Protein AF-0000000078833255 (afdb_homodimer)

Secondary structure (DSSP, 8-state):
----HHHHHHHHHHHHH--HHHHHHHHT--HHHHHHHHHHHHHHHT---EEESSSEEEPHHHHHHHHHHHHHHHHHHHHHHHHHHTTS--TTEEEEEE-TTTHHHHHHHHHHH--SSEEEEEE-S------TTT-SEEEEE-SS--SSEEEEEEEEBPEEEEEETT--SPEEEE-HHHHTSGGGGGGGGS-TTPPEEEEES-HHHHHHHHHTTS-BEEEEGGGGTT-TTEEEEEEES-PPEEEEEEETT----HHHHHHHHHHHHHHHTSTTTB--/----HHHHHHHHHHHHH--HHHHHHHHT--HHHHHHHHHHHHHHHT---EEESSSEEEPHHHHHHHHHHHHHHHHHHHHHHHHHHTTS-GGGEEEEEE-TTTHHHHHHHHHHH--SSEEEEEE-S-GGG--TTT-SEEEEE-SS--SSEEEEEEEEBPEEEEEETT--SPEEEE-HHHHTSGGGGGGGGS-TTPPEEEEES-HHHHHHHHHTTS-BEEEEGGGTTT-TTEEEEEEES-PPEEEEEEETT----HHHHHHHHHHHHHHHTSTTTB--

InterPro domains:
  IPR000847 LysR, HTH, N-terminal domain [PF00126] (5-61)
  IPR000847 LysR, HTH, N-terminal domain [PS50931] (3-59)
  IPR036388 Winged helix-like DNA-binding domain superfamily [G3DSA:1.10.10.10] (1-81)
  IPR036390 Winged helix DNA-binding domain superfamily [SSF46785] (2-79)
  IPR050176 LysR-type transcriptional regulator [PTHR30579] (3-268)

Solvent-accessible surface area (backbone atoms only — not comparable to full-atom values): 28822 Å² total; per-residue (Å²): 138,83,82,48,58,66,54,39,48,47,44,22,35,31,59,73,58,41,26,60,60,56,25,10,64,72,70,73,42,53,46,68,56,50,52,48,52,50,52,51,49,24,61,74,67,74,44,71,38,60,48,86,63,100,50,57,38,56,27,44,51,32,23,50,33,18,32,31,34,48,44,23,48,54,28,52,53,49,30,58,51,48,58,63,55,60,75,64,85,65,86,64,56,49,25,35,34,28,24,72,80,49,38,51,57,53,29,43,18,46,43,74,62,57,67,91,51,36,34,33,40,44,61,40,79,54,79,75,43,72,23,53,77,58,32,55,31,34,49,41,72,45,92,64,81,66,76,68,40,45,63,47,77,67,42,30,34,24,27,27,30,32,27,16,84,88,30,46,86,30,23,43,37,67,27,70,73,47,51,67,35,80,68,31,59,33,55,75,77,49,71,88,82,55,54,71,38,33,36,24,55,33,74,60,51,40,53,36,29,15,67,40,27,49,5,27,28,74,46,57,34,51,81,52,61,90,41,84,58,54,39,80,74,45,77,48,68,63,35,40,36,33,29,48,30,26,40,56,79,70,79,70,64,74,69,52,57,55,51,49,54,49,43,50,53,36,48,61,64,40,79,62,36,51,52,132,139,83,83,47,57,67,53,38,48,48,44,22,36,30,58,72,59,42,27,59,60,58,24,9,62,73,69,72,41,53,46,67,56,50,51,47,54,49,52,50,48,25,62,75,66,73,43,72,38,60,48,85,62,100,51,56,39,56,28,43,52,30,22,49,34,18,30,31,34,47,44,22,48,55,29,51,53,48,32,57,51,47,57,63,56,59,75,62,84,65,85,64,54,50,25,36,35,28,24,74,78,49,38,50,57,52,30,42,19,44,44,73,61,58,66,89,52,37,35,33,41,44,62,40,79,54,78,76,40,74,24,54,75,59,34,56,32,33,48,41,72,44,91,64,82,65,76,67,40,48,61,47,78,67,42,29,34,24,27,26,30,32,28,16,83,88,30,46,86,31,24,43,37,65,29,71,72,48,50,67,36,80,68,32,62,35,55,75,77,50,72,85,82,54,54,70,37,33,35,24,55,31,74,62,51,39,52,36,29,15,65,40,28,50,5,25,28,72,47,55,34,51,80,52,61,92,42,84,56,54,39,83,74,44,76,46,69,64,35,40,36,32,28,48,28,25,42,57,78,70,79,69,62,74,70,53,55,55,50,49,52,50,43,52,51,37,49,61,63,40,79,62,35,52,54,132

Organism: Myxococcus xanthus (strain DK1622) (NCBI:txid246197)

pLDDT: mean 78.68, std 15.91, range [34.97, 96.44]

Radius of gyration: 23.15 Å; Cα contacts (8 Å, |Δi|>4): 1134; chains: 2; bounding box: 65×59×50 Å

Sequence (552 aa):
MHISWDEIQTIEALVRTGSVEAAGRELLLRHSSVSRRIAGLEARYGAVLFVRGSRLVPTPLAAEIALRAGSMRTQATEVAGLMTAEQRGRQQRVVITTSDVLAPLLFLALSTISPTQSVEVLVSDQEMALVPGRVDLALRPKHEPGGALRGRRLGRLRIGVYRRSSGTANWILPSSALRAKTSMQWWRFVPKDAPEAVLCDSLLGIRDACCAGLGLAAFPSFLAHGDPRLRLERELEGGPPLWLLAPAVREGARGLKGTHDALFRALRATEGAFAKMHISWDEIQTIEALVRTGSVEAAGRELLLRHSSVSRRIAGLEARYGAVLFVRGSRLVPTPLAAEIALRAGSMRTQATEVAGLMTAEQRGRQQRVVITTSDVLAPLLFLALSTISPTQSVEVLVSDQEMALVPGRVDLALRPKHEPGGALRGRRLGRLRIGVYRRSSGTANWILPSSALRAKTSMQWWRFVPKDAPEAVLCDSLLGIRDACCAGLGLAAFPSFLAHGDPRLRLERELEGGPPLWLLAPAVREGARGLKGTHDALFRALRATEGAFAK

Foldseek 3Di:
DDQDLVLLLLLLLCQVVQDLVRSCVVSVHDSVVSVVSQVVVCVVVVHDQWDDDPTTDGDPVSVVSNVVSVVVVVVVVVVVVVVVPVVDCPPFEAEEEEEPQCVVLLVQLCVVLVAPTHYHYHYDPPPPPLPPPPHFKYKYFDDDPDDQKDKDWLAFFWKFKKAFPQADAAAEEEDPVQCPDPQNVLCVVPDPPGHHQHYDNDLVVRVVCRLVRSHIYMDGVVVCPPPPRMDTPDITDDGTIIIMIGGNPPPDDPSSVVVSVSSSVSSSPPPNTHDD/DDQDLVLLLLLLLCQVVQDLVRSCVVSVHDSVVSVVSQVVVCVVVVHDQWDDDPTTDGDPVSVVSNVVSVVVVVVVVVVVVVVVPVVDCPPFEAEEEEEPQCVVLLVQLCVVLVAPTHYHYHYDPPPPPLPPPPHFKYKYFDPDPDDQKDKDWLAFFWKFKKAFPQADAAAEEEDPVQCPDPQNVLCVQPDPPGHHQHYDNDLVVRVVCRLVRSHIYMDGVVSCPPPPRMDTPDITDDGTIIIMIGGNPPPDDPSSVVVSVSSSVSSSPPPNGHDD

Structure (mmCIF, N/CA/C/O backbone):
data_AF-0000000078833255-model_v1
#
loop_
_entity.id
_entity.type
_entity.pdbx_description
1 polymer 'Transcriptional regulator, LysR family'
#
loop_
_atom_site.group_PDB
_atom_site.id
_atom_site.type_symbol
_atom_site.label_atom_id
_atom_site.label_alt_id
_atom_site.label_comp_id
_atom_site.label_asym_id
_atom_site.label_entity_id
_atom_site.label_seq_id
_atom_site.pdbx_PDB_ins_code
_atom_site.Cartn_x
_atom_site.Cartn_y
_atom_site.Cartn_z
_atom_site.occupancy
_atom_site.B_iso_or_equiv
_atom_site.auth_seq_id
_atom_site.auth_comp_id
_atom_site.auth_asym_id
_atom_site.auth_atom_id
_atom_site.pdbx_PDB_model_num
ATOM 1 N N . MET A 1 1 ? -5.457 27.125 -4.742 1 43.69 1 MET A N 1
ATOM 2 C CA . MET A 1 1 ? -5.902 27.375 -3.371 1 43.69 1 MET A CA 1
ATOM 3 C C . MET A 1 1 ? -5.621 26.172 -2.484 1 43.69 1 MET A C 1
ATOM 5 O O . MET A 1 1 ? -5.781 25.016 -2.916 1 43.69 1 MET A O 1
ATOM 9 N N . HIS A 1 2 ? -4.785 26.266 -1.39 1 59.19 2 HIS A N 1
ATOM 10 C CA . HIS A 1 2 ? -4.152 25.203 -0.62 1 59.19 2 HIS A CA 1
ATOM 11 C C . HIS A 1 2 ? -4.957 24.875 0.633 1 59.19 2 HIS A C 1
ATOM 13 O O . HIS A 1 2 ? -5.391 25.766 1.354 1 59.19 2 HIS A O 1
ATOM 19 N N . ILE A 1 3 ? -5.594 23.781 0.701 1 64.81 3 ILE A N 1
ATOM 20 C CA . ILE A 1 3 ? -6.246 23.328 1.925 1 64.81 3 ILE A CA 1
ATOM 21 C C . ILE A 1 3 ? -5.191 23.031 2.99 1 64.81 3 ILE A C 1
ATOM 23 O O . ILE A 1 3 ? -4.191 22.375 2.713 1 64.81 3 ILE A O 1
ATO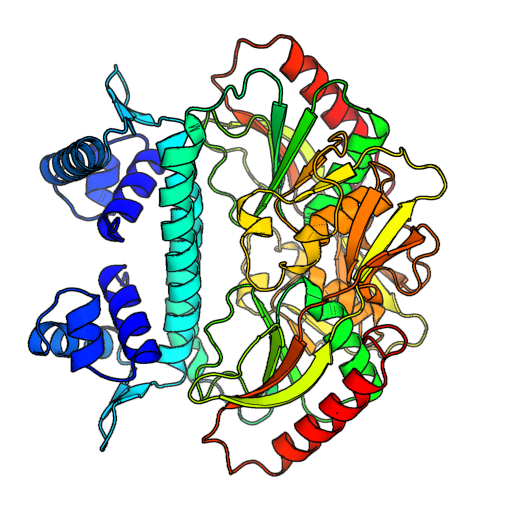M 27 N N . SER A 1 4 ? -5.379 23.828 4.105 1 70.31 4 SER A N 1
ATOM 28 C CA . SER A 1 4 ? -4.398 23.656 5.172 1 70.31 4 SER A CA 1
ATOM 29 C C . SER A 1 4 ? -4.59 22.328 5.887 1 70.31 4 SER A C 1
ATOM 31 O O . SER A 1 4 ? -5.668 21.734 5.832 1 70.31 4 SER A O 1
ATOM 33 N N . TRP A 1 5 ? -3.619 21.938 6.57 1 67.38 5 TRP A N 1
ATOM 34 C CA . TRP A 1 5 ? -3.684 20.703 7.348 1 67.38 5 TRP A CA 1
ATOM 35 C C . TRP A 1 5 ? -4.727 20.812 8.453 1 67.38 5 TRP A C 1
ATOM 37 O O . TRP A 1 5 ? -5.438 19.859 8.742 1 67.38 5 TRP A O 1
ATOM 47 N N . ASP A 1 6 ? -4.652 21.969 8.977 1 74.56 6 ASP A N 1
ATOM 48 C CA . ASP A 1 6 ? -5.625 22.203 10.039 1 74.56 6 ASP A CA 1
ATOM 49 C C . ASP A 1 6 ? -7.051 22.031 9.523 1 74.56 6 ASP A C 1
ATOM 51 O O . ASP A 1 6 ? -7.91 21.484 10.227 1 74.56 6 ASP A O 1
ATOM 55 N N . GLU A 1 7 ? -7.16 22.484 8.367 1 81 7 GLU A N 1
ATOM 56 C CA . GLU A 1 7 ? -8.477 22.344 7.746 1 81 7 GLU A CA 1
ATOM 57 C C . GLU A 1 7 ? -8.805 20.891 7.449 1 81 7 GLU A C 1
ATOM 59 O O . GLU A 1 7 ? -9.922 20.438 7.695 1 81 7 GLU A O 1
ATOM 64 N N . ILE A 1 8 ? -7.781 20.25 7.02 1 77.56 8 ILE A N 1
ATOM 65 C CA . ILE A 1 8 ? -7.961 18.844 6.699 1 77.56 8 ILE A CA 1
ATOM 66 C C . ILE A 1 8 ? -8.25 18.062 7.973 1 77.56 8 ILE A C 1
ATOM 68 O O . ILE A 1 8 ? -9.148 17.219 7.996 1 77.56 8 ILE A O 1
ATOM 72 N N . GLN A 1 9 ? -7.57 18.406 8.992 1 78 9 GLN A N 1
ATOM 73 C CA . GLN A 1 9 ? -7.793 17.75 10.273 1 78 9 GLN A CA 1
ATOM 74 C C . GLN A 1 9 ? -9.188 18.047 10.812 1 78 9 GLN A C 1
ATOM 76 O O . GLN A 1 9 ? -9.82 17.188 11.43 1 78 9 GLN A O 1
ATOM 81 N N . THR A 1 10 ? -9.5 19.219 10.594 1 85.38 10 THR A N 1
ATOM 82 C CA . THR A 1 10 ? -10.828 19.625 11.047 1 85.38 10 THR A CA 1
ATOM 83 C C . THR A 1 10 ? -11.906 18.812 10.336 1 85.38 10 THR A C 1
ATOM 85 O O . THR A 1 10 ? -12.844 18.312 10.977 1 85.38 10 THR A O 1
ATOM 88 N N . ILE A 1 11 ? -11.766 18.719 9.039 1 84.56 11 ILE A N 1
ATOM 89 C CA . ILE A 1 11 ? -12.711 17.938 8.266 1 84.56 11 ILE A CA 1
ATOM 90 C C . ILE A 1 11 ? -12.727 16.5 8.781 1 84.56 11 ILE A C 1
ATOM 92 O O . ILE A 1 11 ? -13.789 15.922 9.008 1 84.56 11 ILE A O 1
ATOM 96 N N . GLU A 1 12 ? -11.57 16.047 8.961 1 79.06 12 GLU A N 1
ATOM 97 C CA . GLU A 1 12 ? -11.438 14.664 9.406 1 79.06 12 GLU A CA 1
ATOM 98 C C . GLU A 1 12 ? -12.086 14.461 10.773 1 79.06 12 GLU A C 1
ATOM 100 O O . GLU A 1 12 ? -12.789 13.469 10.984 1 79.06 12 GLU A O 1
ATOM 105 N N . ALA A 1 13 ? -11.828 15.266 11.758 1 79 13 ALA A N 1
ATOM 106 C CA . ALA A 1 13 ? -12.391 15.18 13.102 1 79 13 ALA A CA 1
ATOM 107 C C . ALA A 1 13 ? -13.914 15.25 13.062 1 79 13 ALA A C 1
ATOM 109 O O . ALA A 1 13 ? -14.602 14.516 13.773 1 79 13 ALA A O 1
ATOM 110 N N . LEU A 1 14 ? -14.375 16.109 12.242 1 82.5 14 LEU A N 1
ATOM 111 C CA . LEU A 1 14 ? -15.82 16.266 12.125 1 82.5 14 LEU A CA 1
ATOM 112 C C . LEU A 1 14 ? -16.469 15.016 11.562 1 82.5 14 LEU A C 1
ATOM 114 O O . LEU A 1 14 ? -17.531 14.586 12.047 1 82.5 14 LEU A O 1
ATOM 118 N N . VAL A 1 15 ? -15.844 14.555 10.57 1 78 15 VAL A N 1
ATOM 119 C CA . VAL A 1 15 ? -16.375 13.336 9.969 1 78 15 VAL A CA 1
ATOM 120 C C . VAL A 1 15 ? -16.344 12.195 10.984 1 78 15 VAL A C 1
ATOM 122 O O . VAL A 1 15 ? -17.297 11.43 11.102 1 78 15 VAL A O 1
ATOM 125 N N . ARG A 1 16 ? -15.258 12.094 11.695 1 70.06 16 ARG A N 1
ATOM 126 C CA . ARG A 1 16 ? -15.031 10.992 12.633 1 70.06 16 ARG A CA 1
ATOM 127 C C . ARG A 1 16 ? -15.945 11.102 13.844 1 70.06 16 ARG A C 1
ATOM 129 O O . ARG A 1 16 ? -16.531 10.109 14.281 1 70.06 16 ARG A O 1
ATOM 136 N N . THR A 1 17 ? -16.094 12.25 14.367 1 71.5 17 THR A N 1
ATOM 137 C CA . THR A 1 17 ? -16.828 12.438 15.609 1 71.5 17 THR A CA 1
ATOM 138 C C . THR A 1 17 ? -18.312 12.68 15.32 1 71.5 17 THR A C 1
ATOM 140 O O . THR A 1 17 ? -19.156 12.453 16.188 1 71.5 17 THR A O 1
ATOM 143 N N . GLY A 1 18 ? -18.547 13.195 14.141 1 74 18 GLY A N 1
ATOM 144 C CA . GLY A 1 18 ? -19.922 13.484 13.75 1 74 18 GLY A CA 1
ATOM 145 C C . GLY A 1 18 ? -20.516 14.672 14.484 1 74 18 GLY A C 1
ATOM 146 O O . GLY A 1 18 ? -21.734 14.867 14.477 1 74 18 GLY A O 1
ATOM 147 N N . SER A 1 19 ? -19.641 15.32 15.25 1 79.44 19 SER A N 1
ATOM 148 C CA . SER A 1 19 ? -20.125 16.438 16.062 1 79.44 19 SER A CA 1
ATOM 149 C C . SER A 1 19 ? -19.125 17.562 16.125 1 79.44 19 SER A C 1
ATOM 151 O O . SER A 1 19 ? -17.922 17.328 16.25 1 79.44 19 SER A O 1
ATOM 153 N N . VAL A 1 20 ? -19.688 18.797 15.977 1 86.5 20 VAL A N 1
ATOM 154 C CA . VAL A 1 20 ? -18.844 19.984 16.047 1 86.5 20 VAL A CA 1
ATOM 155 C C . VAL A 1 20 ? -18.234 20.094 17.438 1 86.5 20 VAL A C 1
ATOM 157 O O . VAL A 1 20 ? -17.047 20.422 17.562 1 86.5 20 VAL A O 1
ATOM 160 N N . GLU A 1 21 ? -19.047 19.719 18.422 1 85 21 GLU A N 1
ATOM 161 C CA . GLU A 1 21 ? -18.562 19.812 19.797 1 85 21 GLU A CA 1
ATOM 162 C C . GLU A 1 21 ? -17.453 18.812 20.062 1 85 21 GLU A C 1
ATOM 164 O O . GLU A 1 21 ? -16.422 19.156 20.641 1 85 21 GLU A O 1
ATOM 169 N N . ALA A 1 22 ? -17.703 17.688 19.688 1 81.12 22 ALA A N 1
ATOM 170 C CA . ALA A 1 22 ? -16.719 16.625 19.922 1 81.12 22 ALA A CA 1
ATOM 171 C C . ALA A 1 22 ? -15.43 16.891 19.141 1 81.12 22 ALA A C 1
ATOM 173 O O . ALA A 1 22 ? -14.336 16.672 19.656 1 81.12 22 ALA A O 1
ATOM 174 N N . ALA A 1 23 ? -15.633 17.344 17.906 1 83.5 23 ALA A N 1
ATOM 175 C CA . ALA A 1 23 ? -14.461 17.688 17.094 1 83.5 23 ALA A CA 1
ATOM 176 C C . ALA A 1 23 ? -13.664 18.828 17.734 1 83.5 23 ALA A C 1
ATOM 178 O O . ALA A 1 23 ? -12.43 18.781 17.766 1 83.5 23 ALA A O 1
ATOM 179 N N . GLY A 1 24 ? -14.344 19.766 18.234 1 86.12 24 GLY A N 1
ATOM 180 C CA . GLY A 1 24 ? -13.695 20.875 18.922 1 86.12 24 GLY A CA 1
ATOM 181 C C . GLY A 1 24 ? -12.891 20.422 20.125 1 86.12 24 GLY A C 1
ATOM 182 O O . GLY A 1 24 ? -11.75 20.859 20.312 1 86.12 24 GLY A O 1
ATOM 183 N N . ARG A 1 25 ? -13.406 19.562 20.906 1 79.5 25 ARG A N 1
ATOM 184 C CA . ARG A 1 25 ? -12.727 19.016 22.078 1 79.5 25 ARG A CA 1
ATOM 185 C C . ARG A 1 25 ? -11.438 18.312 21.672 1 79.5 25 ARG A C 1
ATOM 187 O O . ARG A 1 25 ? -10.398 18.484 22.312 1 79.5 25 ARG A O 1
ATOM 194 N N . GLU A 1 26 ? -11.562 17.609 20.609 1 76.69 26 GLU A N 1
ATOM 195 C CA . GLU A 1 26 ? -10.422 16.828 20.156 1 76.69 26 GLU A CA 1
ATOM 196 C C . GLU A 1 26 ? -9.312 17.719 19.625 1 76.69 26 GLU A C 1
ATOM 198 O O . GLU A 1 26 ? -8.125 17.453 19.844 1 76.69 26 GLU A O 1
ATOM 203 N N . LEU A 1 27 ? -9.656 18.703 18.953 1 78.12 27 LEU A N 1
ATOM 204 C CA . LEU A 1 27 ? -8.703 19.578 18.281 1 78.12 27 LEU A CA 1
ATOM 205 C C . LEU A 1 27 ? -8.297 20.75 19.172 1 78.12 27 LEU A C 1
ATOM 207 O O . LEU A 1 27 ? -7.484 21.578 18.781 1 78.12 27 LEU A O 1
ATOM 211 N N . LEU A 1 28 ? -8.906 20.75 20.328 1 82.5 28 LEU A N 1
ATOM 212 C CA . LEU A 1 28 ? -8.688 21.828 21.281 1 82.5 28 LEU A CA 1
ATOM 213 C C . LEU A 1 28 ? -9.055 23.172 20.688 1 82.5 28 LEU A C 1
ATOM 215 O O . LEU A 1 28 ? -8.281 24.125 20.781 1 82.5 28 LEU A O 1
ATOM 219 N N . LEU A 1 29 ? -10.148 23.141 20.047 1 84.5 29 LEU A N 1
ATOM 220 C CA . LEU A 1 29 ? -10.719 24.344 19.453 1 84.5 29 LEU A CA 1
ATOM 221 C C . LEU A 1 29 ? -12.117 24.609 19.984 1 84.5 29 LEU A C 1
ATOM 223 O O . LEU A 1 29 ? -12.789 23.703 20.469 1 84.5 29 LEU A O 1
ATOM 227 N N . ARG A 1 30 ? -12.469 25.859 19.953 1 87.5 30 ARG A N 1
ATOM 228 C CA . ARG A 1 30 ? -13.852 26.203 20.266 1 87.5 30 ARG A CA 1
ATOM 229 C C . ARG A 1 30 ? -14.789 25.781 19.141 1 87.5 30 ARG A C 1
ATOM 231 O O . ARG A 1 30 ? -14.391 25.734 17.984 1 87.5 30 ARG A O 1
ATOM 238 N N . HIS A 1 31 ? -16.016 25.406 19.5 1 86.19 31 HIS A N 1
ATOM 239 C CA . HIS A 1 31 ? -17.031 25 18.531 1 86.19 31 HIS A CA 1
ATOM 240 C C . HIS A 1 31 ? -17.172 26.047 17.422 1 86.19 31 HIS A C 1
ATOM 242 O O . HIS A 1 31 ? -17.297 25.688 16.25 1 86.19 31 HIS A O 1
ATOM 248 N N . SER A 1 32 ? -17.125 27.266 17.828 1 88.75 32 SER A N 1
ATOM 249 C CA . SER A 1 32 ? -17.266 28.344 16.859 1 88.75 32 SER A CA 1
ATOM 250 C C . SER A 1 32 ? -16.109 28.359 15.875 1 88.75 32 SER A C 1
ATOM 252 O O . SER A 1 32 ? -16.297 28.656 14.688 1 88.75 32 SER A O 1
ATOM 254 N N . SER A 1 33 ? -14.938 28.047 16.297 1 89.44 33 SER A N 1
ATOM 255 C CA . SER A 1 33 ? -13.766 28 15.445 1 89.44 33 SER A CA 1
ATOM 256 C C . SER A 1 33 ? -13.852 26.859 14.445 1 89.44 33 SER A C 1
ATOM 258 O O . SER A 1 33 ? -13.477 27.016 13.281 1 89.44 33 SER A O 1
ATOM 260 N N . VAL A 1 34 ? -14.359 25.75 14.906 1 89.12 34 VAL A N 1
ATOM 261 C CA . VAL A 1 34 ? -14.516 24.578 14.047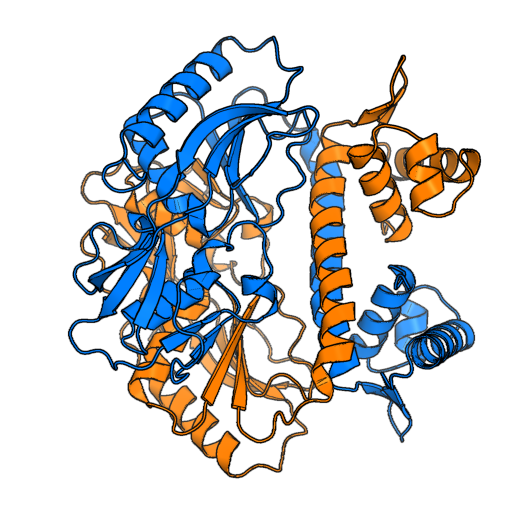 1 89.12 34 VAL A CA 1
ATOM 262 C C . VAL A 1 34 ? -15.508 24.906 12.922 1 89.12 34 VAL A C 1
ATOM 264 O O . VAL A 1 34 ? -15.219 24.672 11.75 1 89.12 34 VAL A O 1
ATOM 267 N N . SER A 1 35 ? -16.641 25.484 13.312 1 87.69 35 SER A N 1
ATOM 268 C CA . SER A 1 35 ? -17.688 25.812 12.344 1 87.69 35 SER A CA 1
ATOM 269 C C . SER A 1 35 ? -17.219 26.859 11.344 1 87.69 35 SER A C 1
ATOM 271 O O . SER A 1 35 ? -17.484 26.75 10.148 1 87.69 35 SER A O 1
ATOM 273 N N . ARG A 1 36 ? -16.562 27.781 11.844 1 89.69 36 ARG A N 1
ATOM 274 C CA . ARG A 1 36 ? -16.047 28.859 10.992 1 89.69 36 ARG A CA 1
ATOM 275 C C . ARG A 1 36 ? -15.023 28.328 10 1 89.69 36 ARG A C 1
ATOM 277 O O . ARG A 1 36 ? -14.992 28.75 8.844 1 89.69 36 ARG A O 1
ATOM 284 N N . ARG A 1 37 ? -14.18 27.469 10.453 1 87.75 37 ARG A N 1
ATOM 285 C CA . ARG A 1 37 ? -13.148 26.891 9.602 1 87.75 37 ARG A CA 1
ATOM 286 C C . ARG A 1 37 ? -13.766 26.125 8.438 1 87.75 37 ARG A C 1
ATOM 288 O O . ARG A 1 37 ? -13.312 26.234 7.301 1 87.75 37 ARG A O 1
ATOM 295 N N . ILE A 1 38 ? -14.797 25.391 8.758 1 87.44 38 ILE A N 1
ATOM 296 C CA . ILE A 1 38 ? -15.453 24.578 7.738 1 87.44 38 ILE A CA 1
ATOM 297 C C . ILE A 1 38 ? -16.219 25.5 6.773 1 87.44 38 ILE A C 1
ATOM 299 O O . ILE A 1 38 ? -16.125 25.328 5.555 1 87.44 38 ILE A O 1
ATOM 303 N N . ALA A 1 39 ? -16.938 26.422 7.348 1 87 39 ALA A N 1
ATOM 304 C CA . ALA A 1 39 ? -17.672 27.359 6.516 1 87 39 ALA A CA 1
ATOM 305 C C . ALA A 1 39 ? -16.75 28.125 5.582 1 87 39 ALA A C 1
ATOM 307 O O . ALA A 1 39 ? -17.062 28.328 4.406 1 87 39 ALA A O 1
ATOM 308 N N . GLY A 1 40 ? -15.711 28.531 6.129 1 87 40 GLY A N 1
ATOM 309 C CA . GLY A 1 40 ? -14.711 29.219 5.32 1 87 40 GLY A CA 1
ATOM 310 C C . GLY A 1 40 ? -14.156 28.375 4.199 1 87 40 GLY A C 1
ATOM 311 O O . GLY A 1 40 ? -13.984 28.844 3.076 1 87 40 GLY A O 1
ATOM 312 N N . LEU A 1 41 ? -13.898 27.172 4.508 1 81.06 41 LEU A N 1
ATOM 313 C CA . LEU A 1 41 ? -13.383 26.234 3.518 1 81.06 41 LEU A CA 1
ATOM 314 C C . LEU A 1 41 ? -14.406 25.984 2.418 1 81.06 41 LEU A C 1
ATOM 316 O O . LEU A 1 41 ? -14.07 25.984 1.232 1 81.06 41 LEU A O 1
ATOM 320 N N . GLU A 1 42 ? -15.625 25.703 2.834 1 83.38 42 GLU A N 1
ATOM 321 C CA . GLU A 1 42 ? -16.719 25.469 1.885 1 83.38 42 GLU A CA 1
ATOM 322 C C . GLU A 1 42 ? -16.906 26.656 0.958 1 83.38 42 GLU A C 1
ATOM 324 O O . GLU A 1 42 ? -17.078 26.5 -0.25 1 83.38 42 GLU A O 1
ATOM 329 N N . ALA A 1 43 ? -16.812 27.781 1.548 1 81.75 43 ALA A N 1
ATOM 330 C CA . ALA A 1 43 ? -16.969 29 0.77 1 81.75 43 ALA A CA 1
ATOM 331 C C . ALA A 1 43 ? -15.812 29.188 -0.213 1 81.75 43 ALA A C 1
ATOM 333 O O . ALA A 1 43 ? -16.031 29.531 -1.374 1 81.75 43 ALA A O 1
ATOM 334 N N . ARG A 1 44 ? -14.641 28.938 0.265 1 80.31 44 ARG A N 1
ATOM 335 C CA . ARG A 1 44 ? -13.445 29.125 -0.55 1 80.31 44 ARG A CA 1
ATOM 336 C C . ARG A 1 44 ? -13.445 28.172 -1.746 1 80.31 44 ARG A C 1
ATOM 338 O O . ARG A 1 44 ? -13.008 28.547 -2.84 1 80.31 44 ARG A O 1
ATOM 345 N N . TYR A 1 45 ? -13.969 27 -1.519 1 73.75 45 TYR A N 1
ATOM 346 C CA . TYR A 1 45 ? -13.875 25.984 -2.566 1 73.75 45 TYR A CA 1
ATOM 347 C C . TYR A 1 45 ? -15.219 25.781 -3.248 1 73.75 45 TYR A C 1
ATOM 349 O O . TYR A 1 45 ? -15.32 25.016 -4.215 1 73.75 45 TYR A O 1
ATOM 357 N N . GLY A 1 46 ? -16.203 26.484 -2.793 1 75.12 46 GLY A N 1
ATOM 358 C CA . GLY A 1 46 ? -17.531 26.344 -3.371 1 75.12 46 GLY A CA 1
ATOM 359 C C . GLY A 1 46 ? -18.094 24.938 -3.23 1 75.12 46 GLY A C 1
ATOM 360 O O . GLY A 1 46 ? -18.703 24.406 -4.16 1 75.12 46 GLY A O 1
ATOM 361 N N . ALA A 1 47 ? -17.703 24.266 -2.17 1 76.44 47 ALA A N 1
ATOM 362 C CA . ALA A 1 47 ? -18.156 22.891 -1.937 1 76.44 47 ALA A CA 1
ATOM 363 C C . ALA A 1 47 ? -18.875 22.766 -0.595 1 76.44 47 ALA A C 1
ATOM 365 O O . ALA A 1 47 ? -18.641 23.562 0.317 1 76.44 47 ALA A O 1
ATOM 366 N N . VAL A 1 48 ? -19.781 21.953 -0.604 1 79.19 48 VAL A N 1
ATOM 367 C CA . VAL A 1 48 ? -20.469 21.625 0.644 1 79.19 48 VAL A CA 1
ATOM 368 C C . VAL A 1 48 ? -19.859 20.359 1.248 1 79.19 48 VAL A C 1
ATOM 370 O O . VAL A 1 48 ? -19.797 19.312 0.592 1 79.19 48 VAL A O 1
ATOM 373 N N . LEU A 1 49 ? -19.281 20.547 2.393 1 82.81 49 LEU A N 1
ATOM 374 C CA . LEU A 1 49 ? -18.641 19.406 3.039 1 82.81 49 LEU A CA 1
ATOM 375 C C . LEU A 1 49 ? -19.562 18.766 4.066 1 82.81 49 LEU A C 1
ATOM 377 O O . LEU A 1 49 ? -19.531 17.547 4.258 1 82.81 49 LEU A O 1
ATOM 381 N N . PHE A 1 50 ? -20.344 19.625 4.684 1 84.94 50 PHE A N 1
ATOM 382 C CA . PHE A 1 50 ? -21.25 19.125 5.707 1 84.94 50 PHE A CA 1
ATOM 383 C C . PHE A 1 50 ? -22.641 19.75 5.551 1 84.94 50 PHE A C 1
ATOM 385 O O . PHE A 1 50 ? -22.766 20.953 5.309 1 84.94 50 PHE A O 1
ATOM 392 N N . VAL A 1 51 ? -23.609 18.844 5.531 1 77 51 VAL A N 1
ATOM 393 C CA . VAL A 1 51 ? -24.984 19.328 5.465 1 77 51 VAL A CA 1
ATOM 394 C C . VAL A 1 51 ? -25.578 19.406 6.871 1 77 51 VAL A C 1
ATOM 396 O O . VAL A 1 51 ? -25.375 18.484 7.676 1 77 51 VAL A O 1
ATOM 399 N N . ARG A 1 52 ? -25.969 20.562 7.227 1 65.38 52 ARG A N 1
ATOM 400 C CA . ARG A 1 52 ? -26.516 20.812 8.555 1 65.38 52 ARG A CA 1
ATOM 401 C C . ARG A 1 52 ? -27.938 20.297 8.664 1 65.38 52 ARG A C 1
ATOM 403 O O . ARG A 1 52 ? -28.766 20.531 7.777 1 65.38 52 ARG A O 1
ATOM 410 N N . GLY A 1 53 ? -28.172 19.203 9.312 1 60.72 53 GLY A N 1
ATOM 411 C CA . GLY A 1 53 ? -29.484 18.797 9.805 1 60.72 53 GLY A CA 1
ATOM 412 C C . GLY A 1 53 ? -29.531 18.609 11.305 1 60.72 53 GLY A C 1
ATOM 413 O O . GLY A 1 53 ? -28.953 19.406 12.055 1 60.72 53 GLY A O 1
ATOM 414 N N . SER A 1 54 ? -30.281 17.734 11.828 1 60.59 54 SER A N 1
ATOM 415 C CA . SER A 1 54 ? -30.266 17.406 13.242 1 60.59 54 SER A CA 1
ATOM 416 C C . SER A 1 54 ? -28.891 16.953 13.688 1 60.59 54 SER A C 1
ATOM 418 O O . SER A 1 54 ? -28.516 17.125 14.852 1 60.59 54 SER A O 1
ATOM 420 N N . ARG A 1 55 ? -28.141 16.406 12.742 1 63.44 55 ARG A N 1
ATOM 421 C CA . ARG A 1 55 ? -26.75 16.016 12.961 1 63.44 55 ARG A CA 1
ATOM 422 C C . ARG A 1 55 ? -25.859 16.438 11.789 1 63.44 55 ARG A C 1
ATOM 424 O O . ARG A 1 55 ? -26.359 16.672 10.688 1 63.44 55 ARG A O 1
ATOM 431 N N . LEU A 1 56 ? -24.672 16.703 12.023 1 71.81 56 LEU A N 1
ATOM 432 C CA . LEU A 1 56 ? -23.703 17.062 10.984 1 71.81 56 LEU A CA 1
ATOM 433 C C . LEU A 1 56 ? -23.422 15.859 10.094 1 71.81 56 LEU A C 1
ATOM 435 O O . LEU A 1 56 ? -22.938 14.828 10.57 1 71.81 56 LEU A O 1
ATOM 439 N N . VAL A 1 57 ? -23.922 15.938 8.922 1 73.69 57 VAL A N 1
ATOM 440 C CA . VAL A 1 57 ? -23.75 14.828 7.992 1 73.69 57 VAL A CA 1
ATOM 441 C C . VAL A 1 57 ? -22.672 15.172 6.969 1 73.69 57 VAL A C 1
ATOM 443 O O . VAL A 1 57 ? -22.781 16.172 6.254 1 73.69 57 VAL A O 1
ATOM 446 N N . PRO A 1 58 ? -21.625 14.484 6.934 1 80.19 58 PRO A N 1
ATOM 447 C CA . PRO A 1 58 ? -20.578 14.742 5.938 1 80.19 58 PRO A CA 1
ATOM 448 C C . PRO A 1 58 ? -21.031 14.398 4.516 1 80.19 58 PRO A C 1
ATOM 450 O O . PRO A 1 58 ? -21.75 13.422 4.312 1 80.19 58 PRO A O 1
ATOM 453 N N . THR A 1 59 ? -20.688 15.297 3.553 1 75.25 59 THR A N 1
ATOM 454 C CA . THR A 1 59 ? -20.859 14.984 2.139 1 75.25 59 THR A CA 1
ATOM 455 C C . THR A 1 59 ? -19.859 13.922 1.696 1 75.25 59 THR A C 1
ATOM 457 O O . THR A 1 59 ? -18.906 13.625 2.414 1 75.25 59 THR A O 1
ATOM 460 N N . PRO A 1 60 ? -20.125 13.398 0.573 1 63.12 60 PRO A N 1
ATOM 461 C CA . PRO A 1 60 ? -19.156 12.453 0.028 1 63.12 60 PRO A CA 1
ATOM 462 C C . PRO A 1 60 ? -17.75 13.062 -0.102 1 63.12 60 PRO A C 1
ATOM 464 O O . PRO A 1 60 ? -16.75 12.375 0.136 1 63.12 60 PRO A O 1
ATOM 467 N N . LEU A 1 61 ? -17.766 14.266 -0.365 1 70.06 61 LEU A N 1
ATOM 468 C CA . LEU A 1 61 ? -16.484 14.969 -0.483 1 70.06 61 LEU A CA 1
ATOM 469 C C . LEU A 1 61 ? -15.789 15.047 0.868 1 70.06 61 LEU A C 1
ATOM 471 O O . LEU A 1 61 ? -14.594 14.758 0.968 1 70.06 61 LEU A O 1
ATOM 475 N N . ALA A 1 62 ? -16.5 15.438 1.874 1 75.69 62 ALA A N 1
ATOM 476 C CA . ALA A 1 62 ? -15.945 15.523 3.219 1 75.69 62 ALA A CA 1
ATOM 477 C C . ALA A 1 62 ? -15.43 14.164 3.689 1 75.69 62 ALA A C 1
ATOM 479 O O . ALA A 1 62 ? -14.367 14.078 4.301 1 75.69 62 ALA A O 1
ATOM 480 N N . ALA A 1 63 ? -16.078 13.242 3.33 1 68.44 63 ALA A N 1
ATOM 481 C CA . ALA A 1 63 ? -15.711 11.883 3.713 1 68.44 63 ALA A CA 1
ATOM 482 C C . ALA A 1 63 ? -14.414 11.453 3.031 1 68.44 63 ALA A C 1
ATOM 484 O O . ALA A 1 63 ? -13.547 10.836 3.658 1 68.44 63 ALA A O 1
ATOM 485 N N . GLU A 1 64 ? -14.328 11.805 1.778 1 65.75 64 GLU A N 1
ATOM 486 C CA . GLU A 1 64 ? -13.117 11.484 1.03 1 65.75 64 GLU A CA 1
ATOM 487 C C . GLU A 1 64 ? -11.906 12.211 1.612 1 65.75 64 GLU A C 1
ATOM 489 O O . GLU A 1 64 ? -10.82 11.625 1.728 1 65.75 64 GLU A O 1
ATOM 494 N N . ILE A 1 65 ? -12.141 13.391 1.945 1 72.19 65 ILE A N 1
ATOM 495 C CA . ILE A 1 65 ? -11.07 14.188 2.531 1 72.19 65 ILE A CA 1
ATOM 496 C C . ILE A 1 65 ? -10.648 13.586 3.871 1 72.19 65 ILE A C 1
ATOM 498 O O . ILE A 1 65 ? -9.461 13.453 4.156 1 72.19 65 ILE A O 1
ATOM 502 N N . ALA A 1 66 ? -11.617 13.242 4.625 1 71.88 66 ALA A N 1
ATOM 503 C CA . ALA A 1 66 ? -11.344 12.688 5.945 1 71.88 66 ALA A CA 1
ATOM 504 C C . ALA A 1 66 ? -10.562 11.383 5.84 1 71.88 66 ALA A C 1
ATOM 506 O O . ALA A 1 66 ? -9.664 11.117 6.641 1 71.88 66 ALA A O 1
ATOM 507 N N . LEU A 1 67 ? -10.898 10.672 4.879 1 61.44 67 LEU A N 1
ATOM 508 C CA . LEU A 1 67 ? -10.195 9.414 4.641 1 61.44 67 LEU A CA 1
ATOM 509 C C . LEU A 1 67 ? -8.711 9.656 4.383 1 61.44 67 LEU A C 1
ATOM 511 O O . LEU A 1 67 ? -7.855 8.984 4.961 1 61.44 67 LEU A O 1
ATOM 515 N N . ARG A 1 68 ? -8.5 10.516 3.602 1 62.78 68 ARG A N 1
ATOM 516 C CA . ARG A 1 68 ? -7.117 10.859 3.271 1 62.78 68 ARG A CA 1
ATOM 517 C C . ARG A 1 68 ? -6.402 11.469 4.469 1 62.78 68 ARG A C 1
ATOM 519 O O . ARG A 1 68 ? -5.223 11.195 4.699 1 62.78 68 ARG A O 1
ATOM 526 N N . ALA A 1 69 ? -7.188 12.25 5.168 1 66.06 69 ALA A N 1
ATOM 527 C CA . ALA A 1 69 ? -6.641 12.891 6.363 1 66.06 69 ALA A CA 1
ATOM 528 C C . ALA A 1 69 ? -6.285 11.859 7.43 1 66.06 69 ALA A C 1
ATOM 530 O O . ALA A 1 69 ? -5.273 12 8.125 1 66.06 69 ALA A O 1
ATOM 531 N N . GLY A 1 70 ? -7.109 10.945 7.586 1 59.81 70 GLY A N 1
ATOM 532 C CA . GLY A 1 70 ? -6.828 9.875 8.531 1 59.81 70 GLY A CA 1
ATOM 533 C C . GLY A 1 70 ? -5.512 9.18 8.273 1 59.81 70 GLY A C 1
ATOM 534 O O . GLY A 1 70 ? -4.75 8.898 9.203 1 59.81 70 GLY A O 1
ATOM 535 N N . SER A 1 71 ? -5.258 8.93 7.098 1 58.22 71 SER A N 1
ATOM 536 C CA . SER A 1 71 ? -3.977 8.352 6.719 1 58.22 71 SER A CA 1
ATOM 537 C C . SER A 1 71 ? -2.818 9.25 7.133 1 58.22 71 SER A C 1
ATOM 539 O O . SER A 1 71 ? -1.786 8.766 7.605 1 58.22 71 SER A O 1
ATOM 541 N N . MET A 1 72 ? -3.104 10.422 6.973 1 57.53 72 MET A N 1
ATOM 542 C CA . MET A 1 72 ? -2.105 11.414 7.371 1 57.53 72 MET A CA 1
ATOM 543 C C . MET A 1 72 ? -1.885 11.383 8.875 1 57.53 72 MET A C 1
ATOM 545 O O . MET A 1 72 ? -0.748 11.469 9.344 1 57.53 72 MET A O 1
ATOM 549 N N . ARG A 1 73 ? -2.902 11.258 9.625 1 54.38 73 ARG A N 1
ATOM 550 C CA . ARG A 1 73 ? -2.812 11.219 11.086 1 54.38 73 ARG A CA 1
ATOM 551 C C . ARG A 1 73 ? -2.031 9.992 11.547 1 54.38 73 ARG A C 1
ATOM 553 O O . ARG A 1 73 ? -1.2 10.086 12.453 1 54.38 73 ARG A O 1
ATOM 560 N N . THR A 1 74 ? -2.346 8.93 11.039 1 52.38 74 THR A N 1
ATOM 561 C CA . THR A 1 74 ? -1.622 7.711 11.375 1 52.38 74 THR A CA 1
ATOM 562 C C . THR A 1 74 ? -0.13 7.871 11.102 1 52.38 74 THR A C 1
ATOM 564 O O . THR A 1 74 ? 0.705 7.457 11.906 1 52.38 74 THR A O 1
ATOM 567 N N . GLN A 1 75 ? 0.127 8.5 10.031 1 54.19 75 GLN A N 1
ATOM 568 C CA . GLN A 1 75 ? 1.526 8.758 9.711 1 54.19 75 GLN A CA 1
ATOM 569 C C . GLN A 1 75 ? 2.166 9.688 10.734 1 54.19 75 GLN A C 1
ATOM 571 O O . GLN A 1 75 ? 3.316 9.492 11.133 1 54.19 75 GLN A O 1
ATOM 576 N N . ALA A 1 76 ? 1.382 10.594 11.156 1 52.84 76 ALA A N 1
ATOM 577 C CA . ALA A 1 76 ? 1.869 11.531 12.172 1 52.84 76 ALA A CA 1
ATOM 578 C C . ALA A 1 76 ? 2.143 10.812 13.492 1 52.84 76 ALA A C 1
ATOM 580 O O . ALA A 1 76 ? 3.148 11.078 14.156 1 52.84 76 ALA A O 1
ATOM 581 N N . THR A 1 77 ? 1.303 9.938 13.867 1 48.19 77 THR A N 1
ATOM 582 C CA . THR A 1 77 ? 1.497 9.148 15.078 1 48.19 77 THR A CA 1
ATOM 583 C C . THR A 1 77 ? 2.736 8.266 14.961 1 48.19 77 THR A C 1
ATOM 585 O O . THR A 1 77 ? 3.498 8.117 15.914 1 48.19 77 THR A O 1
ATOM 588 N N . GLU A 1 78 ? 2.891 7.699 13.82 1 49.12 78 GLU A N 1
ATOM 589 C CA . GLU A 1 78 ? 4.078 6.875 13.586 1 49.12 78 GLU A CA 1
ATOM 590 C C . GLU A 1 78 ? 5.352 7.703 13.703 1 49.12 78 GLU A C 1
ATOM 592 O O . GLU A 1 78 ? 6.363 7.227 14.219 1 49.12 78 GLU A O 1
ATOM 597 N N . VAL A 1 79 ? 5.285 8.82 13.273 1 49.56 79 VAL A N 1
ATOM 598 C CA . VAL A 1 79 ? 6.418 9.734 13.375 1 49.56 79 VAL A CA 1
ATOM 599 C C . VAL A 1 79 ? 6.766 9.961 14.844 1 49.56 79 VAL A C 1
ATOM 601 O O . VAL A 1 79 ? 7.941 9.961 15.219 1 49.56 79 VAL A O 1
ATOM 604 N N . ALA A 1 80 ? 5.707 10.102 15.625 1 46.16 80 ALA A N 1
ATOM 605 C CA . ALA A 1 80 ? 5.949 10.281 17.047 1 46.16 80 ALA A CA 1
ATOM 606 C C . ALA A 1 80 ? 6.66 9.07 17.641 1 46.16 80 ALA A C 1
ATOM 608 O O . ALA A 1 80 ? 7.562 9.211 18.469 1 46.16 80 ALA A O 1
ATOM 609 N N . GLY A 1 81 ? 6.258 7.898 17.25 1 45.97 81 GLY A N 1
ATOM 610 C CA . GLY A 1 81 ? 6.891 6.672 17.703 1 45.97 81 GLY A CA 1
ATOM 611 C C . GLY A 1 81 ? 8.336 6.539 17.266 1 45.97 81 GLY A C 1
ATOM 612 O O . GLY A 1 81 ? 9.18 6.027 18 1 45.97 81 GLY A O 1
ATOM 613 N N . LEU A 1 82 ? 8.586 6.91 16.031 1 46.03 82 LEU A N 1
ATOM 614 C CA . LEU A 1 82 ? 9.953 6.867 15.516 1 46.03 82 LEU A CA 1
ATOM 615 C C . LEU A 1 82 ? 10.883 7.707 16.375 1 46.03 82 LEU A C 1
ATOM 617 O O . LEU A 1 82 ? 12.047 7.344 16.578 1 46.03 82 LEU A O 1
ATOM 621 N N . MET A 1 83 ? 10.375 8.758 16.734 1 43.12 83 MET A N 1
ATOM 622 C CA . MET A 1 83 ? 11.219 9.633 17.547 1 43.12 83 MET A CA 1
ATOM 623 C C . MET A 1 83 ? 11.672 8.922 18.812 1 43.12 83 MET A C 1
ATOM 625 O O . MET A 1 83 ? 12.773 9.172 19.312 1 43.12 83 MET A O 1
ATOM 629 N N . THR A 1 84 ? 10.883 8.055 19.312 1 40.16 84 THR A N 1
ATOM 630 C CA . THR A 1 84 ? 11.258 7.332 20.516 1 40.16 84 THR A CA 1
ATOM 631 C C . THR A 1 84 ? 12.195 6.176 20.188 1 40.16 84 THR A C 1
ATOM 633 O O . THR A 1 84 ? 13.117 5.879 20.953 1 40.16 84 THR A O 1
ATOM 636 N N . ALA A 1 85 ? 12.016 5.406 19.141 1 41.12 85 ALA A N 1
ATOM 637 C CA . ALA A 1 85 ? 12.797 4.215 18.828 1 41.12 85 ALA A CA 1
ATOM 638 C C . ALA A 1 85 ? 14.227 4.586 18.438 1 41.12 85 ALA A C 1
ATOM 640 O O . ALA A 1 85 ? 15.148 3.781 18.594 1 41.12 85 ALA A O 1
ATOM 641 N N . GLU A 1 86 ? 14.508 5.656 17.922 1 40.62 86 GLU A N 1
ATOM 642 C CA . GLU A 1 86 ? 15.844 5.984 17.453 1 40.62 86 GLU A CA 1
ATOM 643 C C . GLU A 1 86 ? 16.906 5.688 18.5 1 40.62 86 GLU A C 1
ATOM 645 O O . GLU A 1 86 ? 18.078 5.477 18.188 1 40.62 86 GLU A O 1
ATOM 650 N N . GLN A 1 87 ? 16.641 5.777 19.672 1 36.03 87 GLN A N 1
ATOM 651 C CA . GLN A 1 87 ? 17.875 5.59 20.438 1 36.03 87 GLN A CA 1
ATOM 652 C C . GLN A 1 87 ? 18.469 4.207 20.188 1 36.03 87 GLN A C 1
ATOM 654 O O . GLN A 1 87 ? 19.562 3.908 20.656 1 36.03 87 GLN A O 1
ATOM 659 N N . ARG A 1 88 ? 17.734 3.217 19.984 1 35.03 88 ARG A N 1
ATOM 660 C CA . ARG A 1 88 ? 18.438 1.937 20.031 1 35.03 88 ARG A CA 1
ATOM 661 C C . ARG A 1 88 ? 19.344 1.766 18.828 1 35.03 88 ARG A C 1
ATOM 663 O O . ARG A 1 88 ? 19.078 2.314 17.75 1 35.03 88 ARG A O 1
ATOM 670 N N . GLY A 1 89 ? 20.625 1.153 18.734 1 39.75 89 GLY A N 1
ATOM 671 C CA . GLY A 1 89 ? 21.859 0.859 18.031 1 39.75 89 GLY A CA 1
ATOM 672 C C . GLY A 1 89 ? 21.641 0.391 16.594 1 39.75 89 GLY A C 1
ATOM 673 O O . GLY A 1 89 ? 21.25 -0.752 16.375 1 39.75 89 GLY A O 1
ATOM 674 N N . ARG A 1 90 ? 21.203 1.151 15.562 1 45.69 90 ARG A N 1
ATOM 675 C CA . ARG A 1 90 ? 21.281 1.002 14.109 1 45.69 90 ARG A CA 1
ATOM 676 C C . ARG A 1 90 ? 22.516 0.215 13.703 1 45.69 90 ARG A C 1
ATOM 678 O O . ARG A 1 90 ? 22.766 0.009 12.516 1 45.69 90 ARG A O 1
ATOM 685 N N . GLN A 1 91 ? 23.5 0.031 14.422 1 52.19 91 GLN A N 1
ATOM 686 C CA . GLN A 1 91 ? 24.859 -0.251 13.977 1 52.19 91 GLN A CA 1
ATOM 687 C C . GLN A 1 91 ? 24.891 -1.45 13.031 1 52.19 91 GLN A C 1
ATOM 689 O O . GLN A 1 91 ? 25.812 -1.585 12.219 1 52.19 91 GLN A O 1
ATOM 694 N N . GLN A 1 92 ? 23.734 -2.293 12.852 1 62.91 92 GLN A N 1
ATOM 695 C CA . GLN A 1 92 ? 24.109 -3.484 12.102 1 62.91 92 GLN A CA 1
ATOM 696 C C . GLN A 1 92 ? 23.094 -3.791 11.008 1 62.91 92 GLN A C 1
ATOM 698 O O . GLN A 1 92 ? 23.094 -4.883 10.438 1 62.91 92 GLN A O 1
ATOM 703 N N . ARG A 1 93 ? 22.188 -2.629 10.539 1 78.75 93 ARG A N 1
ATOM 704 C CA . ARG A 1 93 ? 21.203 -2.99 9.531 1 78.75 93 ARG A CA 1
ATOM 705 C C . ARG A 1 93 ? 21.234 -2.016 8.359 1 78.75 93 ARG A C 1
ATOM 707 O O . ARG A 1 93 ? 21.375 -0.806 8.555 1 78.75 93 ARG A O 1
ATOM 714 N N . VAL A 1 94 ? 21.203 -2.631 7.156 1 83.06 94 VAL A N 1
ATOM 715 C CA . VAL A 1 94 ? 21.016 -1.824 5.957 1 83.06 94 VAL A CA 1
ATOM 716 C C . VAL A 1 94 ? 19.516 -1.54 5.773 1 83.06 94 VAL A C 1
ATOM 718 O O . VAL A 1 94 ? 18.703 -2.465 5.746 1 83.06 94 VAL A O 1
ATOM 721 N N . VAL A 1 95 ? 19.203 -0.236 5.633 1 85.19 95 VAL A N 1
ATOM 722 C CA . VAL A 1 95 ? 17.812 0.15 5.469 1 85.19 95 VAL A CA 1
ATOM 723 C C . VAL A 1 95 ? 17.547 0.546 4.02 1 85.19 95 VAL A C 1
ATOM 725 O O . VAL A 1 95 ? 18.188 1.465 3.494 1 85.19 95 VAL A O 1
ATOM 728 N N . ILE A 1 96 ? 16.578 -0.203 3.385 1 89 96 ILE A N 1
ATOM 729 C CA . ILE A 1 96 ? 16.234 0.043 1.99 1 89 96 ILE A CA 1
ATOM 730 C C . ILE A 1 96 ? 14.75 0.41 1.888 1 89 96 ILE A C 1
ATOM 732 O O . ILE A 1 96 ? 13.898 -0.257 2.477 1 89 96 ILE A O 1
ATOM 736 N N . THR A 1 97 ? 14.445 1.529 1.17 1 87.19 97 THR A N 1
ATOM 737 C CA . THR A 1 97 ? 13.047 1.891 0.942 1 87.19 97 THR A CA 1
ATOM 738 C C . THR A 1 97 ? 12.664 1.683 -0.521 1 87.19 97 THR A C 1
ATOM 740 O O . THR A 1 97 ? 13.5 1.846 -1.414 1 87.19 97 THR A O 1
ATOM 743 N N . THR A 1 98 ? 11.422 1.288 -0.718 1 91.44 98 THR A N 1
ATOM 744 C CA . THR A 1 98 ? 10.867 1.098 -2.053 1 91.44 98 THR A CA 1
ATOM 745 C C . THR A 1 98 ? 9.344 1.197 -2.021 1 91.44 98 THR A C 1
ATOM 747 O O . THR A 1 98 ? 8.766 1.587 -1.006 1 91.44 98 THR A O 1
ATOM 750 N N . SER A 1 99 ? 8.719 1.014 -3.156 1 89.62 99 SER A N 1
ATOM 751 C CA . SER A 1 99 ? 7.262 1.013 -3.227 1 89.62 99 SER A CA 1
ATOM 752 C C . SER A 1 99 ? 6.711 -0.409 -3.23 1 89.62 99 SER A C 1
ATOM 754 O O . SER A 1 99 ? 7.461 -1.371 -3.414 1 89.62 99 SER A O 1
ATOM 756 N N . ASP A 1 100 ? 5.375 -0.481 -3.027 1 90.19 100 ASP A N 1
ATOM 757 C CA . ASP A 1 100 ? 4.738 -1.794 -3.012 1 90.19 100 ASP A CA 1
ATOM 758 C C . ASP A 1 100 ? 4.926 -2.512 -4.344 1 90.19 100 ASP A C 1
ATOM 760 O O . ASP A 1 100 ? 5.164 -3.723 -4.375 1 90.19 100 ASP A O 1
ATOM 764 N N . VAL A 1 101 ? 4.902 -1.842 -5.383 1 93.31 101 VAL A N 1
ATOM 765 C CA . VAL A 1 101 ? 5.02 -2.404 -6.723 1 93.31 101 VAL A CA 1
ATOM 766 C C . VAL A 1 101 ? 6.434 -2.938 -6.938 1 93.31 101 VAL A C 1
ATOM 768 O O . VAL A 1 101 ? 6.621 -3.98 -7.57 1 93.31 101 VAL A O 1
ATOM 771 N N . LEU A 1 102 ? 7.43 -2.305 -6.375 1 95.19 102 LEU A N 1
ATOM 772 C CA . LEU A 1 102 ? 8.82 -2.639 -6.672 1 95.19 102 LEU A CA 1
ATOM 773 C C . LEU A 1 102 ? 9.375 -3.619 -5.645 1 95.19 102 LEU A C 1
ATOM 775 O O . LEU A 1 102 ? 10.453 -4.184 -5.84 1 95.19 102 LEU A O 1
ATOM 779 N N . ALA A 1 103 ? 8.672 -3.826 -4.559 1 95.06 103 ALA A N 1
ATOM 780 C CA . ALA A 1 103 ? 9.164 -4.652 -3.459 1 95.06 103 ALA A CA 1
ATOM 781 C C . ALA A 1 103 ? 9.508 -6.059 -3.941 1 95.06 103 ALA A C 1
ATOM 783 O O . ALA A 1 103 ? 10.578 -6.586 -3.627 1 95.06 103 ALA A O 1
ATOM 784 N N . PRO A 1 104 ? 8.656 -6.707 -4.777 1 94.62 104 PRO A N 1
ATOM 785 C CA . PRO A 1 104 ? 9.023 -8.039 -5.254 1 94.62 104 PRO A CA 1
ATOM 786 C C . PRO A 1 104 ? 10.359 -8.062 -6 1 94.62 104 PRO A C 1
ATOM 788 O O . PRO A 1 104 ? 11.148 -8.992 -5.836 1 94.62 104 PRO A O 1
ATOM 791 N N . LEU A 1 105 ? 10.609 -7.09 -6.785 1 95.75 105 LEU A N 1
ATOM 792 C CA . LEU A 1 105 ? 11.867 -6.988 -7.523 1 95.75 105 LEU A CA 1
ATOM 793 C C . LEU A 1 105 ? 13.047 -6.832 -6.574 1 95.75 105 LEU A C 1
ATOM 795 O O . LEU A 1 105 ? 14.078 -7.477 -6.754 1 95.75 105 LEU A O 1
ATOM 799 N N . LEU A 1 106 ? 12.875 -5.984 -5.57 1 96.25 106 LEU A N 1
ATOM 800 C CA . LEU A 1 106 ? 13.914 -5.773 -4.57 1 96.25 106 LEU A CA 1
ATOM 801 C C . LEU A 1 106 ? 14.219 -7.066 -3.818 1 96.25 106 LEU A C 1
ATOM 803 O O . LEU A 1 106 ? 15.383 -7.418 -3.631 1 96.25 106 LEU A O 1
ATOM 807 N N . PHE A 1 107 ? 13.211 -7.773 -3.414 1 95.12 107 PHE A N 1
ATOM 808 C CA . PHE A 1 107 ? 13.406 -8.984 -2.631 1 95.12 107 PHE A CA 1
ATOM 809 C C . PHE A 1 107 ? 14.062 -10.07 -3.475 1 95.12 107 PHE A C 1
ATOM 811 O O . PHE A 1 107 ? 14.883 -10.844 -2.977 1 95.12 107 PHE A O 1
ATOM 818 N N . LEU A 1 108 ? 13.695 -10.164 -4.742 1 93.56 108 LEU A N 1
ATOM 819 C CA . LEU A 1 108 ? 14.375 -11.102 -5.633 1 93.56 108 LEU A CA 1
ATOM 820 C C . LEU A 1 108 ? 15.867 -10.797 -5.707 1 93.56 108 LEU A C 1
ATOM 822 O O . LEU A 1 108 ? 16.688 -11.703 -5.594 1 93.56 108 LEU A O 1
ATOM 826 N N . ALA A 1 109 ? 16.172 -9.547 -5.855 1 95.31 109 ALA A N 1
ATOM 827 C CA . ALA A 1 109 ? 17.578 -9.141 -5.926 1 95.31 109 ALA A CA 1
ATOM 828 C C . ALA A 1 109 ? 18.297 -9.453 -4.617 1 95.31 109 ALA A C 1
ATOM 830 O O . ALA A 1 109 ? 19.438 -9.938 -4.629 1 95.31 109 ALA A O 1
ATOM 831 N N . LEU A 1 110 ? 17.656 -9.172 -3.52 1 94 110 LEU A N 1
ATOM 832 C CA . LEU A 1 110 ? 18.25 -9.43 -2.213 1 94 110 LEU A CA 1
ATOM 833 C C . LEU A 1 110 ? 18.5 -10.922 -2.01 1 94 110 LEU A C 1
ATOM 835 O O . LEU A 1 110 ? 19.5 -11.312 -1.392 1 94 110 LEU A O 1
ATOM 839 N N . SER A 1 111 ? 17.594 -11.711 -2.473 1 92 111 SER A N 1
ATOM 840 C CA . SER A 1 111 ? 17.75 -13.156 -2.328 1 92 111 SER A CA 1
ATOM 841 C C . SER A 1 111 ? 18.953 -13.664 -3.111 1 92 111 SER A C 1
ATOM 843 O O . SER A 1 111 ? 19.578 -14.656 -2.729 1 92 111 SER A O 1
ATOM 845 N N . THR A 1 112 ? 19.266 -12.992 -4.164 1 91.38 112 THR A N 1
ATOM 846 C CA . THR A 1 112 ? 20.391 -13.383 -5.008 1 91.38 112 THR A CA 1
ATOM 847 C C . THR A 1 112 ? 21.719 -13.016 -4.348 1 91.38 112 THR A C 1
ATOM 849 O O . THR A 1 112 ? 22.703 -13.758 -4.457 1 91.38 112 THR A O 1
ATOM 852 N N . ILE A 1 113 ? 21.734 -11.906 -3.611 1 89 113 ILE A N 1
ATOM 853 C CA . ILE A 1 113 ? 23.016 -11.43 -3.092 1 89 113 ILE A CA 1
ATOM 854 C C . ILE A 1 113 ? 23.203 -11.93 -1.663 1 89 113 ILE A C 1
ATOM 856 O O . ILE A 1 113 ? 24.328 -11.891 -1.13 1 89 113 ILE A O 1
ATOM 860 N N . SER A 1 114 ? 22.203 -12.422 -1.012 1 79.19 114 SER A N 1
ATOM 861 C CA . SER A 1 114 ? 22.266 -12.93 0.353 1 79.19 114 SER A CA 1
ATOM 862 C C . SER A 1 114 ? 23.125 -12.039 1.239 1 79.19 114 SER A C 1
ATOM 864 O O . SER A 1 114 ? 24.172 -12.469 1.735 1 79.19 114 SER A O 1
ATOM 866 N N . PRO A 1 115 ? 22.594 -10.898 1.524 1 71.19 115 PRO A N 1
ATOM 867 C CA . PRO A 1 115 ? 23.438 -9.969 2.299 1 71.19 115 PRO A CA 1
ATOM 868 C C . PRO A 1 115 ? 23.781 -10.516 3.68 1 71.19 115 PRO A C 1
ATOM 870 O O . PRO A 1 115 ? 23 -11.242 4.285 1 71.19 115 PRO A O 1
ATOM 873 N N . THR A 1 116 ? 25.016 -10.164 4.113 1 69.38 116 THR A N 1
ATOM 874 C CA . THR A 1 116 ? 25.516 -10.602 5.414 1 69.38 116 THR A CA 1
ATOM 875 C C . THR A 1 116 ? 24.875 -9.789 6.535 1 69.38 116 THR A C 1
ATOM 877 O O . THR A 1 116 ? 24.766 -10.266 7.672 1 69.38 116 THR A O 1
ATOM 880 N N . GLN A 1 117 ? 24.516 -8.641 6.164 1 74.19 117 GLN A N 1
ATOM 881 C CA . GLN A 1 117 ? 23.906 -7.75 7.141 1 74.19 117 GLN A CA 1
ATOM 882 C C . GLN A 1 117 ? 22.375 -7.91 7.141 1 74.19 117 GLN A C 1
ATOM 884 O O . GLN A 1 117 ? 21.797 -8.336 6.145 1 74.19 117 GLN A O 1
ATOM 889 N N . SER A 1 118 ? 21.875 -7.637 8.289 1 81.81 118 SER A N 1
ATOM 890 C CA . SER A 1 118 ? 20.422 -7.57 8.367 1 81.81 118 SER A CA 1
ATOM 891 C C . SER A 1 118 ? 19.875 -6.418 7.535 1 81.81 118 SER A C 1
ATOM 893 O O . SER A 1 118 ? 20.484 -5.355 7.457 1 81.81 118 SER A O 1
ATOM 895 N N . VAL A 1 119 ? 18.797 -6.727 6.859 1 89 119 VAL A N 1
ATOM 896 C CA . VAL A 1 119 ? 18.203 -5.723 5.988 1 89 119 VAL A CA 1
ATOM 897 C C . VAL A 1 119 ? 16.812 -5.352 6.5 1 89 119 VAL A C 1
ATOM 899 O O . VAL A 1 119 ? 16.047 -6.227 6.891 1 89 119 VAL A O 1
ATOM 902 N N . GLU A 1 120 ? 16.578 -4.094 6.562 1 89 120 GLU A N 1
ATOM 903 C CA . GLU A 1 120 ? 15.234 -3.57 6.797 1 89 120 GLU A CA 1
ATOM 904 C C . GLU A 1 120 ? 14.664 -2.926 5.535 1 89 120 GLU A C 1
ATOM 906 O O . GLU A 1 120 ? 15.297 -2.051 4.941 1 89 120 GLU A O 1
ATOM 911 N N . VAL A 1 121 ? 13.539 -3.455 5.133 1 91.38 121 VAL A N 1
ATOM 912 C CA . VAL A 1 121 ? 12.883 -2.908 3.949 1 91.38 121 VAL A CA 1
ATOM 913 C C . VAL A 1 121 ? 11.641 -2.121 4.359 1 91.38 121 VAL A C 1
ATOM 915 O O . VAL A 1 121 ? 10.734 -2.668 4.992 1 91.38 121 VAL A O 1
ATOM 918 N N . LEU A 1 122 ? 11.633 -0.88 3.982 1 86.25 122 LEU A N 1
ATOM 919 C CA . LEU A 1 122 ? 10.492 0.005 4.203 1 86.25 122 LEU A CA 1
ATOM 920 C C . LEU A 1 122 ? 9.703 0.208 2.914 1 86.25 122 LEU A C 1
ATOM 922 O O . LEU A 1 122 ? 10.219 0.789 1.953 1 86.25 122 LEU A O 1
ATOM 926 N N . VAL A 1 123 ? 8.453 -0.249 2.936 1 87.94 123 VAL A N 1
ATOM 927 C CA . VAL A 1 123 ? 7.617 -0.176 1.743 1 87.94 123 VAL A CA 1
ATOM 928 C C . VAL A 1 123 ? 6.656 1.007 1.856 1 87.94 123 VAL A C 1
ATOM 930 O O . VAL A 1 123 ? 5.793 1.033 2.736 1 87.94 123 VAL A O 1
ATOM 933 N N . SER A 1 124 ? 6.84 1.947 0.913 1 75.19 124 SER A N 1
ATOM 934 C CA . SER A 1 124 ? 5.996 3.137 0.918 1 75.19 124 SER A CA 1
ATOM 935 C C . SER A 1 124 ? 5.887 3.744 -0.477 1 75.19 124 SER A C 1
ATOM 937 O O . SER A 1 124 ? 6.879 3.826 -1.202 1 75.19 124 SER A O 1
ATOM 939 N N . ASP A 1 125 ? 4.734 4.078 -0.906 1 66.25 125 ASP A N 1
ATOM 940 C CA . ASP A 1 125 ? 4.555 4.746 -2.189 1 66.25 125 ASP A CA 1
ATOM 941 C C . ASP A 1 125 ? 4.926 6.227 -2.094 1 66.25 125 ASP A C 1
ATOM 943 O O . ASP A 1 125 ? 5 6.922 -3.109 1 66.25 125 ASP A O 1
ATOM 947 N N . GLN A 1 126 ? 5.188 6.547 -0.99 1 54.5 126 GLN A N 1
ATOM 948 C CA . GLN A 1 126 ? 5.555 7.945 -0.814 1 54.5 126 GLN A CA 1
ATOM 949 C C . GLN A 1 126 ? 7.035 8.172 -1.108 1 54.5 126 GLN A C 1
ATOM 951 O O . GLN A 1 126 ? 7.895 7.492 -0.542 1 54.5 126 GLN A O 1
ATOM 956 N N . GLU A 1 127 ? 7.387 8.703 -2.379 1 50.56 127 GLU A N 1
ATOM 957 C CA . GLU A 1 127 ? 8.734 8.922 -2.902 1 50.56 127 GLU A CA 1
ATOM 958 C C . GLU A 1 127 ? 9.625 9.602 -1.872 1 50.56 127 GLU A C 1
ATOM 960 O O . GLU A 1 127 ? 10.852 9.492 -1.936 1 50.56 127 GLU A O 1
ATOM 965 N N . MET A 1 128 ? 9.25 10.547 -1.185 1 43.38 128 MET A N 1
ATOM 966 C CA . MET A 1 128 ? 9.992 11.641 -0.578 1 43.38 128 MET A CA 1
ATOM 967 C C . MET A 1 128 ? 11.156 11.117 0.26 1 43.38 128 MET A C 1
ATOM 969 O O . MET A 1 128 ? 12.125 11.836 0.503 1 43.38 128 MET A O 1
ATOM 973 N N . ALA A 1 129 ? 11.156 10.07 1.211 1 43.69 129 ALA A N 1
ATOM 974 C CA . ALA A 1 129 ? 11.945 10.258 2.428 1 43.69 129 ALA A CA 1
ATOM 975 C C . ALA A 1 129 ? 13.383 9.797 2.225 1 43.69 129 ALA A C 1
ATOM 977 O O . ALA A 1 129 ? 13.867 8.922 2.945 1 43.69 129 ALA A O 1
ATOM 978 N N . LEU A 1 130 ? 13.961 9.773 0.996 1 47.53 130 LEU A N 1
ATOM 979 C CA . LEU A 1 130 ? 15.328 9.305 1.157 1 47.53 130 LEU A CA 1
ATOM 980 C C . LEU A 1 130 ? 16.109 10.211 2.102 1 47.53 130 LEU A C 1
ATOM 982 O O . LEU A 1 130 ? 16.781 11.141 1.659 1 47.53 130 LEU A O 1
ATOM 986 N N . VAL A 1 131 ? 15.461 10.5 3.281 1 43.12 131 VAL A N 1
ATOM 987 C CA . VAL A 1 131 ? 16.156 11.312 4.277 1 43.12 131 VAL A CA 1
ATOM 988 C C . VAL A 1 131 ? 17.5 10.688 4.605 1 43.12 131 VAL A C 1
ATOM 990 O O . VAL A 1 131 ? 17.594 9.5 4.93 1 43.12 131 VAL A O 1
ATOM 993 N N . PRO A 1 132 ? 18.469 11.422 4.398 1 46.25 132 PRO A N 1
ATOM 994 C CA . PRO A 1 132 ? 19.766 10.977 4.887 1 46.25 132 PRO A CA 1
ATOM 995 C C . PRO A 1 132 ? 19.719 10.453 6.32 1 46.25 132 PRO A C 1
ATOM 997 O O . PRO A 1 132 ? 19.016 11.023 7.164 1 46.25 132 PRO A O 1
ATOM 1000 N N . GLY A 1 133 ? 20.203 9.234 6.621 1 51.78 133 GLY A N 1
ATOM 1001 C CA . GLY A 1 133 ? 20.422 8.625 7.922 1 51.78 133 GLY A CA 1
ATOM 1002 C C . GLY A 1 133 ? 19.453 7.512 8.234 1 51.78 133 GLY A C 1
ATOM 1003 O O . GLY A 1 133 ? 19.719 6.652 9.078 1 51.78 133 GLY A O 1
ATOM 1004 N N . ARG A 1 134 ? 18.375 7.547 7.59 1 60.09 134 ARG A N 1
ATOM 1005 C CA . ARG A 1 134 ? 17.547 6.398 7.941 1 60.09 134 ARG A CA 1
ATOM 1006 C C . ARG A 1 134 ? 17.547 5.355 6.832 1 60.09 134 ARG A C 1
ATOM 1008 O O . ARG A 1 134 ? 17.484 4.152 7.102 1 60.09 134 ARG A O 1
ATOM 1015 N N . VAL A 1 135 ? 17.594 5.93 5.66 1 73.5 135 VAL A N 1
ATOM 1016 C CA . VAL A 1 135 ? 17.562 5.023 4.52 1 73.5 135 VAL A CA 1
ATOM 1017 C C . VAL A 1 135 ? 18.938 5 3.85 1 73.5 135 VAL A C 1
ATOM 1019 O O . VAL A 1 135 ? 19.547 6.047 3.627 1 73.5 135 VAL A O 1
ATOM 1022 N N . ASP A 1 136 ? 19.328 3.836 3.742 1 80.5 136 ASP A N 1
ATOM 1023 C CA . ASP A 1 136 ? 20.641 3.662 3.109 1 80.5 136 ASP A CA 1
ATOM 1024 C C . ASP A 1 136 ? 20.5 3.596 1.589 1 80.5 136 ASP A C 1
ATOM 1026 O O . ASP A 1 136 ? 21.391 4.043 0.863 1 80.5 136 ASP A O 1
ATOM 1030 N N . LEU A 1 137 ? 19.438 3.006 1.169 1 86.25 137 LEU A N 1
ATOM 1031 C CA . LEU A 1 137 ? 19.188 2.84 -0.259 1 86.25 137 LEU A CA 1
ATOM 1032 C C . LEU A 1 137 ? 17.703 3.008 -0.578 1 86.25 137 LEU A C 1
ATOM 1034 O O . LEU A 1 137 ? 16.859 2.719 0.26 1 86.25 137 LEU A O 1
ATOM 1038 N N . ALA A 1 138 ? 17.469 3.51 -1.812 1 86.31 138 ALA A N 1
ATOM 1039 C CA . ALA A 1 138 ? 16.094 3.629 -2.285 1 86.31 138 ALA A CA 1
ATOM 1040 C C . ALA A 1 138 ? 15.961 3.096 -3.709 1 86.31 138 ALA A C 1
ATOM 1042 O O . ALA A 1 138 ? 16.75 3.438 -4.586 1 86.31 138 ALA A O 1
ATOM 1043 N N . LEU A 1 139 ? 15.062 2.219 -3.893 1 91.75 139 LEU A N 1
ATOM 1044 C CA . LEU A 1 139 ? 14.672 1.769 -5.223 1 91.75 139 LEU A CA 1
ATOM 1045 C C . LEU A 1 139 ? 13.383 2.461 -5.672 1 91.75 139 LEU A C 1
ATOM 1047 O O . LEU A 1 139 ? 12.312 2.209 -5.121 1 91.75 139 LEU A O 1
ATOM 1051 N N . ARG A 1 140 ? 13.547 3.359 -6.695 1 88.38 140 ARG A N 1
ATOM 1052 C CA . ARG A 1 140 ? 12.414 4.207 -7.055 1 88.38 140 ARG A CA 1
ATOM 1053 C C . ARG A 1 140 ? 12.383 4.457 -8.562 1 88.38 140 ARG A C 1
ATOM 1055 O O . ARG A 1 140 ? 13.422 4.535 -9.211 1 88.38 140 ARG A O 1
ATOM 1062 N N . PRO A 1 141 ? 11.078 4.594 -9.016 1 86.44 141 PRO A N 1
ATOM 1063 C CA . PRO A 1 141 ? 10.992 5.188 -10.352 1 86.44 141 PRO A CA 1
ATOM 1064 C C . PRO A 1 141 ? 11.188 6.699 -10.344 1 86.44 141 PRO A C 1
ATOM 1066 O O . PRO A 1 141 ? 10.672 7.387 -9.453 1 86.44 141 PRO A O 1
ATOM 1069 N N . LYS A 1 142 ? 12.109 7.188 -10.992 1 74.38 142 LYS A N 1
ATOM 1070 C CA . LYS A 1 142 ? 12.328 8.625 -11.086 1 74.38 142 LYS A CA 1
ATOM 1071 C C . LYS A 1 142 ? 12.773 9.023 -12.484 1 74.38 142 LYS A C 1
ATOM 1073 O O . LYS A 1 142 ? 13.43 8.25 -13.18 1 74.38 142 LYS A O 1
ATOM 1078 N N . HIS A 1 143 ? 12.281 10.117 -12.906 1 61.03 143 HIS A N 1
ATOM 1079 C CA . HIS A 1 143 ? 12.812 10.609 -14.172 1 61.03 143 HIS A CA 1
ATOM 1080 C C . HIS A 1 143 ? 14.203 11.211 -13.984 1 61.03 143 HIS A C 1
ATOM 1082 O O . HIS A 1 143 ? 15.109 10.938 -14.766 1 61.03 143 HIS A O 1
ATOM 1088 N N . GLU A 1 144 ? 14.352 12.219 -13.039 1 58.62 144 GLU A N 1
ATOM 1089 C CA . GLU A 1 144 ? 15.672 12.766 -12.766 1 58.62 144 GLU A CA 1
ATOM 1090 C C . GLU A 1 144 ? 16 12.688 -11.281 1 58.62 144 GLU A C 1
ATOM 1092 O O . GLU A 1 144 ? 15.133 12.891 -10.43 1 58.62 144 GLU A O 1
ATOM 1097 N N . PRO A 1 145 ? 17.156 11.898 -11.023 1 55.31 145 PRO A N 1
ATOM 1098 C CA . PRO A 1 145 ? 17.547 11.898 -9.609 1 55.31 145 PRO A CA 1
ATOM 1099 C C . PRO A 1 145 ? 17.719 13.305 -9.047 1 55.31 145 PRO A C 1
ATOM 1101 O O . PRO A 1 145 ? 18.391 14.148 -9.648 1 55.31 145 PRO A O 1
ATOM 1104 N N . GLY A 1 146 ? 16.703 14 -8.844 1 52.88 146 GLY A N 1
ATOM 1105 C CA . GLY A 1 146 ? 16.969 15.32 -8.281 1 52.88 146 GLY A CA 1
ATOM 1106 C C . GLY A 1 146 ? 17.25 15.281 -6.793 1 52.88 146 GLY A C 1
ATOM 1107 O O . GLY A 1 146 ? 17.047 14.258 -6.141 1 52.88 146 GLY A O 1
ATOM 1108 N N . GLY A 1 147 ? 18.234 16.188 -6.281 1 49.72 147 GLY A N 1
ATOM 1109 C CA . GLY A 1 147 ? 18.516 16.562 -4.906 1 49.72 147 GLY A CA 1
ATOM 1110 C C . GLY A 1 147 ? 19.719 15.836 -4.332 1 49.72 147 GLY A C 1
ATOM 1111 O O . GLY A 1 147 ? 20.672 15.539 -5.051 1 49.72 147 GLY A O 1
ATOM 1112 N N . ALA A 1 148 ? 19.594 15.594 -3.004 1 48.69 148 ALA A N 1
ATOM 1113 C CA . ALA A 1 148 ? 20.672 15.07 -2.17 1 48.69 148 ALA A CA 1
ATOM 1114 C C . ALA A 1 148 ? 20.859 13.578 -2.41 1 48.69 148 ALA A C 1
ATOM 1116 O O . ALA A 1 148 ? 21.734 12.953 -1.787 1 48.69 148 ALA A O 1
ATOM 1117 N N . LEU A 1 149 ? 20.156 13.008 -3.324 1 56.47 149 LEU A N 1
ATOM 1118 C CA . LEU A 1 149 ? 20.328 11.578 -3.58 1 56.47 149 LEU A CA 1
ATOM 1119 C C . LEU A 1 149 ? 21.219 11.359 -4.805 1 56.47 149 LEU A C 1
ATOM 1121 O O . LEU A 1 149 ? 21.062 12.047 -5.816 1 56.47 149 LEU A O 1
ATOM 1125 N N . ARG A 1 150 ? 22.328 10.734 -4.5 1 66.62 150 ARG A N 1
ATOM 1126 C CA . ARG A 1 150 ? 23.156 10.227 -5.598 1 66.62 150 ARG A CA 1
ATOM 1127 C C . ARG A 1 150 ? 22.688 8.836 -6.023 1 66.62 150 ARG A C 1
ATOM 1129 O O . ARG A 1 150 ? 22.312 8.016 -5.188 1 66.62 150 ARG A O 1
ATOM 1136 N N . GLY A 1 151 ? 22.234 8.656 -7.426 1 76.5 151 GLY A N 1
ATOM 1137 C CA . GLY A 1 151 ? 21.734 7.332 -7.754 1 76.5 151 GLY A CA 1
ATOM 1138 C C . GLY A 1 151 ? 22.141 6.855 -9.133 1 76.5 151 GLY A C 1
ATOM 1139 O O . GLY A 1 151 ? 22.781 7.598 -9.883 1 76.5 151 GLY A O 1
ATOM 1140 N N . ARG A 1 152 ? 22.156 5.516 -9.25 1 85.5 152 ARG A N 1
ATOM 1141 C CA . ARG A 1 152 ? 22.438 4.824 -10.508 1 85.5 152 ARG A CA 1
ATOM 1142 C C . ARG A 1 152 ? 21.156 4.359 -11.18 1 85.5 152 ARG A C 1
ATOM 1144 O O . ARG A 1 152 ? 20.281 3.789 -10.531 1 85.5 152 ARG A O 1
ATOM 1151 N N . ARG A 1 153 ? 21.156 4.711 -12.453 1 90.31 153 ARG A N 1
ATOM 1152 C CA . ARG A 1 153 ? 20.016 4.277 -13.25 1 90.31 153 ARG A CA 1
ATOM 1153 C C . ARG A 1 153 ? 20.109 2.793 -13.594 1 90.31 153 ARG A C 1
ATOM 1155 O O . ARG A 1 153 ? 21.156 2.326 -14.039 1 90.31 153 ARG A O 1
ATOM 1162 N N . LEU A 1 154 ? 19.062 2.113 -13.352 1 94.06 154 LEU A N 1
ATOM 1163 C CA . LEU A 1 154 ? 19.031 0.681 -13.633 1 94.06 154 LEU A CA 1
ATOM 1164 C C . LEU A 1 154 ? 18.516 0.413 -15.047 1 94.06 154 LEU A C 1
ATOM 1166 O O . LEU A 1 154 ? 18.938 -0.55 -15.688 1 94.06 154 LEU A O 1
ATOM 1170 N N . GLY A 1 155 ? 17.609 1.267 -15.578 1 93.06 155 GLY A N 1
ATOM 1171 C CA . GLY A 1 155 ? 16.938 1.106 -16.859 1 93.06 155 GLY A CA 1
ATOM 1172 C C . GLY A 1 155 ? 15.453 1.406 -16.797 1 93.06 155 GLY A C 1
ATOM 1173 O O . GLY A 1 155 ? 14.945 1.861 -15.773 1 93.06 155 GLY A O 1
ATOM 1174 N N . ARG A 1 156 ? 14.844 1.231 -17.953 1 94.19 156 ARG A N 1
ATOM 1175 C CA . ARG A 1 156 ? 13.398 1.406 -18.016 1 94.19 156 ARG A CA 1
ATOM 1176 C C . ARG A 1 156 ? 12.68 0.082 -17.797 1 94.19 156 ARG A C 1
ATOM 1178 O O . ARG A 1 156 ? 13.031 -0.931 -18.406 1 94.19 156 ARG A O 1
ATOM 1185 N N . LEU A 1 157 ? 11.727 0.147 -16.922 1 95.75 157 LEU A N 1
ATOM 1186 C CA . LEU A 1 157 ? 10.953 -1.061 -16.656 1 95.75 157 LEU A CA 1
ATOM 1187 C C . LEU A 1 157 ? 10.203 -1.515 -17.891 1 95.75 157 LEU A C 1
ATOM 1189 O O . LEU A 1 157 ? 9.656 -0.689 -18.641 1 95.75 157 LEU A O 1
ATOM 1193 N N . ARG A 1 158 ? 10.18 -2.836 -18.125 1 96.06 158 ARG A N 1
ATOM 1194 C CA . ARG A 1 158 ? 9.312 -3.42 -19.141 1 96.06 158 ARG A CA 1
ATOM 1195 C C . ARG A 1 158 ? 7.859 -3.447 -18.672 1 96.06 158 ARG A C 1
ATOM 1197 O O . ARG A 1 158 ? 7.57 -3.877 -17.547 1 96.06 158 ARG A O 1
ATOM 1204 N N . ILE A 1 159 ? 7.004 -2.926 -19.531 1 96.38 159 ILE A N 1
ATOM 1205 C CA . ILE A 1 159 ? 5.57 -2.928 -19.25 1 96.38 159 ILE A CA 1
ATOM 1206 C C . ILE A 1 159 ? 4.855 -3.873 -20.203 1 96.38 159 ILE A C 1
ATOM 1208 O O . ILE A 1 159 ? 5.125 -3.863 -21.406 1 96.38 159 ILE A O 1
ATOM 1212 N N . GLY A 1 160 ? 3.943 -4.68 -19.672 1 96.38 160 GLY A N 1
ATOM 1213 C CA . GLY A 1 160 ? 3.162 -5.586 -20.5 1 96.38 160 GLY A CA 1
ATOM 1214 C C . GLY A 1 160 ? 1.672 -5.512 -20.219 1 96.38 160 GLY A C 1
ATOM 1215 O O . GLY A 1 160 ? 1.257 -5.105 -19.125 1 96.38 160 GLY A O 1
ATOM 1216 N N . VAL A 1 161 ? 0.932 -5.809 -21.281 1 95.94 161 VAL A N 1
ATOM 1217 C CA . VAL A 1 161 ? -0.496 -6.07 -21.125 1 95.94 161 VAL A CA 1
ATOM 1218 C C . VAL A 1 161 ? -0.726 -7.562 -20.906 1 95.94 161 VAL A C 1
ATOM 1220 O O . VAL A 1 161 ? -0.286 -8.391 -21.703 1 95.94 161 VAL A O 1
ATOM 1223 N N . TYR A 1 162 ? -1.411 -7.828 -19.797 1 96.38 162 TYR A N 1
ATOM 1224 C CA . TYR A 1 162 ? -1.59 -9.219 -19.406 1 96.38 162 TYR A CA 1
ATOM 1225 C C . TYR A 1 162 ? -3.068 -9.555 -19.25 1 96.38 162 TYR A C 1
ATOM 1227 O O . TYR A 1 162 ? -3.893 -8.664 -19.016 1 96.38 162 TYR A O 1
ATOM 1235 N N . ARG A 1 163 ? -3.326 -10.836 -19.406 1 95.19 163 ARG A N 1
ATOM 1236 C CA . ARG A 1 163 ? -4.656 -11.391 -19.172 1 95.19 163 ARG A CA 1
ATOM 1237 C C . ARG A 1 163 ? -4.574 -12.812 -18.641 1 95.19 163 ARG A C 1
ATOM 1239 O O . ARG A 1 163 ? -3.652 -13.555 -18.969 1 95.19 163 ARG A O 1
ATOM 1246 N N . ARG A 1 164 ? -5.508 -13.039 -17.688 1 94.19 164 ARG A N 1
ATOM 1247 C CA . ARG A 1 164 ? -5.66 -14.453 -17.359 1 94.19 164 ARG A CA 1
ATOM 1248 C C . ARG A 1 164 ? -6.215 -15.227 -18.547 1 94.19 164 ARG A C 1
ATOM 1250 O O . ARG A 1 164 ? -7.086 -14.734 -19.266 1 94.19 164 ARG A O 1
ATOM 1257 N N . SER A 1 165 ? -5.734 -16.453 -18.812 1 87.69 165 SER A N 1
ATOM 1258 C CA . SER A 1 165 ? -6.09 -17.25 -19.984 1 87.69 165 SER A CA 1
ATOM 1259 C C . SER A 1 165 ? -7.602 -17.375 -20.125 1 87.69 165 SER A C 1
ATOM 1261 O O . SER A 1 165 ? -8.133 -17.281 -21.234 1 87.69 165 SER A O 1
ATOM 1263 N N . SER A 1 166 ? -8.352 -17.5 -19.109 1 86.19 166 SER A N 1
ATOM 1264 C CA . SER A 1 166 ? -9.797 -17.656 -19.156 1 86.19 166 SER A CA 1
ATOM 1265 C C . SER A 1 166 ? -10.508 -16.344 -18.812 1 86.19 166 SER A C 1
ATOM 1267 O O . SER A 1 166 ? -11.719 -16.328 -18.594 1 86.19 166 SER A O 1
ATOM 1269 N N . GLY A 1 167 ? -9.766 -15.281 -18.859 1 84.56 167 GLY A N 1
ATOM 1270 C CA . GLY A 1 167 ? -10.336 -14.039 -18.391 1 84.56 167 GLY A CA 1
ATOM 1271 C C . GLY A 1 167 ? -11.055 -13.25 -19.469 1 84.56 167 GLY A C 1
ATOM 1272 O O . GLY A 1 167 ? -10.984 -13.602 -20.641 1 84.56 167 GLY A O 1
ATOM 1273 N N . THR A 1 168 ? -11.805 -12.25 -19.031 1 83.81 168 THR A N 1
ATOM 1274 C CA . THR A 1 168 ? -12.547 -11.391 -19.938 1 83.81 168 THR A CA 1
ATOM 1275 C C . THR A 1 168 ? -11.609 -10.391 -20.625 1 83.81 168 THR A C 1
ATOM 1277 O O . THR A 1 168 ? -10.469 -10.219 -20.203 1 83.81 168 THR A O 1
ATOM 1280 N N . ALA A 1 169 ? -12.156 -9.773 -21.688 1 83.44 169 ALA A N 1
ATOM 1281 C CA . ALA A 1 169 ? -11.344 -8.836 -22.453 1 83.44 169 ALA A CA 1
ATOM 1282 C C . ALA A 1 169 ? -11.57 -7.402 -22 1 83.44 169 ALA A C 1
ATOM 1284 O O . ALA A 1 169 ? -10.953 -6.473 -22.516 1 83.44 169 ALA A O 1
ATOM 1285 N N . ASN A 1 170 ? -12.391 -7.305 -21.062 1 87.88 170 ASN A N 1
ATOM 1286 C CA . ASN A 1 170 ? -12.555 -5.965 -20.5 1 87.88 170 ASN A CA 1
ATOM 1287 C C . ASN A 1 170 ? -11.297 -5.516 -19.75 1 87.88 170 ASN A C 1
ATOM 1289 O O . ASN A 1 170 ? -10.461 -6.344 -19.391 1 87.88 170 ASN A O 1
ATOM 1293 N N . TRP A 1 171 ? -11.219 -4.199 -19.547 1 91.19 171 TRP A N 1
ATOM 1294 C CA . TRP A 1 171 ? -9.977 -3.678 -18.984 1 91.19 171 TRP A CA 1
ATOM 1295 C C . TRP A 1 171 ? -10.156 -3.338 -17.516 1 91.19 171 TRP A C 1
ATOM 1297 O O . TRP A 1 171 ? -11.203 -2.828 -17.109 1 91.19 171 TRP A O 1
ATOM 1307 N N . ILE A 1 172 ? -9.18 -3.672 -16.812 1 92.94 172 ILE A N 1
ATOM 1308 C CA . ILE A 1 172 ? -9.016 -3.102 -15.477 1 92.94 172 ILE A CA 1
ATOM 1309 C C . ILE A 1 172 ? -8.281 -1.764 -15.578 1 92.94 172 ILE A C 1
ATOM 1311 O O . ILE A 1 172 ? -7.121 -1.714 -15.977 1 92.94 172 ILE A O 1
ATOM 1315 N N . LEU A 1 173 ? -8.945 -0.768 -15.148 1 91.5 173 LEU A N 1
ATOM 1316 C CA . LEU A 1 173 ? -8.406 0.57 -15.375 1 91.5 173 LEU A CA 1
ATOM 1317 C C . LEU A 1 173 ? -7.906 1.183 -14.07 1 91.5 173 LEU A C 1
ATOM 1319 O O . LEU A 1 173 ? -8.523 1.004 -13.016 1 91.5 173 LEU A O 1
ATOM 1323 N N . PRO A 1 174 ? -6.754 1.893 -14.195 1 92 174 PRO A N 1
ATOM 1324 C CA . PRO A 1 174 ? -6.332 2.674 -13.031 1 92 174 PRO A CA 1
ATOM 1325 C C . PRO A 1 174 ? -7.207 3.902 -12.797 1 92 174 PRO A C 1
ATOM 1327 O O . PRO A 1 174 ? -7.742 4.477 -13.75 1 92 174 PRO A O 1
ATOM 1330 N N . SER A 1 175 ? -7.352 4.207 -11.555 1 85.06 175 SER A N 1
ATOM 1331 C CA . SER A 1 175 ? -8.039 5.449 -11.227 1 85.06 175 SER A CA 1
ATOM 1332 C C . SER A 1 175 ? -7.348 6.656 -11.852 1 85.06 175 SER A C 1
ATOM 1334 O O . SER A 1 175 ? -6.184 6.57 -12.242 1 85.06 175 SER A O 1
ATOM 1336 N N . SER A 1 176 ? -8.055 7.711 -11.906 1 80.38 176 SER A N 1
ATOM 1337 C CA . SER A 1 176 ? -7.48 8.938 -12.453 1 80.38 176 SER A CA 1
ATOM 1338 C C . SER A 1 176 ? -6.27 9.391 -11.648 1 80.38 176 SER A C 1
ATOM 1340 O O . SER A 1 176 ? -5.266 9.828 -12.219 1 80.38 176 SER A O 1
ATOM 1342 N N . ALA A 1 177 ? -6.359 9.242 -10.398 1 75.81 177 ALA A N 1
ATOM 1343 C CA . ALA A 1 177 ? -5.25 9.641 -9.539 1 75.81 177 ALA A CA 1
ATOM 1344 C C . ALA A 1 177 ? -4.012 8.789 -9.805 1 75.81 177 ALA A C 1
ATOM 1346 O O . ALA A 1 177 ? -2.893 9.305 -9.836 1 75.81 177 ALA A O 1
ATOM 1347 N N . LEU A 1 178 ? -4.211 7.539 -9.977 1 83.75 178 LEU A N 1
ATOM 1348 C CA . LEU A 1 178 ? -3.098 6.645 -10.266 1 83.75 178 LEU A CA 1
ATOM 1349 C C . LEU A 1 178 ? -2.479 6.969 -11.617 1 83.75 178 LEU A C 1
ATOM 1351 O O . LEU A 1 178 ? -1.253 7.016 -11.75 1 83.75 178 LEU A O 1
ATOM 1355 N N . ARG A 1 179 ? -3.275 7.293 -12.57 1 83.25 179 ARG A N 1
ATOM 1356 C CA . ARG A 1 179 ? -2.801 7.566 -13.922 1 83.25 179 ARG A CA 1
ATOM 1357 C C . ARG A 1 179 ? -2.002 8.867 -13.969 1 83.25 179 ARG A C 1
ATOM 1359 O O . ARG A 1 179 ? -1.166 9.055 -14.852 1 83.25 179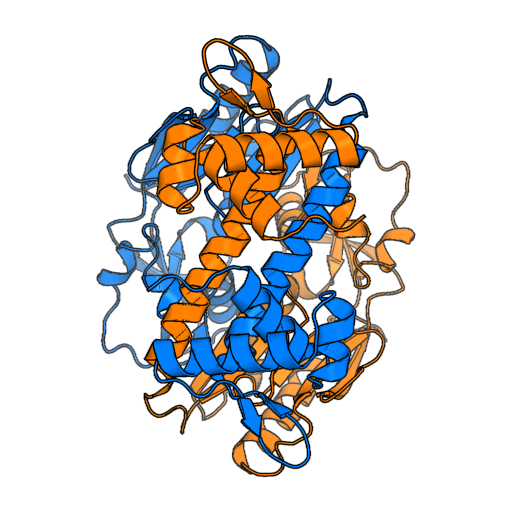 ARG A O 1
ATOM 1366 N N . ALA A 1 180 ? -2.266 9.672 -13.086 1 78.19 180 ALA A N 1
ATOM 1367 C CA . ALA A 1 180 ? -1.644 10.992 -13.094 1 78.19 180 ALA A CA 1
ATOM 1368 C C . ALA A 1 180 ? -0.224 10.938 -12.539 1 78.19 180 ALA A C 1
ATOM 1370 O O . ALA A 1 180 ? 0.537 11.898 -12.656 1 78.19 180 ALA A O 1
ATOM 1371 N N . LYS A 1 181 ? 0.125 9.828 -11.945 1 79.56 181 LYS A N 1
ATOM 1372 C CA . LYS A 1 181 ? 1.478 9.703 -11.406 1 79.56 181 LYS A CA 1
ATOM 1373 C C . LYS A 1 181 ? 2.516 9.727 -12.523 1 79.56 181 LYS A C 1
ATOM 1375 O O . LYS A 1 181 ? 2.293 9.164 -13.602 1 79.56 181 LYS A O 1
ATOM 1380 N N . THR A 1 182 ? 3.709 10.258 -12.227 1 78.81 182 THR A N 1
ATOM 1381 C CA . THR A 1 182 ? 4.777 10.383 -13.203 1 78.81 182 THR A CA 1
ATOM 1382 C C . THR A 1 182 ? 5.277 9.016 -13.648 1 78.81 182 THR A C 1
ATOM 1384 O O . THR A 1 182 ? 5.695 8.836 -14.797 1 78.81 182 THR A O 1
ATOM 1387 N N . SER A 1 183 ? 5.207 8.047 -12.758 1 86.88 183 SER A N 1
ATOM 1388 C CA . SER A 1 183 ? 5.688 6.703 -13.07 1 86.88 183 SER A CA 1
ATOM 1389 C C . SER A 1 183 ? 4.703 5.957 -13.961 1 86.88 183 SER A C 1
ATOM 1391 O O . SER A 1 183 ? 4.992 4.848 -14.422 1 86.88 183 SER A O 1
ATOM 1393 N N . MET A 1 184 ? 3.52 6.609 -14.25 1 87.75 184 MET A N 1
ATOM 1394 C CA . MET A 1 184 ? 2.467 5.922 -14.992 1 87.75 184 MET A CA 1
ATOM 1395 C C . MET A 1 184 ? 2.34 6.488 -16.406 1 87.75 184 MET A C 1
ATOM 1397 O O . MET A 1 184 ? 1.331 6.27 -17.078 1 87.75 184 MET A O 1
ATOM 1401 N N . GLN A 1 185 ? 3.316 7.168 -16.859 1 86.38 185 GLN A N 1
ATOM 1402 C CA . GLN A 1 185 ? 3.221 7.84 -18.156 1 86.38 185 GLN A CA 1
ATOM 1403 C C . GLN A 1 185 ? 3 6.84 -19.281 1 86.38 185 GLN A C 1
ATOM 1405 O O . GLN A 1 185 ? 2.412 7.176 -20.312 1 86.38 185 GLN A O 1
ATOM 1410 N N . TRP A 1 186 ? 3.373 5.652 -19.047 1 87.94 186 TRP A N 1
ATOM 1411 C CA . TRP A 1 186 ? 3.209 4.609 -20.062 1 87.94 186 TRP A CA 1
ATOM 1412 C C . TRP A 1 186 ? 1.735 4.285 -20.266 1 87.94 186 TRP A C 1
ATOM 1414 O O . TRP A 1 186 ? 1.37 3.646 -21.266 1 87.94 186 TRP A O 1
ATOM 1424 N N . TRP A 1 187 ? 0.865 4.691 -19.359 1 88.62 187 TRP A N 1
ATOM 1425 C CA . TRP A 1 187 ? -0.563 4.418 -19.484 1 88.62 187 TRP A CA 1
ATOM 1426 C C . TRP A 1 187 ? -1.147 5.09 -20.719 1 88.62 187 TRP A C 1
ATOM 1428 O O . TRP A 1 187 ? -2.182 4.66 -21.234 1 88.62 187 TRP A O 1
ATOM 1438 N N . ARG A 1 188 ? -0.515 6.086 -21.203 1 84.12 188 ARG A N 1
ATOM 1439 C CA . ARG A 1 188 ? -0.981 6.777 -22.406 1 84.12 188 ARG A CA 1
ATOM 1440 C C . ARG A 1 188 ? -1.047 5.828 -23.594 1 84.12 188 ARG A C 1
ATOM 1442 O O . ARG A 1 188 ? -1.744 6.098 -24.578 1 84.12 188 ARG A O 1
ATOM 1449 N N . PHE A 1 189 ? -0.37 4.727 -23.547 1 82.12 189 PHE A N 1
ATOM 1450 C CA . PHE A 1 189 ? -0.325 3.771 -24.641 1 82.12 189 PHE A CA 1
ATOM 1451 C C . PHE A 1 189 ? -1.439 2.74 -24.5 1 82.12 189 PHE A C 1
ATOM 1453 O O . PHE A 1 189 ? -1.598 1.875 -25.375 1 82.12 189 PHE A O 1
ATOM 1460 N N . VAL A 1 190 ? -2.246 2.75 -23.438 1 81.69 190 VAL A N 1
ATOM 1461 C CA . VAL A 1 190 ? -3.443 1.931 -23.281 1 81.69 190 VAL A CA 1
ATOM 1462 C C . VAL A 1 190 ? -4.625 2.602 -23.984 1 81.69 190 VAL A C 1
ATOM 1464 O O . VAL A 1 190 ? -4.805 3.816 -23.875 1 81.69 190 VAL A O 1
ATOM 1467 N N . PRO A 1 191 ? -5.406 1.737 -24.641 1 75.25 191 PRO A N 1
ATOM 1468 C CA . PRO A 1 191 ? -6.512 2.332 -25.406 1 75.25 191 PRO A CA 1
ATOM 1469 C C . PRO A 1 191 ? -7.477 3.117 -24.516 1 75.25 191 PRO A C 1
ATOM 1471 O O . PRO A 1 191 ? -7.863 2.643 -23.438 1 75.25 191 PRO A O 1
ATOM 1474 N N . LYS A 1 192 ? -7.859 4.297 -24.922 1 70.44 192 LYS A N 1
ATOM 1475 C CA . LYS A 1 192 ? -8.734 5.203 -24.172 1 70.44 192 LYS A CA 1
ATOM 1476 C C . LYS A 1 192 ? -10.156 4.652 -24.094 1 70.44 192 LYS A C 1
ATOM 1478 O O . LYS A 1 192 ? -10.891 4.941 -23.141 1 70.44 192 LYS A O 1
ATOM 1483 N N . ASP A 1 193 ? -10.57 3.891 -25.094 1 69.5 193 ASP A N 1
ATOM 1484 C CA . ASP A 1 193 ? -11.945 3.4 -25.172 1 69.5 193 ASP A CA 1
ATOM 1485 C C . ASP A 1 193 ? -12.055 1.981 -24.625 1 69.5 193 ASP A C 1
ATOM 1487 O O . ASP A 1 193 ? -12.977 1.241 -24.984 1 69.5 193 ASP A O 1
ATOM 1491 N N . ALA A 1 194 ? -11.211 1.682 -23.766 1 69.88 194 ALA A N 1
ATOM 1492 C CA . ALA A 1 194 ? -11.234 0.33 -23.219 1 69.88 194 ALA A CA 1
ATOM 1493 C C . ALA A 1 194 ? -12.43 0.138 -22.297 1 69.88 194 ALA A C 1
ATOM 1495 O O . ALA A 1 194 ? -12.656 0.944 -21.391 1 69.88 194 ALA A O 1
ATOM 1496 N N . PRO A 1 195 ? -13.305 -0.843 -22.75 1 74.94 195 PRO A N 1
ATOM 1497 C CA . PRO A 1 195 ? -14.414 -1.103 -21.828 1 74.94 195 PRO A CA 1
ATOM 1498 C C . PRO A 1 195 ? -13.938 -1.434 -20.406 1 74.94 195 PRO A C 1
ATOM 1500 O O . PRO A 1 195 ? -12.992 -2.205 -20.234 1 74.94 195 PRO A O 1
ATOM 1503 N N . GLU A 1 196 ? -14.555 -0.789 -19.422 1 78.5 196 GLU A N 1
ATOM 1504 C CA . GLU A 1 196 ? -14.133 -0.895 -18.031 1 78.5 196 GLU A CA 1
ATOM 1505 C C . GLU A 1 196 ? -14.836 -2.057 -17.328 1 78.5 196 GLU A C 1
ATOM 1507 O O . GLU A 1 196 ? -16.062 -2.193 -17.422 1 78.5 196 GLU A O 1
ATOM 1512 N N . ALA A 1 197 ? -14.078 -2.879 -16.781 1 77.5 197 ALA A N 1
ATOM 1513 C CA . ALA A 1 197 ? -14.625 -3.887 -15.875 1 77.5 197 ALA A CA 1
ATOM 1514 C C . ALA A 1 197 ? -14.492 -3.445 -14.422 1 77.5 197 ALA A C 1
ATOM 1516 O O . ALA A 1 197 ? -15.461 -3.488 -13.664 1 77.5 197 ALA A O 1
ATOM 1517 N N . VAL A 1 198 ? -13.305 -3 -14.086 1 89 198 VAL A N 1
ATOM 1518 C CA . VAL A 1 198 ? -12.953 -2.613 -12.727 1 89 198 VAL A CA 1
ATOM 1519 C C . VAL A 1 198 ? -12.047 -1.387 -12.758 1 89 198 VAL A C 1
ATOM 1521 O O . VAL A 1 198 ? -11.148 -1.288 -13.602 1 89 198 VAL A O 1
ATOM 1524 N N . LEU A 1 199 ? -12.438 -0.5 -11.922 1 90.5 199 LEU A N 1
ATOM 1525 C CA . LEU A 1 199 ? -11.555 0.636 -11.656 1 90.5 199 LEU A CA 1
ATOM 1526 C C . LEU A 1 199 ? -10.828 0.46 -10.336 1 90.5 199 LEU A C 1
ATOM 1528 O O . LEU A 1 199 ? -11.438 0.091 -9.328 1 90.5 199 LEU A O 1
ATOM 1532 N N . CYS A 1 200 ? -9.5 0.657 -10.383 1 92.75 200 CYS A N 1
ATOM 1533 C CA . CYS A 1 200 ? -8.695 0.401 -9.195 1 92.75 200 CYS A CA 1
ATOM 1534 C C . CYS A 1 200 ? -7.602 1.451 -9.039 1 92.75 200 CYS A C 1
ATOM 1536 O O . CYS A 1 200 ? -7.008 1.887 -10.023 1 92.75 200 CYS A O 1
ATOM 1538 N N . ASP A 1 201 ? -7.301 1.795 -7.781 1 88.56 201 ASP A N 1
ATOM 1539 C CA . ASP A 1 201 ? -6.332 2.863 -7.551 1 88.56 201 ASP A CA 1
ATOM 1540 C C . ASP A 1 201 ? -4.98 2.295 -7.133 1 88.56 201 ASP A C 1
ATOM 1542 O O . ASP A 1 201 ? -4.109 3.031 -6.66 1 88.56 201 ASP A O 1
ATOM 1546 N N . SER A 1 202 ? -4.758 1.063 -7.285 1 91.88 202 SER A N 1
ATOM 1547 C CA . SER A 1 202 ? -3.527 0.369 -6.926 1 91.88 202 SER A CA 1
ATOM 1548 C C . SER A 1 202 ? -3.02 -0.491 -8.078 1 91.88 202 SER A C 1
ATOM 1550 O O . SER A 1 202 ? -3.744 -1.351 -8.586 1 91.88 202 SER A O 1
ATOM 1552 N N . LEU A 1 203 ? -1.77 -0.248 -8.445 1 93.56 203 LEU A N 1
ATOM 1553 C CA . LEU A 1 203 ? -1.215 -1.052 -9.531 1 93.56 203 LEU A CA 1
ATOM 1554 C C . LEU A 1 203 ? -1.133 -2.521 -9.125 1 93.56 203 LEU A C 1
ATOM 1556 O O . LEU A 1 203 ? -1.373 -3.406 -9.953 1 93.56 203 LEU A O 1
ATOM 1560 N N . LEU A 1 204 ? -0.791 -2.773 -7.91 1 94.06 204 LEU A N 1
ATOM 1561 C CA . LEU A 1 204 ? -0.811 -4.152 -7.438 1 94.06 204 LEU A CA 1
ATOM 1562 C C . LEU A 1 204 ? -2.23 -4.707 -7.438 1 94.06 204 LEU A C 1
ATOM 1564 O O . LEU A 1 204 ? -2.443 -5.883 -7.746 1 94.06 204 LEU A O 1
ATOM 1568 N N . GLY A 1 205 ? -3.146 -3.85 -7.023 1 95.12 205 GLY A N 1
ATOM 1569 C CA . GLY A 1 205 ? -4.539 -4.254 -7.125 1 95.12 205 GLY A CA 1
ATOM 1570 C C . GLY A 1 205 ? -4.957 -4.613 -8.539 1 95.12 205 GLY A C 1
ATOM 1571 O O . GLY A 1 205 ? -5.668 -5.594 -8.75 1 95.12 205 GLY A O 1
ATOM 1572 N N . ILE A 1 206 ? -4.539 -3.873 -9.445 1 95.81 206 ILE A N 1
ATOM 1573 C CA . ILE A 1 206 ? -4.832 -4.109 -10.852 1 95.81 206 ILE A CA 1
ATOM 1574 C C . ILE A 1 206 ? -4.262 -5.461 -11.281 1 95.81 206 ILE A C 1
ATOM 1576 O O . ILE A 1 206 ? -4.941 -6.25 -11.938 1 95.81 206 ILE A O 1
ATOM 1580 N N . ARG A 1 207 ? -3.021 -5.727 -10.906 1 95.56 207 ARG A N 1
ATOM 1581 C CA . ARG A 1 207 ? -2.428 -7.031 -11.18 1 95.56 207 ARG A CA 1
ATOM 1582 C C . ARG A 1 207 ? -3.246 -8.148 -10.531 1 95.56 207 ARG A C 1
ATOM 1584 O O . ARG A 1 207 ? -3.51 -9.172 -11.164 1 95.56 207 ARG A O 1
ATOM 1591 N N . ASP A 1 208 ? -3.689 -7.957 -9.32 1 94.31 208 ASP A N 1
ATOM 1592 C CA . ASP A 1 208 ? -4.465 -8.969 -8.609 1 94.31 208 ASP A CA 1
ATOM 1593 C C . ASP A 1 208 ? -5.809 -9.211 -9.281 1 94.31 208 ASP A C 1
ATOM 1595 O O . ASP A 1 208 ? -6.262 -10.352 -9.391 1 94.31 208 ASP A O 1
ATOM 1599 N N . ALA A 1 209 ? -6.434 -8.156 -9.688 1 95.12 209 ALA A N 1
ATOM 1600 C CA . ALA A 1 209 ? -7.695 -8.281 -10.406 1 95.12 209 ALA A CA 1
ATOM 1601 C C . ALA A 1 209 ? -7.516 -9.062 -11.703 1 95.12 209 ALA A C 1
ATOM 1603 O O . ALA A 1 209 ? -8.359 -9.891 -12.062 1 95.12 209 ALA A O 1
ATOM 1604 N N . CYS A 1 210 ? -6.43 -8.82 -12.367 1 95.19 210 CYS A N 1
ATOM 1605 C CA . CYS A 1 210 ? -6.105 -9.547 -13.594 1 95.19 210 CYS A CA 1
ATOM 1606 C C . CYS A 1 210 ? -5.922 -11.039 -13.312 1 95.19 210 CYS A C 1
ATOM 1608 O O . CYS A 1 210 ? -6.469 -11.883 -14.023 1 95.19 210 CYS A O 1
ATOM 1610 N N . CYS A 1 211 ? -5.215 -11.305 -12.273 1 93.12 211 CYS A N 1
ATOM 1611 C CA . CYS A 1 211 ? -4.98 -12.695 -11.883 1 93.12 211 CYS A CA 1
ATOM 1612 C C . CYS A 1 211 ? -6.293 -13.406 -11.57 1 93.12 211 CYS A C 1
ATOM 1614 O O . CYS A 1 211 ? -6.426 -14.602 -11.805 1 93.12 211 CYS A O 1
ATOM 1616 N N . ALA A 1 212 ? -7.254 -12.641 -11.047 1 92.31 212 ALA A N 1
ATOM 1617 C CA . ALA A 1 212 ? -8.555 -13.211 -10.695 1 92.31 212 ALA A CA 1
ATOM 1618 C C . ALA A 1 212 ? -9.414 -13.414 -11.938 1 92.31 212 ALA A C 1
ATOM 1620 O O . ALA A 1 212 ? -10.477 -14.031 -11.867 1 92.31 212 ALA A O 1
ATOM 1621 N N . GLY A 1 213 ? -8.984 -12.828 -13.078 1 92.94 213 GLY A N 1
ATOM 1622 C CA . GLY A 1 213 ? -9.688 -13.039 -14.328 1 92.94 213 GLY A CA 1
ATOM 1623 C C . GLY A 1 213 ? -10.695 -11.945 -14.641 1 92.94 213 GLY A C 1
ATOM 1624 O O . GLY A 1 213 ? -11.609 -12.148 -15.445 1 92.94 213 GLY A O 1
ATOM 1625 N N . LEU A 1 214 ? -10.516 -10.781 -14.016 1 93.44 214 LEU A N 1
ATOM 1626 C CA . LEU A 1 214 ? -11.531 -9.742 -14.141 1 93.44 214 LEU A CA 1
ATOM 1627 C C . LEU A 1 214 ? -11.297 -8.898 -15.391 1 93.44 214 LEU A C 1
ATOM 1629 O O . LEU A 1 214 ? -12.141 -8.078 -15.758 1 93.44 214 LEU A O 1
ATOM 1633 N N . GLY A 1 215 ? -10.148 -9.086 -16 1 92.69 215 GLY A N 1
ATOM 1634 C CA . GLY A 1 215 ? -9.938 -8.336 -17.234 1 92.69 215 GLY A CA 1
ATOM 1635 C C . GLY A 1 215 ? -8.469 -8.219 -17.609 1 92.69 215 GLY A C 1
ATOM 1636 O O . GLY A 1 215 ? -7.605 -8.797 -16.953 1 92.69 215 GLY A O 1
ATOM 1637 N N . LEU A 1 216 ? -8.266 -7.441 -18.688 1 93.62 216 LEU A N 1
ATOM 1638 C CA . LEU A 1 216 ? -6.934 -7.062 -19.156 1 93.62 216 LEU A CA 1
ATOM 1639 C C . LEU A 1 216 ? -6.336 -5.969 -18.281 1 93.62 216 LEU A C 1
ATOM 1641 O O . LEU A 1 216 ? -7.043 -5.059 -17.859 1 93.62 216 LEU A O 1
ATOM 1645 N N . ALA A 1 217 ? -5.07 -6.07 -18.078 1 95.25 217 ALA A N 1
ATOM 1646 C CA . ALA A 1 217 ? -4.395 -5.055 -17.281 1 95.25 217 ALA A CA 1
ATOM 1647 C C . ALA A 1 217 ? -2.977 -4.805 -17.781 1 95.25 217 ALA A C 1
ATOM 1649 O O . ALA A 1 217 ? -2.336 -5.711 -18.328 1 95.25 217 ALA A O 1
ATOM 1650 N N . ALA A 1 218 ? -2.537 -3.566 -17.656 1 95.81 218 ALA A N 1
ATOM 1651 C CA . ALA A 1 218 ? -1.157 -3.199 -17.953 1 95.81 218 ALA A CA 1
ATOM 1652 C C . ALA A 1 218 ? -0.371 -2.904 -16.688 1 95.81 218 ALA A C 1
ATOM 1654 O O . ALA A 1 218 ? -0.826 -2.141 -15.828 1 95.81 218 ALA A O 1
ATOM 1655 N N . PHE A 1 219 ? 0.765 -3.523 -16.531 1 96.19 219 PHE A N 1
ATOM 1656 C CA . PHE A 1 219 ? 1.636 -3.299 -15.383 1 96.19 219 PHE A CA 1
ATOM 1657 C C . PHE A 1 219 ? 3.049 -3.793 -15.664 1 96.19 219 PHE A C 1
ATOM 1659 O O . PHE A 1 219 ? 3.291 -4.43 -16.688 1 96.19 219 PHE A O 1
ATOM 1666 N N . PRO A 1 220 ? 4.098 -3.453 -14.797 1 96.19 220 PRO A N 1
ATOM 1667 C CA . PRO A 1 220 ? 5.469 -3.93 -15 1 96.19 220 PRO A CA 1
ATOM 1668 C C . PRO A 1 220 ? 5.555 -5.449 -15.133 1 96.19 220 PRO A C 1
ATOM 1670 O O . PRO A 1 220 ? 4.973 -6.176 -14.32 1 96.19 220 PRO A O 1
ATOM 1673 N N . SER A 1 221 ? 6.332 -5.918 -16.094 1 95.69 221 SER A N 1
ATOM 1674 C CA . SER A 1 221 ? 6.355 -7.312 -16.516 1 95.69 221 SER A CA 1
ATOM 1675 C C . SER A 1 221 ? 6.891 -8.219 -15.406 1 95.69 221 SER A C 1
ATOM 1677 O O . SER A 1 221 ? 6.496 -9.375 -15.297 1 95.69 221 SER A O 1
ATOM 1679 N N . PHE A 1 222 ? 7.77 -7.684 -14.578 1 93.81 222 PHE A N 1
ATOM 1680 C CA . PHE A 1 222 ? 8.352 -8.523 -13.539 1 93.81 222 PHE A CA 1
ATOM 1681 C C . PHE A 1 222 ? 7.285 -8.977 -12.547 1 93.81 222 PHE A C 1
ATOM 1683 O O . PHE A 1 222 ? 7.469 -9.969 -11.844 1 93.81 222 PHE A O 1
ATOM 1690 N N . LEU A 1 223 ? 6.184 -8.289 -12.445 1 94.25 223 LEU A N 1
ATOM 1691 C CA . LEU A 1 223 ? 5.098 -8.656 -11.547 1 94.25 223 LEU A CA 1
ATOM 1692 C C . LEU A 1 223 ? 4.355 -9.883 -12.062 1 94.25 223 LEU A C 1
ATOM 1694 O O . LEU A 1 223 ? 3.594 -10.516 -11.328 1 94.25 223 LEU A O 1
ATOM 1698 N N . ALA A 1 224 ? 4.484 -10.188 -13.281 1 92.88 224 ALA A N 1
ATOM 1699 C CA . ALA A 1 224 ? 3.85 -11.352 -13.891 1 92.88 224 ALA A CA 1
ATOM 1700 C C . ALA A 1 224 ? 4.82 -12.523 -13.969 1 92.88 224 ALA A C 1
ATOM 1702 O O . ALA A 1 224 ? 4.43 -13.641 -14.328 1 92.88 224 ALA A O 1
ATOM 1703 N N . HIS A 1 225 ? 6.051 -12.211 -13.641 1 83.06 225 HIS A N 1
ATOM 1704 C CA . HIS A 1 225 ? 7.082 -13.227 -13.852 1 83.06 225 HIS A CA 1
ATOM 1705 C C . HIS A 1 225 ? 6.789 -14.484 -13.047 1 83.06 225 HIS A C 1
ATOM 1707 O O . HIS A 1 225 ? 6.578 -14.414 -11.836 1 83.06 225 HIS A O 1
ATOM 1713 N N . GLY A 1 226 ? 6.699 -15.625 -13.758 1 78.31 226 GLY A N 1
ATOM 1714 C CA . GLY A 1 226 ? 6.535 -16.922 -13.109 1 78.31 226 GLY A CA 1
ATOM 1715 C C . GLY A 1 226 ? 5.094 -17.219 -12.75 1 78.31 226 GLY A C 1
ATOM 1716 O O . GLY A 1 226 ? 4.816 -18.234 -12.102 1 78.31 226 GLY A O 1
ATOM 1717 N N . ASP A 1 227 ? 4.199 -16.359 -12.992 1 85.62 227 ASP A N 1
ATOM 1718 C CA . ASP A 1 227 ? 2.795 -16.609 -12.688 1 85.62 227 ASP A CA 1
ATOM 1719 C C . ASP A 1 227 ? 2.086 -17.266 -13.875 1 85.62 227 ASP A C 1
ATOM 1721 O O . ASP A 1 227 ? 1.751 -16.594 -14.852 1 85.62 227 ASP A O 1
ATOM 1725 N N . PRO A 1 228 ? 1.779 -18.516 -13.766 1 86.81 228 PRO A N 1
ATOM 1726 C CA . PRO A 1 228 ? 1.197 -19.25 -14.898 1 86.81 228 PRO A CA 1
ATOM 1727 C C . PRO A 1 228 ? -0.23 -18.797 -15.211 1 86.81 228 PRO A C 1
ATOM 1729 O O . PRO A 1 228 ? -0.774 -19.156 -16.266 1 86.81 228 PRO A O 1
ATOM 1732 N N . ARG A 1 229 ? -0.786 -18.188 -14.43 1 89.56 229 ARG A N 1
ATOM 1733 C CA . ARG A 1 229 ? -2.154 -17.734 -14.656 1 89.56 229 ARG A CA 1
ATOM 1734 C C . ARG A 1 229 ? -2.197 -16.625 -15.703 1 89.56 229 ARG A C 1
ATOM 1736 O O . ARG A 1 229 ? -3.246 -16.359 -16.297 1 89.56 229 ARG A O 1
ATOM 1743 N N . LEU A 1 230 ? -1.086 -15.883 -15.891 1 93.62 230 LEU A N 1
ATOM 1744 C CA . LEU A 1 230 ? -1.076 -14.672 -16.703 1 93.62 230 LEU A CA 1
ATOM 1745 C C . LEU A 1 230 ? -0.416 -14.93 -18.062 1 93.62 230 LEU A C 1
ATOM 1747 O O . LEU A 1 230 ? 0.6 -15.633 -18.125 1 93.62 230 LEU A O 1
ATOM 1751 N N . ARG A 1 231 ? -1.033 -14.391 -19.047 1 94.62 231 ARG A N 1
ATOM 1752 C CA . ARG A 1 231 ? -0.507 -14.43 -20.406 1 94.62 231 ARG A CA 1
ATOM 1753 C C . ARG A 1 231 ? -0.211 -13.023 -20.906 1 94.62 231 ARG A C 1
ATOM 1755 O O . ARG A 1 231 ? -1.021 -12.109 -20.734 1 94.62 231 ARG A O 1
ATOM 1762 N N . LEU A 1 232 ? 0.947 -12.906 -21.562 1 95.44 232 LEU A N 1
ATOM 1763 C CA . LEU A 1 232 ? 1.317 -11.633 -22.156 1 95.44 232 LEU A CA 1
ATOM 1764 C C . LEU A 1 232 ? 0.582 -11.422 -23.484 1 95.44 232 LEU A C 1
ATOM 1766 O O . LEU A 1 232 ? 0.691 -12.234 -24.391 1 95.44 232 LEU A O 1
ATOM 1770 N N . GLU A 1 233 ? -0.182 -10.352 -23.516 1 94.38 233 GLU A N 1
ATOM 1771 C CA . GLU A 1 233 ? -0.88 -10.008 -24.75 1 94.38 233 GLU A CA 1
ATOM 1772 C C . GLU A 1 233 ? -0.004 -9.148 -25.672 1 94.38 233 GLU A C 1
ATOM 1774 O O . GLU A 1 233 ? 0.062 -9.383 -26.875 1 94.38 233 GLU A O 1
ATOM 1779 N N . ARG A 1 234 ? 0.604 -8.195 -25.094 1 93.81 234 ARG A N 1
ATOM 1780 C CA . ARG A 1 234 ? 1.52 -7.324 -25.828 1 93.81 234 ARG A CA 1
ATOM 1781 C C . ARG A 1 234 ? 2.383 -6.508 -24.875 1 93.81 234 ARG A C 1
ATOM 1783 O O . ARG A 1 234 ? 2.006 -6.297 -23.719 1 93.81 234 ARG A O 1
ATOM 1790 N N . GLU A 1 235 ? 3.488 -6.078 -25.391 1 94.06 235 GLU A N 1
ATOM 1791 C CA . GLU A 1 235 ? 4.371 -5.195 -24.641 1 94.06 235 GLU A CA 1
ATOM 1792 C C . GLU A 1 235 ? 4.039 -3.729 -24.906 1 94.06 235 GLU A C 1
ATOM 1794 O O . GLU A 1 235 ? 3.615 -3.373 -26 1 94.06 235 GLU A O 1
ATOM 1799 N N . LEU A 1 236 ? 4.113 -2.967 -23.875 1 92.69 236 LEU A N 1
ATOM 1800 C CA . LEU A 1 236 ? 3.951 -1.525 -24.031 1 92.69 236 LEU A CA 1
ATOM 1801 C C . LEU A 1 236 ? 5.297 -0.812 -23.938 1 92.69 236 LEU A C 1
ATOM 1803 O O . LEU A 1 236 ? 6.172 -1.231 -23.188 1 92.69 236 LEU A O 1
ATOM 1807 N N . GLU A 1 237 ? 5.434 0.243 -24.625 1 85.75 237 GLU A N 1
ATOM 1808 C CA . GLU A 1 237 ? 6.637 1.066 -24.547 1 85.75 237 GLU A CA 1
ATOM 1809 C C . GLU A 1 237 ? 6.52 2.113 -23.453 1 85.75 237 GLU A C 1
ATOM 1811 O O . GLU A 1 237 ? 5.43 2.355 -22.922 1 85.75 237 GLU A O 1
ATOM 1816 N N . GLY A 1 238 ? 7.727 2.586 -23.016 1 85.44 238 GLY A N 1
ATOM 1817 C CA . GLY A 1 238 ? 7.762 3.787 -22.188 1 85.44 238 GLY A CA 1
ATOM 1818 C C . GLY A 1 238 ? 7.691 3.498 -20.703 1 85.44 238 GLY A C 1
ATOM 1819 O O . GLY A 1 238 ? 7.133 4.289 -19.938 1 85.44 238 GLY A O 1
ATOM 1820 N N . GLY A 1 239 ? 8.078 2.383 -20.312 1 92.19 239 GLY A N 1
ATOM 1821 C CA . GLY A 1 239 ? 8.156 2.154 -18.875 1 92.19 239 GLY A CA 1
ATOM 1822 C C . GLY A 1 239 ? 9.031 3.166 -18.156 1 92.19 239 GLY A C 1
ATOM 1823 O O . GLY A 1 239 ? 9.922 3.76 -18.766 1 92.19 239 GLY A O 1
ATOM 1824 N N . PRO A 1 240 ? 8.688 3.451 -16.922 1 91.44 240 PRO A N 1
ATOM 1825 C CA . PRO A 1 240 ? 9.469 4.457 -16.188 1 91.44 240 PRO A CA 1
ATOM 1826 C C . PRO A 1 240 ? 10.898 4.004 -15.906 1 91.44 240 PRO A C 1
ATOM 1828 O O . PRO A 1 240 ? 11.148 2.814 -15.703 1 91.44 240 PRO A O 1
ATOM 1831 N N . PRO A 1 241 ? 11.812 4.996 -15.922 1 91.81 241 PRO A N 1
ATOM 1832 C CA . PRO A 1 241 ? 13.156 4.664 -15.438 1 91.81 241 PRO A CA 1
ATOM 1833 C C . PRO A 1 241 ? 13.18 4.324 -13.953 1 91.81 241 PRO A C 1
ATOM 1835 O O . PRO A 1 241 ? 12.461 4.941 -13.164 1 91.81 241 PRO A O 1
ATOM 1838 N N . LEU A 1 242 ? 13.945 3.295 -13.672 1 93.25 242 LEU A N 1
ATOM 1839 C CA . LEU A 1 242 ? 14.141 2.885 -12.289 1 93.25 242 LEU A CA 1
ATOM 1840 C C . LEU A 1 242 ? 15.547 3.246 -11.812 1 93.25 242 LEU A C 1
ATOM 1842 O O . LEU A 1 242 ? 16.516 3.098 -12.555 1 93.25 242 LEU A O 1
ATOM 1846 N N . TRP A 1 243 ? 15.617 3.693 -10.516 1 90.19 243 TRP A N 1
ATOM 1847 C CA . TRP A 1 243 ? 16.891 4.121 -9.945 1 90.19 243 TRP A CA 1
ATOM 1848 C C . TRP A 1 243 ? 17.141 3.453 -8.602 1 90.19 243 TRP A C 1
ATOM 1850 O O . TRP A 1 243 ? 16.203 3.234 -7.824 1 90.19 243 TRP A O 1
ATOM 1860 N N . LEU A 1 244 ? 18.344 3.051 -8.43 1 91.38 244 LEU A N 1
ATOM 1861 C CA . LEU A 1 244 ? 18.844 2.764 -7.094 1 91.38 244 LEU A CA 1
ATOM 1862 C C . LEU A 1 244 ? 19.578 3.969 -6.52 1 91.38 244 LEU A C 1
ATOM 1864 O O . LEU A 1 244 ? 20.656 4.332 -7.004 1 91.38 244 LEU A O 1
ATOM 1868 N N . LEU A 1 245 ? 19 4.539 -5.461 1 84.12 245 LEU A N 1
ATOM 1869 C CA . LEU A 1 245 ? 19.469 5.816 -4.938 1 84.12 245 LEU A CA 1
ATOM 1870 C C . LEU A 1 245 ? 20.094 5.641 -3.555 1 84.12 245 LEU A C 1
ATOM 1872 O O . LEU A 1 245 ? 19.734 4.707 -2.828 1 84.12 245 LEU A O 1
ATOM 1876 N N . ALA A 1 246 ? 21.062 6.434 -3.297 1 80.06 246 ALA A N 1
ATOM 1877 C CA . ALA A 1 246 ? 21.672 6.547 -1.971 1 80.06 246 ALA A CA 1
ATOM 1878 C C . ALA A 1 246 ? 21.859 8.008 -1.572 1 80.06 246 ALA A C 1
ATOM 1880 O O . ALA A 1 246 ? 22.016 8.875 -2.434 1 80.06 246 ALA A O 1
ATOM 1881 N N . PRO A 1 247 ? 21.734 8.211 -0.28 1 67.44 247 PRO A N 1
ATOM 1882 C CA . PRO A 1 247 ? 22.031 9.578 0.137 1 67.44 247 PRO A CA 1
ATOM 1883 C C . PRO A 1 247 ? 23.438 10.031 -0.275 1 67.44 247 PRO A C 1
ATOM 1885 O O . PRO A 1 247 ? 24.359 9.219 -0.341 1 67.44 247 PRO A O 1
ATOM 1888 N N . ALA A 1 248 ? 23.609 11.258 -0.699 1 60.81 248 ALA A N 1
ATOM 1889 C CA . ALA A 1 248 ? 24.859 11.836 -1.159 1 60.81 248 ALA A CA 1
ATOM 1890 C C . ALA A 1 248 ? 25.938 11.75 -0.074 1 60.81 248 ALA A C 1
ATOM 1892 O O . ALA A 1 248 ? 27.109 11.562 -0.373 1 60.81 248 ALA A O 1
ATOM 1893 N N . VAL A 1 249 ? 25.625 12.164 1.066 1 51.22 249 VAL A N 1
ATOM 1894 C CA . VAL A 1 249 ? 26.641 12.414 2.088 1 51.22 249 VAL A CA 1
ATOM 1895 C C . VAL A 1 249 ? 27.203 11.086 2.596 1 51.22 249 VAL A C 1
ATOM 1897 O O . VAL A 1 249 ? 28.109 11.062 3.42 1 51.22 249 VAL A O 1
ATOM 1900 N N . ARG A 1 250 ? 26.688 9.953 2.24 1 49.88 250 ARG A N 1
ATOM 1901 C CA . ARG A 1 250 ? 27.156 8.891 3.125 1 49.88 250 ARG A CA 1
ATOM 1902 C C . ARG A 1 250 ? 28.484 8.312 2.635 1 49.88 250 ARG A C 1
ATOM 1904 O O . ARG A 1 250 ? 28.5 7.477 1.725 1 49.88 250 ARG A O 1
ATOM 1911 N N . GLU A 1 251 ? 29.531 9.062 2.684 1 43.16 251 GLU A N 1
ATOM 1912 C CA . GLU A 1 251 ? 30.891 8.555 2.539 1 43.16 251 GLU A CA 1
ATOM 1913 C C . GLU A 1 251 ? 31.031 7.148 3.117 1 43.16 251 GLU A C 1
ATOM 1915 O O . GLU A 1 251 ? 31.859 6.363 2.664 1 43.16 251 GLU A O 1
ATOM 1920 N N . GLY A 1 252 ? 30.781 6.965 4.445 1 45.25 252 GLY A N 1
ATOM 1921 C CA . GLY A 1 252 ? 31.594 6.223 5.395 1 45.25 252 GLY A CA 1
ATOM 1922 C C . GLY A 1 252 ? 31.438 4.719 5.262 1 45.25 252 GLY A C 1
ATOM 1923 O O . GLY A 1 252 ? 32.344 3.961 5.652 1 45.25 252 GLY A O 1
ATOM 1924 N N . ALA A 1 253 ? 30.234 3.959 5.441 1 52.34 253 ALA A N 1
ATOM 1925 C CA . ALA A 1 253 ? 30.484 2.611 5.945 1 52.34 253 ALA A CA 1
ATOM 1926 C C . ALA A 1 253 ? 30.766 1.643 4.801 1 52.34 253 ALA A C 1
ATOM 1928 O O . ALA A 1 253 ? 29.938 1.474 3.904 1 52.34 253 ALA A O 1
ATOM 1929 N N . ARG A 1 254 ? 32.094 1.307 4.484 1 53.22 254 ARG A N 1
ATOM 1930 C CA . ARG A 1 254 ? 32.594 0.302 3.559 1 53.22 254 ARG A CA 1
ATOM 1931 C C . ARG A 1 254 ? 31.562 -0.785 3.299 1 53.22 254 ARG A C 1
ATOM 1933 O O . ARG A 1 254 ? 31.422 -1.248 2.166 1 53.22 254 ARG A O 1
ATOM 1940 N N . GLY A 1 255 ? 30.75 -1.143 4.312 1 62.34 255 GLY A N 1
ATOM 1941 C CA . GLY A 1 255 ? 29.781 -2.223 4.18 1 62.34 255 GLY A CA 1
ATOM 1942 C C . GLY A 1 255 ? 28.578 -1.844 3.344 1 62.34 255 GLY A C 1
ATOM 1943 O O . GLY A 1 255 ? 28.047 -2.668 2.592 1 62.34 255 GLY A O 1
ATOM 1944 N N . LEU A 1 256 ? 28.297 -0.627 3.119 1 74.19 256 LEU A N 1
ATOM 1945 C CA . LEU A 1 256 ? 27.141 -0.187 2.365 1 74.19 256 LEU A CA 1
ATOM 1946 C C . LEU A 1 256 ? 27.438 -0.129 0.872 1 74.19 256 LEU A C 1
ATOM 1948 O O . LEU A 1 256 ? 26.594 -0.469 0.046 1 74.19 256 LEU A O 1
ATOM 1952 N N . LYS A 1 257 ? 28.688 0.211 0.585 1 77.19 257 LYS A N 1
ATOM 1953 C CA . LYS A 1 257 ? 29.062 0.278 -0.823 1 77.19 257 LYS A CA 1
ATOM 1954 C C . LYS A 1 257 ? 29 -1.1 -1.477 1 77.19 257 LYS A C 1
ATOM 1956 O O . LYS A 1 257 ? 28.516 -1.235 -2.604 1 77.19 257 LYS A O 1
ATOM 1961 N N . GLY A 1 258 ? 29.516 -2.066 -0.762 1 81.81 258 GLY A N 1
ATOM 1962 C CA . GLY A 1 258 ? 29.438 -3.426 -1.271 1 81.81 258 GLY A CA 1
ATOM 1963 C C . GLY A 1 258 ? 28.016 -3.896 -1.488 1 81.81 258 GLY A C 1
ATOM 1964 O O . GLY A 1 258 ? 27.688 -4.477 -2.529 1 81.81 258 GLY A O 1
ATOM 1965 N N . THR A 1 259 ? 27.188 -3.594 -0.555 1 84.25 259 THR A N 1
ATOM 1966 C CA . THR A 1 259 ? 25.781 -3.969 -0.666 1 84.25 259 THR A CA 1
ATOM 1967 C C . THR A 1 259 ? 25.109 -3.209 -1.805 1 84.25 259 THR A C 1
ATOM 1969 O O . THR A 1 25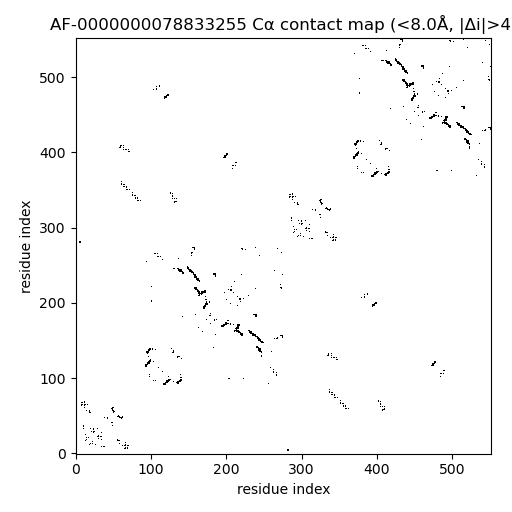9 ? 24.328 -3.783 -2.562 1 84.25 259 THR A O 1
ATOM 1972 N N . HIS A 1 260 ? 25.438 -1.998 -1.932 1 87.38 260 HIS A N 1
ATOM 1973 C CA . HIS A 1 260 ? 24.891 -1.173 -3.004 1 87.38 260 HIS A CA 1
ATOM 1974 C C . HIS A 1 260 ? 25.25 -1.739 -4.371 1 87.38 260 HIS A C 1
ATOM 1976 O O . HIS A 1 260 ? 24.375 -1.925 -5.223 1 87.38 260 HIS A O 1
ATOM 1982 N N . ASP A 1 261 ? 26.516 -2.043 -4.598 1 89.75 261 ASP A N 1
ATOM 1983 C CA . ASP A 1 261 ? 26.984 -2.551 -5.883 1 89.75 261 ASP A CA 1
ATOM 1984 C C . ASP A 1 261 ? 26.375 -3.916 -6.188 1 89.75 261 ASP A C 1
ATOM 1986 O O . ASP A 1 261 ? 25.953 -4.176 -7.32 1 89.75 261 ASP A O 1
ATOM 1990 N N . ALA A 1 262 ? 26.359 -4.727 -5.199 1 93 262 ALA A N 1
ATOM 1991 C CA . ALA A 1 262 ? 25.797 -6.059 -5.391 1 93 262 ALA A CA 1
ATOM 1992 C C . ALA A 1 262 ? 24.312 -5.977 -5.738 1 93 262 ALA A C 1
ATOM 1994 O O . ALA A 1 262 ? 23.844 -6.684 -6.629 1 93 262 ALA A O 1
ATOM 1995 N N . LEU A 1 263 ? 23.609 -5.117 -5.07 1 94.12 263 LEU A N 1
ATOM 1996 C CA . LEU A 1 263 ? 22.188 -4.953 -5.305 1 94.12 263 LEU A CA 1
ATOM 1997 C C . LEU A 1 263 ? 21.922 -4.387 -6.699 1 94.12 263 LEU A C 1
ATOM 1999 O O . LEU A 1 263 ? 21 -4.828 -7.387 1 94.12 263 LEU A O 1
ATOM 2003 N N . PHE A 1 264 ? 22.781 -3.488 -7.082 1 94.06 264 PHE A N 1
ATOM 2004 C CA . PHE A 1 264 ? 22.656 -2.91 -8.414 1 94.06 264 PHE A CA 1
ATOM 2005 C C . PHE A 1 264 ? 22.812 -3.984 -9.484 1 94.06 264 PHE A C 1
ATOM 2007 O O . PHE A 1 264 ? 21.984 -4.074 -10.398 1 94.06 264 PHE A O 1
ATOM 2014 N N . ARG A 1 265 ? 23.75 -4.789 -9.328 1 94.81 265 ARG A N 1
ATOM 2015 C CA . ARG A 1 265 ? 24.016 -5.84 -10.305 1 94.81 265 ARG A CA 1
ATOM 2016 C C . ARG A 1 265 ? 22.891 -6.871 -10.312 1 94.81 265 ARG A C 1
ATOM 2018 O O . ARG A 1 265 ? 22.453 -7.309 -11.375 1 94.81 265 ARG A O 1
ATOM 2025 N N . ALA A 1 266 ? 22.453 -7.234 -9.203 1 96.12 266 ALA A N 1
ATOM 2026 C CA . ALA A 1 266 ? 21.375 -8.227 -9.094 1 96.12 266 ALA A CA 1
ATOM 2027 C C . ALA A 1 266 ? 20.094 -7.711 -9.727 1 96.12 266 ALA A C 1
ATOM 2029 O O . ALA A 1 266 ? 19.391 -8.453 -10.422 1 96.12 266 ALA A O 1
ATOM 2030 N N . LEU A 1 267 ? 19.766 -6.48 -9.477 1 96.38 267 LEU A N 1
ATOM 2031 C CA . LEU A 1 267 ? 18.562 -5.875 -10.031 1 96.38 267 LEU A CA 1
ATOM 2032 C C . LEU A 1 267 ? 18.625 -5.832 -11.555 1 96.38 267 LEU A C 1
ATOM 2034 O O . LEU A 1 267 ? 17.672 -6.191 -12.234 1 96.38 267 LEU A O 1
ATOM 2038 N N . ARG A 1 268 ? 19.75 -5.441 -12.031 1 93.69 268 ARG A N 1
ATOM 2039 C CA . ARG A 1 268 ? 19.922 -5.332 -13.477 1 93.69 268 ARG A CA 1
ATOM 2040 C C . ARG A 1 268 ? 19.859 -6.703 -14.141 1 93.69 268 ARG A C 1
ATOM 2042 O O . ARG A 1 268 ? 19.422 -6.816 -15.289 1 93.69 268 ARG A O 1
ATOM 2049 N N . ALA A 1 269 ? 20.219 -7.668 -13.445 1 93.12 269 ALA A N 1
ATOM 2050 C CA . ALA A 1 269 ? 20.312 -9.016 -14 1 93.12 269 ALA A CA 1
ATOM 2051 C C . ALA A 1 269 ? 18.953 -9.711 -13.969 1 93.12 269 ALA A C 1
ATOM 2053 O O . ALA A 1 269 ? 18.781 -10.805 -14.508 1 93.12 269 ALA A O 1
ATOM 2054 N N . THR A 1 270 ? 17.984 -9.078 -13.305 1 91.19 270 THR A N 1
ATOM 2055 C CA . THR A 1 270 ? 16.688 -9.719 -13.195 1 91.19 270 THR A CA 1
ATOM 2056 C C . THR A 1 270 ? 16.031 -9.859 -14.57 1 91.19 270 THR A C 1
ATOM 2058 O O . THR A 1 270 ? 15.758 -8.867 -15.242 1 91.19 270 THR A O 1
ATOM 2061 N N . GLU A 1 271 ? 15.758 -11.031 -14.93 1 86.31 271 GLU A N 1
ATOM 2062 C CA . GLU A 1 271 ? 15.227 -11.328 -16.266 1 86.31 271 GLU A CA 1
ATOM 2063 C C . GLU A 1 271 ? 13.844 -10.727 -16.453 1 86.31 271 GLU A C 1
ATOM 2065 O O . GLU A 1 271 ? 12.961 -10.898 -15.602 1 86.31 271 GLU A O 1
ATOM 2070 N N . GLY A 1 272 ? 13.719 -9.93 -17.5 1 87.94 272 GLY A N 1
ATOM 2071 C CA . GLY A 1 272 ? 12.414 -9.461 -17.938 1 87.94 272 GLY A CA 1
ATOM 2072 C C . GLY A 1 272 ? 11.969 -8.195 -17.234 1 87.94 272 GLY A C 1
ATOM 2073 O O . GLY A 1 272 ? 10.867 -7.699 -17.469 1 87.94 272 GLY A O 1
ATOM 2074 N N . ALA A 1 273 ? 12.859 -7.691 -16.375 1 93.19 273 ALA A N 1
ATOM 2075 C CA . ALA A 1 273 ? 12.445 -6.531 -15.586 1 93.19 273 ALA A CA 1
ATOM 2076 C C . ALA A 1 273 ? 12.656 -5.238 -16.375 1 93.19 273 ALA A C 1
ATOM 2078 O O . ALA A 1 273 ? 11.883 -4.289 -16.234 1 93.19 273 ALA A O 1
ATOM 2079 N N . PHE A 1 274 ? 13.672 -5.238 -17.266 1 94.12 274 PHE A N 1
ATOM 2080 C CA . PHE A 1 274 ? 14.039 -3.988 -17.922 1 94.12 274 PHE A CA 1
ATOM 2081 C C . PHE A 1 274 ? 13.984 -4.133 -19.438 1 94.12 274 PHE A C 1
ATOM 2083 O O . PHE A 1 274 ? 14.258 -5.207 -19.984 1 94.12 274 PHE A O 1
ATOM 2090 N N . ALA A 1 275 ? 13.586 -3.004 -20 1 88.38 275 ALA A N 1
ATOM 2091 C CA . ALA A 1 275 ? 13.547 -2.949 -21.469 1 88.38 275 ALA A CA 1
ATOM 2092 C C . ALA A 1 275 ? 14.961 -2.947 -22.047 1 88.38 275 ALA A C 1
ATOM 2094 O O . ALA A 1 275 ? 15.906 -2.506 -21.391 1 88.38 275 ALA A O 1
ATOM 2095 N N . LYS A 1 276 ? 15.062 -3.523 -23.25 1 73.56 276 LYS A N 1
ATOM 2096 C CA . LYS A 1 276 ? 16.344 -3.566 -23.953 1 73.56 276 LYS A CA 1
ATOM 2097 C C . LYS A 1 276 ? 16.719 -2.189 -24.484 1 73.56 276 LYS A C 1
ATOM 2099 O O . LYS A 1 276 ? 15.852 -1.4 -24.859 1 73.56 276 LYS A O 1
ATOM 2104 N N . MET B 1 1 ? 1.734 13.719 24.281 1 44.03 1 MET B N 1
ATOM 2105 C CA . MET B 1 1 ? 1.975 15.016 23.672 1 44.03 1 MET B CA 1
ATOM 2106 C C . MET B 1 1 ? 1.829 14.938 22.156 1 44.03 1 MET B C 1
ATOM 2108 O O . MET B 1 1 ? 2.244 13.953 21.531 1 44.03 1 MET B O 1
ATOM 2112 N N . HIS B 1 2 ? 0.894 15.703 21.469 1 59.53 2 HIS B N 1
ATOM 2113 C CA . HIS B 1 2 ? 0.39 15.555 20.109 1 59.53 2 HIS B CA 1
ATOM 2114 C C . HIS B 1 2 ? 1.129 16.484 19.156 1 59.53 2 HIS B C 1
ATOM 2116 O O . HIS B 1 2 ? 1.32 17.656 19.438 1 59.53 2 HIS B O 1
ATOM 2122 N N . ILE B 1 3 ? 1.923 16 18.312 1 65.12 3 ILE B N 1
ATOM 2123 C CA . ILE B 1 3 ? 2.541 16.797 17.25 1 65.12 3 ILE B CA 1
ATOM 2124 C C . ILE B 1 3 ? 1.472 17.266 16.266 1 65.12 3 ILE B C 1
ATOM 2126 O O . ILE B 1 3 ? 0.624 16.484 15.844 1 65.12 3 ILE B O 1
ATOM 2130 N N . SER B 1 4 ? 1.428 18.656 16.203 1 70.44 4 SER B N 1
ATOM 2131 C CA . SER B 1 4 ? 0.411 19.219 15.328 1 70.44 4 SER B CA 1
ATOM 2132 C C . SER B 1 4 ? 0.771 19 13.859 1 70.44 4 SER B C 1
ATOM 2134 O O . SER B 1 4 ? 1.938 18.781 13.523 1 70.44 4 SER B O 1
ATOM 2136 N N . TRP B 1 5 ? -0.171 19.141 13.055 1 67.62 5 TRP B N 1
ATOM 2137 C CA . TRP B 1 5 ? 0.044 19.016 11.617 1 67.62 5 TRP B CA 1
ATOM 2138 C C . TRP B 1 5 ? 0.959 20.125 11.102 1 67.62 5 TRP B C 1
ATOM 2140 O O . TRP B 1 5 ? 1.803 19.891 10.234 1 67.62 5 TRP B O 1
ATOM 2150 N N . ASP B 1 6 ? 0.636 21.219 11.672 1 74.62 6 ASP B N 1
ATOM 2151 C CA . ASP B 1 6 ? 1.47 22.344 11.266 1 74.62 6 ASP B CA 1
ATOM 2152 C C . ASP B 1 6 ? 2.941 22.078 11.578 1 74.62 6 ASP B C 1
ATOM 2154 O O . ASP B 1 6 ? 3.82 22.453 10.797 1 74.62 6 ASP B O 1
ATOM 2158 N N . GLU B 1 7 ? 3.07 21.469 12.664 1 81.06 7 GLU B N 1
ATOM 2159 C CA . GLU B 1 7 ? 4.434 21.125 13.055 1 81.06 7 GLU B CA 1
ATOM 2160 C C . GLU B 1 7 ? 5.027 20.078 12.133 1 81.06 7 GLU B C 1
ATOM 2162 O O . GLU B 1 7 ? 6.188 20.188 11.719 1 81.06 7 GLU B O 1
ATOM 2167 N N . ILE B 1 8 ? 4.164 19.188 11.82 1 77.81 8 ILE B N 1
ATOM 2168 C CA . ILE B 1 8 ? 4.609 18.125 10.938 1 77.81 8 ILE B CA 1
ATOM 2169 C C . ILE B 1 8 ? 4.926 18.688 9.555 1 77.81 8 ILE B C 1
ATOM 2171 O O . ILE B 1 8 ? 5.949 18.344 8.953 1 77.81 8 ILE B O 1
ATOM 2175 N N . GLN B 1 9 ? 4.113 19.562 9.117 1 78.06 9 GLN B N 1
ATOM 2176 C CA . GLN B 1 9 ? 4.344 20.203 7.828 1 78.06 9 GLN B CA 1
ATOM 2177 C C . GLN B 1 9 ? 5.617 21.047 7.848 1 78.06 9 GLN B C 1
ATOM 2179 O O . GLN B 1 9 ? 6.34 21.109 6.852 1 78.06 9 GLN B O 1
ATOM 2184 N N . THR B 1 10 ? 5.742 21.625 8.938 1 85.44 10 THR B N 1
ATOM 2185 C CA . THR B 1 10 ? 6.941 22.453 9.078 1 85.44 10 THR B CA 1
ATOM 2186 C C . THR B 1 10 ? 8.195 21.594 8.977 1 85.44 10 THR B C 1
ATOM 2188 O O . THR B 1 10 ? 9.148 21.953 8.273 1 85.44 10 THR B O 1
ATOM 2191 N N . ILE B 1 11 ? 8.18 20.5 9.703 1 84.38 11 ILE B N 1
ATOM 2192 C CA . ILE B 1 11 ? 9.305 19.578 9.648 1 84.38 11 ILE B CA 1
ATOM 2193 C C . ILE B 1 11 ? 9.516 19.109 8.211 1 84.38 11 ILE B C 1
ATOM 2195 O O . ILE B 1 11 ? 10.641 19.125 7.703 1 84.38 11 ILE B O 1
ATOM 2199 N N . GLU B 1 12 ? 8.445 18.797 7.648 1 79.38 12 GLU B N 1
ATOM 2200 C CA . GLU B 1 12 ? 8.508 18.297 6.281 1 79.38 12 GLU B CA 1
ATOM 2201 C C . GLU B 1 12 ? 9.062 19.344 5.324 1 79.38 12 GLU B C 1
ATOM 2203 O O . GLU B 1 12 ? 9.906 19.031 4.477 1 79.38 12 GLU B O 1
ATOM 2208 N N . ALA B 1 13 ? 8.594 20.547 5.312 1 79.12 13 ALA B N 1
ATOM 2209 C CA . ALA B 1 13 ? 9.055 21.641 4.457 1 79.12 13 ALA B CA 1
ATOM 2210 C C . ALA B 1 13 ? 10.547 21.906 4.664 1 79.12 13 ALA B C 1
ATOM 2212 O O . ALA B 1 13 ? 11.281 22.141 3.701 1 79.12 13 ALA B O 1
ATOM 2213 N N . LEU B 1 14 ? 10.914 21.859 5.879 1 82.44 14 LEU B N 1
ATOM 2214 C CA . LEU B 1 14 ? 12.312 22.109 6.199 1 82.44 14 LEU B CA 1
ATOM 2215 C C . LEU B 1 14 ? 13.211 21.031 5.613 1 82.44 14 LEU B C 1
ATOM 2217 O O . LEU B 1 14 ? 14.281 21.328 5.07 1 82.44 14 LEU B O 1
ATOM 2221 N N . VAL B 1 15 ? 12.758 19.875 5.82 1 78.19 15 VAL B N 1
ATOM 2222 C CA . VAL B 1 15 ? 13.539 18.766 5.289 1 78.19 15 VAL B CA 1
ATOM 2223 C C . VAL B 1 15 ? 13.602 18.859 3.766 1 78.19 15 VAL B C 1
ATOM 2225 O O . VAL B 1 15 ? 14.656 18.656 3.168 1 78.19 15 VAL B O 1
ATOM 2228 N N . ARG B 1 16 ? 12.5 19.172 3.15 1 70.19 16 ARG B N 1
ATOM 2229 C CA . ARG B 1 16 ? 12.383 19.203 1.697 1 70.19 16 ARG B CA 1
ATOM 2230 C C . ARG B 1 16 ? 13.164 20.359 1.104 1 70.19 16 ARG B C 1
ATOM 2232 O O . ARG B 1 16 ? 13.867 20.203 0.101 1 70.19 16 ARG B O 1
ATOM 2239 N N . THR B 1 17 ? 13.07 21.484 1.675 1 71.44 17 THR B N 1
ATOM 2240 C CA . THR B 1 17 ? 13.672 22.688 1.107 1 71.44 17 THR B CA 1
ATOM 2241 C C . THR B 1 17 ? 15.102 22.859 1.594 1 71.44 17 THR B C 1
ATOM 2243 O O . THR B 1 17 ? 15.906 23.547 0.951 1 71.44 17 THR B O 1
ATOM 2246 N N . GLY B 1 18 ? 15.352 22.297 2.752 1 74.06 18 GLY B N 1
ATOM 2247 C CA . GLY B 1 18 ? 16.672 22.391 3.334 1 74.06 18 GLY B CA 1
ATOM 2248 C C . GLY B 1 18 ? 17 23.781 3.855 1 74.06 18 GLY B C 1
ATOM 2249 O O . GLY B 1 18 ? 18.156 24.094 4.125 1 74.06 18 GLY B O 1
ATOM 2250 N N . SER B 1 19 ? 15.969 24.625 3.822 1 79.75 19 SER B N 1
ATOM 2251 C CA . SER B 1 19 ? 16.203 26 4.242 1 79.75 19 SER B CA 1
ATOM 2252 C C . SER B 1 19 ? 15.016 26.562 5.008 1 79.75 19 SER B C 1
ATOM 2254 O O . SER B 1 19 ? 13.859 26.328 4.629 1 79.75 19 SER B O 1
ATOM 2256 N N . VAL B 1 20 ? 15.359 27.297 6.094 1 86.5 20 VAL B N 1
ATOM 2257 C CA . VAL B 1 20 ? 14.328 27.922 6.91 1 86.5 20 VAL B CA 1
ATOM 2258 C C . VAL B 1 20 ? 13.586 28.969 6.086 1 86.5 20 VAL B C 1
ATOM 2260 O O . VAL B 1 20 ? 12.359 29.078 6.156 1 86.5 20 VAL B O 1
ATOM 2263 N N . GLU B 1 21 ? 14.375 29.641 5.246 1 85.12 21 GLU B N 1
ATOM 2264 C CA . GLU B 1 21 ? 13.781 30.688 4.422 1 85.12 21 GLU B CA 1
ATOM 2265 C C . GLU B 1 21 ? 12.828 30.109 3.385 1 85.12 21 GLU B C 1
ATOM 2267 O O . GLU B 1 21 ? 11.711 30.594 3.219 1 85.12 21 GLU B O 1
ATOM 2272 N N . ALA B 1 22 ? 13.297 29.188 2.752 1 81.25 22 ALA B N 1
ATOM 2273 C CA . ALA B 1 22 ? 12.492 28.562 1.705 1 81.25 22 ALA B CA 1
ATOM 2274 C C . ALA B 1 22 ? 11.25 27.891 2.291 1 81.25 22 ALA B C 1
ATOM 2276 O O . ALA B 1 22 ? 10.164 27.984 1.715 1 81.25 22 ALA B O 1
ATOM 2277 N N . ALA B 1 23 ? 11.469 27.234 3.438 1 83.56 23 ALA B N 1
ATOM 2278 C CA . ALA B 1 23 ? 10.336 26.625 4.113 1 83.56 23 ALA B CA 1
ATOM 2279 C C . ALA B 1 23 ? 9.305 27.672 4.535 1 83.56 23 ALA B C 1
ATOM 2281 O O . ALA B 1 23 ? 8.102 27.453 4.387 1 83.56 23 ALA B O 1
ATOM 2282 N N . GLY B 1 24 ? 9.773 28.734 5.012 1 86.31 24 GLY B N 1
ATOM 2283 C CA . GLY B 1 24 ? 8.898 29.828 5.391 1 86.31 24 GLY B CA 1
ATOM 2284 C C . GLY B 1 24 ? 8.078 30.359 4.234 1 86.31 24 GLY B C 1
ATOM 2285 O O . GLY B 1 24 ? 6.875 30.578 4.363 1 86.31 24 GLY B O 1
ATOM 2286 N N . ARG B 1 25 ? 8.672 30.531 3.111 1 79.44 25 ARG B N 1
ATOM 2287 C CA . ARG B 1 25 ? 7.996 31.016 1.909 1 79.44 25 ARG B CA 1
ATOM 2288 C C . ARG B 1 25 ? 6.883 30.062 1.494 1 79.44 25 ARG B C 1
ATOM 2290 O O . ARG B 1 25 ? 5.781 30.484 1.15 1 79.44 25 ARG B O 1
ATOM 2297 N N . GLU B 1 26 ? 7.215 28.828 1.617 1 76.75 26 GLU B N 1
ATOM 2298 C CA . GLU B 1 26 ? 6.262 27.797 1.196 1 76.75 26 GLU B CA 1
ATOM 2299 C C . GLU B 1 26 ? 5.062 27.734 2.139 1 76.75 26 GLU B C 1
ATOM 2301 O O . GLU B 1 26 ? 3.93 27.547 1.696 1 76.75 26 GLU B O 1
ATOM 2306 N N . LEU B 1 27 ? 5.297 27.875 3.352 1 78.44 27 LEU B N 1
ATOM 2307 C CA . LEU B 1 27 ? 4.266 27.703 4.375 1 78.44 27 LEU B CA 1
ATOM 2308 C C . LEU B 1 27 ? 3.6 29.047 4.695 1 78.44 27 LEU B C 1
ATOM 2310 O O . LEU B 1 27 ? 2.689 29.094 5.523 1 78.44 27 LEU B O 1
ATOM 2314 N N . LEU B 1 28 ? 4.102 30.047 4.023 1 82.75 28 LEU B N 1
ATOM 2315 C CA . LEU B 1 28 ? 3.623 3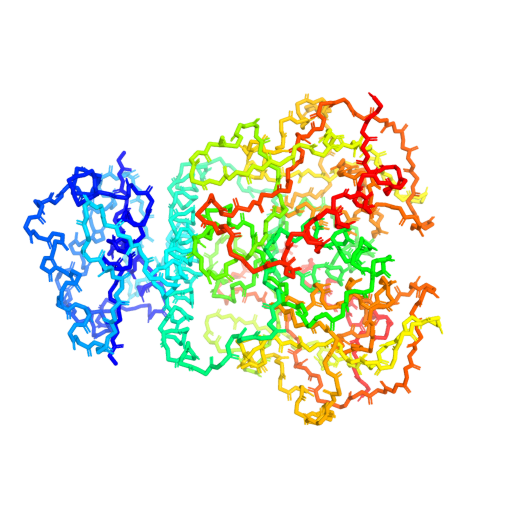1.406 4.25 1 82.75 28 LEU B CA 1
ATOM 2316 C C . LEU B 1 28 ? 3.805 31.812 5.707 1 82.75 28 LEU B C 1
ATOM 2318 O O . LEU B 1 28 ? 2.873 32.312 6.332 1 82.75 28 LEU B O 1
ATOM 2322 N N . LEU B 1 29 ? 4.941 31.484 6.18 1 84.56 29 LEU B N 1
ATOM 2323 C CA . LEU B 1 29 ? 5.348 31.828 7.535 1 84.56 29 LEU B CA 1
ATOM 2324 C C . LEU B 1 29 ? 6.633 32.656 7.523 1 84.56 29 LEU B C 1
ATOM 2326 O O . LEU B 1 29 ? 7.398 32.594 6.559 1 84.56 29 LEU B O 1
ATOM 2330 N N . ARG B 1 30 ? 6.77 33.438 8.547 1 87.69 30 ARG B N 1
ATOM 2331 C CA . ARG B 1 30 ? 8.047 34.125 8.742 1 87.69 30 ARG B CA 1
ATOM 2332 C C . ARG B 1 30 ? 9.133 33.125 9.172 1 87.69 30 ARG B C 1
ATOM 2334 O O . ARG B 1 30 ? 8.836 32.125 9.828 1 87.69 30 ARG B O 1
ATOM 2341 N N . HIS B 1 31 ? 10.359 33.406 8.758 1 86.56 31 HIS B N 1
ATOM 2342 C CA . HIS B 1 31 ? 11.492 32.562 9.133 1 86.56 31 HIS B CA 1
ATOM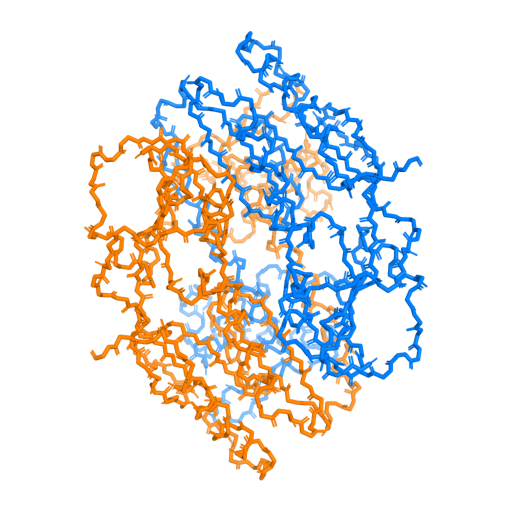 2343 C C . HIS B 1 31 ? 11.547 32.344 10.641 1 86.56 31 HIS B C 1
ATOM 2345 O O . HIS B 1 31 ? 11.836 31.234 11.094 1 86.56 31 HIS B O 1
ATOM 2351 N N . SER B 1 32 ? 11.258 33.406 11.336 1 88.94 32 SER B N 1
ATOM 2352 C CA . SER B 1 32 ? 11.297 33.312 12.797 1 88.94 32 SER B CA 1
ATOM 2353 C C . SER B 1 32 ? 10.242 32.344 13.328 1 88.94 32 SER B C 1
ATOM 2355 O O . SER B 1 32 ? 10.477 31.641 14.305 1 88.94 32 SER B O 1
ATOM 2357 N N . SER B 1 33 ? 9.117 32.312 12.727 1 89.5 33 SER B N 1
ATOM 2358 C CA . SER B 1 33 ? 8.039 31.406 13.133 1 89.5 33 SER B CA 1
ATOM 2359 C C . SER B 1 33 ? 8.398 29.953 12.867 1 89.5 33 SER B C 1
ATOM 2361 O O . SER B 1 33 ? 8.094 29.078 13.672 1 89.5 33 SER B O 1
ATOM 2363 N N . VAL B 1 34 ? 9.055 29.734 11.75 1 89.38 34 VAL B N 1
ATOM 2364 C CA . VAL B 1 34 ? 9.477 28.391 11.383 1 89.38 34 VAL B CA 1
ATOM 2365 C C . VAL B 1 34 ? 10.484 27.859 12.406 1 89.38 34 VAL B C 1
ATOM 2367 O O . VAL B 1 34 ? 10.336 26.766 12.93 1 89.38 34 VAL B O 1
ATOM 2370 N N . SER B 1 35 ? 11.453 28.703 12.734 1 87.75 35 SER B N 1
ATOM 2371 C CA . SER B 1 35 ? 12.508 28.328 13.664 1 87.75 35 SER B CA 1
ATOM 2372 C C . SER B 1 35 ? 11.945 28.094 15.062 1 87.75 35 SER B C 1
ATOM 2374 O O . SER B 1 35 ? 12.328 27.141 15.742 1 87.75 35 SER B O 1
ATOM 2376 N N . ARG B 1 36 ? 11.109 28.938 15.422 1 89.81 36 ARG B N 1
ATOM 2377 C CA . ARG B 1 36 ? 10.5 28.828 16.75 1 89.81 36 ARG B CA 1
ATOM 2378 C C . ARG B 1 36 ? 9.664 27.562 16.859 1 89.81 36 ARG B C 1
ATOM 2380 O O . ARG B 1 36 ? 9.656 26.906 17.906 1 89.81 36 ARG B O 1
ATOM 2387 N N . ARG B 1 37 ? 8.945 27.266 15.844 1 87.88 37 ARG B N 1
ATOM 2388 C CA . ARG B 1 37 ? 8.094 26.078 15.82 1 87.88 37 ARG B CA 1
ATOM 2389 C C . ARG B 1 37 ? 8.93 24.812 16 1 87.88 37 ARG B C 1
ATOM 2391 O O . ARG B 1 37 ? 8.562 23.922 16.766 1 87.88 37 ARG B O 1
ATOM 2398 N N . ILE B 1 38 ? 10.031 24.797 15.312 1 87.56 38 ILE B N 1
ATOM 2399 C CA . ILE B 1 38 ? 10.906 23.625 15.375 1 87.56 38 ILE B CA 1
ATOM 2400 C C . ILE B 1 38 ? 11.57 23.547 16.75 1 87.56 38 ILE B C 1
ATOM 2402 O O . ILE B 1 38 ? 11.617 22.484 17.359 1 87.56 38 ILE B O 1
ATOM 2406 N N . ALA B 1 39 ? 12.078 24.672 17.172 1 87.12 39 ALA B N 1
ATOM 2407 C CA . ALA B 1 39 ? 12.711 24.719 18.484 1 87.12 39 ALA B CA 1
ATOM 2408 C C . ALA B 1 39 ? 11.742 24.281 19.594 1 87.12 39 ALA B C 1
ATOM 2410 O O . ALA B 1 39 ? 12.117 23.547 20.5 1 87.12 39 ALA B O 1
ATOM 2411 N N . GLY B 1 40 ? 10.609 24.781 19.5 1 87.19 40 GLY B N 1
ATOM 2412 C CA . GLY B 1 40 ? 9.586 24.406 20.453 1 87.19 40 GLY B CA 1
ATOM 2413 C C . GLY B 1 40 ? 9.273 22.922 20.438 1 87.19 40 GLY B C 1
ATOM 2414 O O . GLY B 1 40 ? 9.117 22.297 21.484 1 87.19 40 GLY B O 1
ATOM 2415 N N . LEU B 1 41 ? 9.203 22.391 19.281 1 81.19 41 LEU B N 1
ATOM 2416 C CA . LEU B 1 41 ? 8.938 20.969 19.125 1 81.19 41 LEU B CA 1
ATOM 2417 C C . LEU B 1 41 ? 10.086 20.141 19.688 1 81.19 41 LEU B C 1
ATOM 2419 O O . LEU B 1 41 ? 9.844 19.156 20.406 1 81.19 41 LEU B O 1
ATOM 2423 N N . GLU B 1 42 ? 11.281 20.5 19.312 1 83.69 42 GLU B N 1
ATOM 2424 C CA . GLU B 1 42 ? 12.469 19.797 19.797 1 83.69 42 GLU B CA 1
ATOM 2425 C C . GLU B 1 42 ? 12.531 19.828 21.328 1 83.69 42 GLU B C 1
ATOM 2427 O O . GLU B 1 42 ? 12.836 18.812 21.953 1 83.69 42 GLU B O 1
ATOM 2432 N N . ALA B 1 43 ? 12.195 20.938 21.828 1 81.81 43 ALA B N 1
ATOM 2433 C CA . ALA B 1 43 ? 12.203 21.094 23.281 1 81.81 43 ALA B CA 1
ATOM 2434 C C . ALA B 1 43 ? 11.125 20.234 23.938 1 81.81 43 ALA B C 1
ATOM 2436 O O . ALA B 1 43 ? 11.367 19.578 24.953 1 81.81 43 ALA B O 1
ATOM 2437 N N . ARG B 1 44 ? 9.969 20.266 23.344 1 80.81 44 ARG B N 1
ATOM 2438 C CA . ARG B 1 44 ? 8.836 19.531 23.891 1 80.81 44 ARG B CA 1
ATOM 2439 C C . ARG B 1 44 ? 9.094 18.031 23.906 1 80.81 44 ARG B C 1
ATOM 2441 O O . ARG B 1 44 ? 8.703 17.328 24.844 1 80.81 44 ARG B O 1
ATOM 2448 N N . TYR B 1 45 ? 9.797 17.594 22.875 1 74.19 45 TYR B N 1
ATOM 2449 C CA . TYR B 1 45 ? 9.969 16.156 22.734 1 74.19 45 TYR B CA 1
ATOM 2450 C C . TYR B 1 45 ? 11.383 15.727 23.109 1 74.19 45 TYR B C 1
ATOM 2452 O O . TYR B 1 45 ? 11.695 14.539 23.141 1 74.19 45 TYR B O 1
ATOM 2460 N N . GLY B 1 46 ? 12.188 16.688 23.469 1 75.5 46 GLY B N 1
ATOM 2461 C CA . GLY B 1 46 ? 13.562 16.391 23.812 1 75.5 46 GLY B CA 1
ATOM 2462 C C . GLY B 1 46 ? 14.344 15.742 22.688 1 75.5 46 GLY B C 1
ATOM 2463 O O . GLY B 1 46 ? 15.117 14.812 22.906 1 75.5 46 GLY B O 1
ATOM 2464 N N . ALA B 1 47 ? 13.984 16.094 21.469 1 77 47 ALA B N 1
ATOM 2465 C CA . ALA B 1 47 ? 14.641 15.523 20.297 1 77 47 ALA B CA 1
ATOM 2466 C C . ALA B 1 47 ? 15.258 16.625 19.422 1 77 47 ALA B C 1
ATOM 2468 O O . ALA B 1 47 ? 14.82 17.766 19.469 1 77 47 ALA B O 1
ATOM 2469 N N . VAL B 1 48 ? 16.297 16.266 18.859 1 79.38 48 VAL B N 1
ATOM 2470 C CA . VAL B 1 48 ? 16.922 17.156 17.891 1 79.38 48 VAL B CA 1
ATOM 2471 C C . VAL B 1 48 ? 16.484 16.766 16.469 1 79.38 48 VAL B C 1
ATOM 2473 O O . VAL B 1 48 ? 16.656 15.617 16.062 1 79.38 48 VAL B O 1
ATOM 2476 N N . LEU B 1 49 ? 15.797 17.688 15.867 1 82.69 49 LEU B N 1
ATOM 2477 C CA . LEU B 1 49 ? 15.289 17.406 14.523 1 82.69 49 LEU B CA 1
ATOM 2478 C C . LEU B 1 49 ? 16.219 17.969 13.461 1 82.69 49 LEU B C 1
ATOM 2480 O O . LEU B 1 49 ? 16.375 17.375 12.391 1 82.69 49 LEU B O 1
ATOM 2484 N N . PHE B 1 50 ? 16.797 19.094 13.812 1 85 50 PHE B N 1
ATOM 2485 C CA . PHE B 1 50 ? 17.688 19.75 12.859 1 85 50 PHE B CA 1
ATOM 2486 C C . PHE B 1 50 ? 18.953 20.234 13.555 1 85 50 PHE B C 1
ATOM 2488 O O . PHE B 1 50 ? 18.891 20.797 14.648 1 85 50 PHE B O 1
ATOM 2495 N N . VAL B 1 51 ? 20.062 19.844 12.961 1 77.12 51 VAL B N 1
ATOM 2496 C CA . VAL B 1 51 ? 21.328 20.312 13.484 1 77.12 51 VAL B CA 1
ATOM 2497 C C . VAL B 1 51 ? 21.781 21.547 12.719 1 77.12 51 VAL B C 1
ATOM 2499 O O . VAL B 1 51 ? 21.672 21.609 11.492 1 77.12 51 VAL B O 1
ATOM 2502 N N . ARG B 1 52 ? 21.922 22.594 13.438 1 65.62 52 ARG B N 1
ATOM 2503 C CA . ARG B 1 52 ? 22.297 23.875 12.852 1 65.62 52 ARG B CA 1
ATOM 2504 C C . ARG B 1 52 ? 23.781 23.906 12.508 1 65.62 52 ARG B C 1
ATOM 2506 O O . ARG B 1 52 ? 24.625 23.5 13.32 1 65.62 52 ARG B O 1
ATOM 2513 N N . GLY B 1 53 ? 24.156 23.812 11.289 1 60.94 53 GLY B N 1
ATOM 2514 C CA . GLY B 1 53 ? 25.469 24.188 10.773 1 60.94 53 GLY B CA 1
ATOM 2515 C C . GLY B 1 53 ? 25.422 25.234 9.688 1 60.94 53 GLY B C 1
ATOM 2516 O O . GLY B 1 53 ? 24.641 26.188 9.781 1 60.94 53 GLY B O 1
ATOM 2517 N N . SER B 1 54 ? 26.281 25.234 8.758 1 60.78 54 SER B N 1
ATOM 2518 C CA . SER B 1 54 ? 26.203 26.125 7.605 1 60.78 54 SER B CA 1
ATOM 2519 C C . SER B 1 54 ? 24.891 25.953 6.855 1 60.78 54 SER B C 1
ATOM 2521 O O . SER B 1 54 ? 24.391 26.906 6.246 1 60.78 54 SER B O 1
ATOM 2523 N N . ARG B 1 55 ? 24.328 24.766 6.965 1 63.59 55 ARG B N 1
ATOM 2524 C CA . ARG B 1 55 ? 23.031 24.453 6.398 1 63.59 55 ARG B CA 1
ATOM 2525 C C . ARG B 1 55 ? 22.188 23.641 7.383 1 63.59 55 ARG B C 1
ATOM 2527 O O . ARG B 1 55 ? 22.719 23.016 8.297 1 63.59 55 ARG B O 1
ATOM 2534 N N . LEU B 1 56 ? 20.953 23.781 7.352 1 71.81 56 LEU B N 1
ATOM 2535 C CA . LEU B 1 56 ? 20.016 23.031 8.188 1 71.81 56 LEU B CA 1
ATOM 2536 C C . LEU B 1 56 ? 20 21.562 7.777 1 71.81 56 LEU B C 1
ATOM 2538 O O . LEU B 1 56 ? 19.656 21.234 6.641 1 71.81 56 LEU B O 1
ATOM 2542 N N . VAL B 1 57 ? 20.594 20.781 8.609 1 74.06 57 VAL B N 1
ATOM 2543 C CA . VAL B 1 57 ? 20.688 19.359 8.297 1 74.06 57 VAL B CA 1
ATOM 2544 C C . VAL B 1 57 ? 19.641 18.578 9.117 1 74.06 57 VAL B C 1
ATOM 2546 O O . VAL B 1 57 ? 19.656 18.641 10.352 1 74.06 57 VAL B O 1
ATOM 2549 N N . PRO B 1 58 ? 18.75 17.969 8.516 1 80.44 58 PRO B N 1
ATOM 2550 C CA . PRO B 1 58 ? 17.766 17.188 9.258 1 80.44 58 PRO B CA 1
ATOM 2551 C C . PRO B 1 58 ? 18.375 15.938 9.898 1 80.44 58 PRO B C 1
ATOM 2553 O O . PRO B 1 58 ? 19.266 15.312 9.32 1 80.44 58 PRO B O 1
ATOM 2556 N N . THR B 1 59 ? 17.969 15.664 11.172 1 75.31 59 THR B N 1
ATOM 2557 C CA . THR B 1 59 ? 18.312 14.398 11.82 1 75.31 59 THR B CA 1
ATOM 2558 C C . THR B 1 59 ? 17.547 13.242 11.18 1 75.31 59 THR B C 1
ATOM 2560 O O . THR B 1 59 ? 16.594 13.461 10.422 1 75.31 59 THR B O 1
ATOM 2563 N N . PRO B 1 60 ? 17.984 12.102 11.508 1 62.97 60 PRO B N 1
ATOM 2564 C CA . PRO B 1 60 ? 17.234 10.938 11.023 1 62.97 60 PRO B CA 1
ATOM 2565 C C . PRO B 1 60 ? 15.766 10.969 11.461 1 62.97 60 PRO B C 1
ATOM 2567 O O . PRO B 1 60 ? 14.883 10.57 10.695 1 62.97 60 PRO B O 1
ATOM 2570 N N . LEU B 1 61 ? 15.602 11.492 12.562 1 70.19 61 LEU B N 1
ATOM 2571 C CA . LEU B 1 61 ? 14.234 11.609 13.078 1 70.19 61 LEU B CA 1
ATOM 2572 C C . LEU B 1 61 ? 13.422 12.586 12.25 1 70.19 61 LEU B C 1
ATOM 2574 O O . LEU B 1 61 ? 12.289 12.289 11.867 1 70.19 61 LEU B O 1
ATOM 2578 N N . ALA B 1 62 ? 13.984 13.734 11.977 1 75.88 62 ALA B N 1
ATOM 2579 C CA . ALA B 1 62 ? 13.305 14.742 11.172 1 75.88 62 ALA B CA 1
ATOM 2580 C C . ALA B 1 62 ? 12.984 14.203 9.773 1 75.88 62 ALA B C 1
ATOM 2582 O O . ALA B 1 62 ? 11.906 14.445 9.242 1 75.88 62 ALA B O 1
ATOM 2583 N N . ALA B 1 63 ? 13.797 13.477 9.336 1 68.44 63 ALA B N 1
ATOM 2584 C CA . ALA B 1 63 ? 13.633 12.898 8.008 1 68.44 63 ALA B CA 1
ATOM 2585 C C . ALA B 1 63 ? 12.484 11.891 7.988 1 68.44 63 ALA B C 1
ATOM 2587 O O . ALA B 1 63 ? 11.688 11.859 7.051 1 68.44 63 ALA B O 1
ATOM 2588 N N . GLU B 1 64 ? 12.445 11.094 9.039 1 65.5 64 GLU B N 1
ATOM 2589 C CA . GLU B 1 64 ? 11.367 10.117 9.156 1 65.5 64 GLU B CA 1
ATOM 2590 C C . GLU B 1 64 ? 10.008 10.805 9.258 1 65.5 64 GLU B C 1
ATOM 2592 O O . GLU B 1 64 ? 9.031 10.359 8.648 1 65.5 64 GLU B O 1
ATOM 2597 N N . ILE B 1 65 ? 10.016 11.82 9.992 1 72.19 65 ILE B N 1
ATOM 2598 C CA . ILE B 1 65 ? 8.781 12.578 10.164 1 72.19 65 ILE B CA 1
ATOM 2599 C C . ILE B 1 65 ? 8.359 13.188 8.828 1 72.19 65 ILE B C 1
ATOM 2601 O O . ILE B 1 65 ? 7.188 13.133 8.453 1 72.19 65 ILE B O 1
ATOM 2605 N N . ALA B 1 66 ? 9.305 13.734 8.164 1 71.94 66 ALA B N 1
ATOM 2606 C CA . ALA B 1 66 ? 9.023 14.375 6.887 1 71.94 66 ALA B CA 1
ATOM 2607 C C . ALA B 1 66 ? 8.484 13.375 5.875 1 71.94 66 ALA B C 1
ATOM 2609 O O . ALA B 1 66 ? 7.578 13.688 5.102 1 71.94 66 ALA B O 1
ATOM 2610 N N . LEU B 1 67 ? 9 12.258 5.953 1 61.25 67 LEU B N 1
ATOM 2611 C CA . LEU B 1 67 ? 8.539 11.188 5.07 1 61.25 67 LEU B CA 1
ATOM 2612 C C . LEU B 1 67 ? 7.062 10.891 5.301 1 61.25 67 LEU B C 1
ATOM 2614 O O . LEU B 1 67 ? 6.289 10.789 4.344 1 61.25 67 LEU B O 1
ATOM 2618 N N . ARG B 1 68 ? 6.781 10.773 6.441 1 62.81 68 ARG B N 1
ATOM 2619 C CA . ARG B 1 68 ? 5.395 10.484 6.797 1 62.81 68 ARG B CA 1
ATOM 2620 C C . ARG B 1 68 ? 4.488 11.672 6.469 1 62.81 68 ARG B C 1
ATOM 2622 O O . ARG B 1 68 ? 3.357 11.484 6.02 1 62.81 68 ARG B O 1
ATOM 2629 N N . ALA B 1 69 ? 5.074 12.812 6.695 1 66 69 ALA B N 1
ATOM 2630 C CA . ALA B 1 69 ? 4.336 14.039 6.41 1 66 69 ALA B CA 1
ATOM 2631 C C . ALA B 1 69 ? 4.07 14.18 4.914 1 66 69 ALA B C 1
ATOM 2633 O O . ALA B 1 69 ? 2.996 14.633 4.508 1 66 69 ALA B O 1
ATOM 2634 N N . GLY B 1 70 ? 5.023 13.891 4.168 1 59.5 70 GLY B N 1
ATOM 2635 C CA . GLY B 1 70 ? 4.848 13.938 2.725 1 59.5 70 GLY B CA 1
ATOM 2636 C C . GLY B 1 70 ? 3.689 13.086 2.236 1 59.5 70 GLY B C 1
ATOM 2637 O O . GLY B 1 70 ? 2.912 13.516 1.382 1 59.5 70 GLY B O 1
ATOM 2638 N N . SER B 1 71 ? 3.588 11.984 2.762 1 57.97 71 SER B N 1
ATOM 2639 C CA . SER B 1 71 ? 2.453 11.125 2.445 1 57.97 71 SER B CA 1
ATOM 2640 C C . SER B 1 71 ? 1.131 11.797 2.793 1 57.97 71 SER B C 1
ATOM 2642 O O . SER B 1 71 ? 0.16 11.703 2.039 1 57.97 71 SER B O 1
ATOM 2644 N N . MET B 1 72 ? 1.23 12.43 3.816 1 57.47 72 MET B N 1
ATOM 2645 C CA . MET B 1 72 ? 0.053 13.172 4.258 1 57.47 72 MET B CA 1
ATOM 2646 C C . MET B 1 72 ? -0.285 14.297 3.279 1 57.47 72 MET B C 1
ATOM 2648 O O . MET B 1 72 ? -1.455 14.516 2.959 1 57.47 72 MET B O 1
ATOM 2652 N N . ARG B 1 73 ? 0.667 14.969 2.795 1 54.44 73 ARG B N 1
ATOM 2653 C CA . ARG B 1 73 ? 0.467 16.062 1.843 1 54.44 73 ARG B CA 1
ATOM 2654 C C . ARG B 1 73 ? -0.13 15.539 0.538 1 54.44 73 ARG B C 1
ATOM 2656 O O . ARG B 1 73 ? -1.041 16.156 -0.02 1 54.44 73 ARG B O 1
ATOM 2663 N N . THR B 1 74 ? 0.413 14.555 0.047 1 52.06 74 THR B N 1
ATOM 2664 C CA . THR B 1 74 ? -0.119 13.953 -1.171 1 52.06 74 THR B CA 1
ATOM 2665 C C . THR B 1 74 ? -1.588 13.578 -0.992 1 52.06 74 THR B C 1
ATOM 2667 O O . THR B 1 74 ? -2.406 13.805 -1.886 1 52.06 74 THR B O 1
ATOM 2670 N N . GLN B 1 75 ? -1.86 13.086 0.139 1 54 75 GLN B N 1
ATOM 2671 C CA . GLN B 1 75 ? -3.25 12.742 0.424 1 54 75 GLN B CA 1
ATOM 2672 C C . GLN B 1 75 ? -4.125 13.992 0.465 1 54 75 GLN B C 1
ATOM 2674 O O . GLN B 1 75 ? -5.254 13.977 -0.03 1 54 75 GLN B O 1
ATOM 2679 N N . ALA B 1 76 ? -3.555 15.008 0.974 1 52.81 76 ALA B N 1
ATOM 2680 C CA . ALA B 1 76 ? -4.281 16.281 1.033 1 52.81 76 ALA B CA 1
ATOM 2681 C C . ALA B 1 76 ? -4.543 16.828 -0.366 1 52.81 76 ALA B C 1
ATOM 2683 O O . ALA B 1 76 ? -5.633 17.328 -0.65 1 52.81 76 ALA B O 1
ATOM 2684 N N . THR B 1 77 ? -3.605 16.734 -1.229 1 48.25 77 THR B N 1
ATOM 2685 C CA . THR B 1 77 ? -3.768 17.172 -2.611 1 48.25 77 THR B CA 1
ATOM 2686 C C . THR B 1 77 ? -4.82 16.328 -3.322 1 48.25 77 THR B C 1
ATOM 2688 O O . THR B 1 77 ? -5.629 16.844 -4.094 1 48.25 77 THR B O 1
ATOM 2691 N N . GLU B 1 78 ? -4.777 15.07 -3.062 1 48.88 78 GLU B N 1
ATOM 2692 C CA . GLU B 1 78 ? -5.777 14.188 -3.654 1 48.88 78 GLU B CA 1
ATOM 2693 C C . GLU B 1 78 ? -7.18 14.547 -3.18 1 48.88 78 GLU B C 1
ATOM 2695 O O . GLU B 1 78 ? -8.141 14.484 -3.953 1 48.88 78 GLU B O 1
ATOM 2700 N N . VAL B 1 79 ? -7.262 14.891 -2.037 1 49.06 79 VAL B N 1
ATOM 2701 C CA . VAL B 1 79 ? -8.539 15.312 -1.477 1 49.06 79 VAL B CA 1
ATOM 2702 C C . VAL B 1 79 ? -9.055 16.531 -2.238 1 49.06 79 VAL B C 1
ATOM 2704 O O . VAL B 1 79 ? -10.242 16.609 -2.561 1 49.06 79 VAL B O 1
ATOM 2707 N N . ALA B 1 80 ? -8.125 17.406 -2.521 1 46.06 80 ALA B N 1
ATOM 2708 C CA . ALA B 1 80 ? -8.523 18.594 -3.285 1 46.06 80 ALA B CA 1
ATOM 2709 C C . ALA B 1 80 ? -9.062 18.203 -4.66 1 46.06 80 ALA B C 1
ATOM 2711 O O . ALA B 1 80 ? -10.047 18.781 -5.133 1 46.06 80 ALA B O 1
ATOM 2712 N N . GLY B 1 81 ? -8.43 17.266 -5.305 1 45.69 81 GLY B N 1
ATOM 2713 C CA . GLY B 1 81 ? -8.875 16.781 -6.602 1 45.69 81 GLY B CA 1
ATOM 2714 C C . GLY B 1 81 ? -10.219 16.078 -6.543 1 45.69 81 GLY B C 1
ATOM 2715 O O . GLY B 1 81 ? -11.023 16.203 -7.473 1 45.69 81 GLY B O 1
ATOM 2716 N N . LEU B 1 82 ? -10.406 15.297 -5.516 1 45.53 82 LEU B N 1
ATOM 2717 C CA . LEU B 1 82 ? -11.688 14.617 -5.34 1 45.53 82 LEU B CA 1
ATOM 2718 C C . LEU B 1 82 ? -12.828 15.625 -5.297 1 45.53 82 LEU B C 1
ATOM 2720 O O . LEU B 1 82 ? -13.922 15.359 -5.805 1 45.53 82 LEU B O 1
ATOM 2724 N N . MET B 1 83 ? -12.555 16.625 -4.652 1 42.62 83 MET B N 1
ATOM 2725 C CA . MET B 1 83 ? -13.609 17.625 -4.547 1 42.62 83 MET B CA 1
ATOM 2726 C C . MET B 1 83 ? -14.055 18.109 -5.926 1 42.62 83 MET B C 1
ATOM 2728 O O . MET B 1 83 ? -15.234 18.422 -6.129 1 42.62 83 MET B O 1
ATOM 2732 N N . THR B 1 84 ? -13.172 18.141 -6.84 1 39.72 84 THR B N 1
ATOM 2733 C CA . THR B 1 84 ? -13.523 18.594 -8.18 1 39.72 84 THR B CA 1
ATOM 2734 C C . THR B 1 84 ? -14.227 17.469 -8.953 1 39.72 84 THR B C 1
ATOM 2736 O O . THR B 1 84 ? -15.148 17.734 -9.734 1 39.72 84 THR B O 1
ATOM 2739 N N . ALA B 1 85 ? -13.797 16.234 -8.883 1 40.75 85 ALA B N 1
ATOM 2740 C CA . ALA B 1 85 ? -14.344 15.148 -9.688 1 40.75 85 ALA B CA 1
ATOM 2741 C C . ALA B 1 85 ? -15.758 14.805 -9.258 1 40.75 85 ALA B C 1
ATOM 2743 O O . ALA B 1 85 ? -16.547 14.297 -10.055 1 40.75 85 ALA B O 1
ATOM 2744 N N . GLU B 1 86 ? -16.141 15 -8.109 1 40.59 86 GLU B N 1
ATOM 2745 C CA . GLU B 1 86 ? -17.469 14.578 -7.652 1 40.59 86 GLU B CA 1
ATOM 2746 C C . GLU B 1 86 ? -18.562 15.078 -8.586 1 40.59 86 GLU B C 1
ATOM 2748 O O . GLU B 1 86 ? -19.641 14.5 -8.641 1 40.59 86 GLU B O 1
ATOM 2753 N N . GLN B 1 87 ? -18.438 16.109 -9.156 1 35.81 87 GLN B N 1
ATOM 2754 C CA . GLN B 1 87 ? -19.703 16.391 -9.844 1 35.81 87 GLN B CA 1
ATOM 2755 C C . GLN B 1 87 ? -20.031 15.281 -10.836 1 35.81 87 GLN B C 1
ATOM 2757 O O . GLN B 1 87 ? -21.125 15.266 -11.406 1 35.81 87 GLN B O 1
ATOM 2762 N N . ARG B 1 88 ? -19.141 14.719 -11.516 1 34.97 88 ARG B N 1
ATOM 2763 C CA . ARG B 1 88 ? -19.625 13.867 -12.602 1 34.97 88 ARG B CA 1
ATOM 2764 C C . ARG B 1 88 ? -20.328 12.633 -12.055 1 34.97 88 ARG B C 1
ATOM 2766 O O . ARG B 1 88 ? -20.047 12.18 -10.945 1 34.97 88 ARG B O 1
ATOM 2773 N N . GLY B 1 89 ? -21.438 11.883 -12.602 1 39.75 89 GLY B N 1
ATOM 2774 C CA . GLY B 1 89 ? -22.531 10.922 -12.492 1 39.75 89 GLY B CA 1
ATOM 2775 C C . GLY B 1 89 ? -22.094 9.586 -11.906 1 39.75 89 GLY B C 1
ATOM 2776 O O . GLY B 1 89 ? -21.547 8.742 -12.617 1 39.75 89 GLY B O 1
ATOM 2777 N N . ARG B 1 90 ? -21.641 9.367 -10.633 1 45.91 90 ARG B N 1
ATOM 2778 C CA . ARG B 1 90 ? -21.578 8.156 -9.82 1 45.91 90 ARG B CA 1
ATOM 2779 C C . ARG B 1 90 ? -22.672 7.172 -10.227 1 45.91 90 ARG B C 1
ATOM 2781 O O . ARG B 1 90 ? -22.75 6.07 -9.68 1 45.91 90 ARG B O 1
ATOM 2788 N N . GLN B 1 91 ? -23.688 7.48 -10.852 1 52.44 91 GLN B N 1
ATOM 2789 C CA . GLN B 1 91 ? -24.969 6.762 -10.891 1 52.44 91 GLN B CA 1
ATOM 2790 C C . GLN B 1 91 ? -24.75 5.301 -11.281 1 52.44 91 GLN B C 1
ATOM 2792 O O . GLN B 1 91 ? -25.594 4.449 -10.977 1 52.44 91 GLN B O 1
ATOM 2797 N N . GLN B 1 92 ? -23.469 4.832 -11.727 1 63.03 92 GLN B N 1
ATOM 2798 C CA . GLN B 1 92 ? -23.594 3.467 -12.227 1 63.03 92 GLN B CA 1
ATOM 2799 C C . GLN B 1 92 ? -22.453 2.584 -11.711 1 63.03 92 GLN B C 1
ATOM 2801 O O . GLN B 1 92 ? -22.266 1.468 -12.195 1 63.03 92 GLN B O 1
ATOM 2806 N N . ARG B 1 93 ? -21.703 3.086 -10.438 1 78.75 93 ARG B N 1
ATOM 2807 C CA . ARG B 1 93 ? -20.609 2.23 -10.016 1 78.75 93 ARG B CA 1
ATOM 2808 C C . ARG B 1 93 ? -20.719 1.899 -8.531 1 78.75 93 ARG B C 1
ATOM 2810 O O . ARG B 1 93 ? -21.062 2.762 -7.719 1 78.75 93 ARG B O 1
ATOM 2817 N N . VAL B 1 94 ? -20.5 0.607 -8.258 1 83 94 VAL B N 1
ATOM 2818 C CA . VAL B 1 94 ? -20.344 0.195 -6.867 1 83 94 VAL B CA 1
ATOM 2819 C C . VAL B 1 94 ? -18.906 0.462 -6.41 1 83 94 VAL B C 1
ATOM 2821 O O . VAL B 1 94 ? -17.953 0.012 -7.047 1 83 94 VAL B O 1
ATOM 2824 N N . VAL B 1 95 ? -18.812 1.195 -5.285 1 84.94 95 VAL B N 1
ATOM 2825 C CA . VAL B 1 95 ? -17.484 1.529 -4.77 1 84.94 95 VAL B CA 1
ATOM 2826 C C . VAL B 1 95 ? -17.172 0.678 -3.541 1 84.94 95 VAL B C 1
ATOM 2828 O O . VAL B 1 95 ? -17.906 0.724 -2.549 1 84.94 95 VAL B O 1
ATOM 2831 N N . ILE B 1 96 ? -16.047 -0.11 -3.652 1 88.81 96 ILE B N 1
ATOM 2832 C CA . ILE B 1 96 ? -15.633 -0.992 -2.568 1 88.81 96 ILE B CA 1
ATOM 2833 C C . ILE B 1 96 ? -14.227 -0.608 -2.1 1 88.81 96 ILE B C 1
ATOM 2835 O O . ILE B 1 96 ? -13.328 -0.412 -2.918 1 88.81 96 ILE B O 1
ATOM 2839 N N . THR B 1 97 ? -14.055 -0.446 -0.756 1 87.12 97 THR B N 1
ATOM 2840 C CA . THR B 1 97 ? -12.727 -0.176 -0.223 1 87.12 97 THR B CA 1
ATOM 2841 C C . THR B 1 97 ? -12.203 -1.38 0.553 1 87.12 97 THR B C 1
ATOM 2843 O O . THR B 1 97 ? -12.977 -2.117 1.165 1 87.12 97 THR B O 1
ATOM 2846 N N . THR B 1 98 ? -10.891 -1.566 0.459 1 91.31 98 THR B N 1
ATOM 2847 C CA . THR B 1 98 ? -10.203 -2.631 1.184 1 91.31 98 THR B CA 1
ATOM 2848 C C . THR B 1 98 ? -8.727 -2.297 1.359 1 91.31 98 THR B C 1
ATOM 2850 O O . THR B 1 98 ? -8.297 -1.18 1.063 1 91.31 98 THR B O 1
ATOM 2853 N N . SER B 1 99 ? -7.992 -3.188 1.991 1 89.56 99 SER B N 1
ATOM 2854 C CA . SER B 1 99 ? -6.551 -3.004 2.146 1 89.56 99 SER B CA 1
ATOM 2855 C C . SER B 1 99 ? -5.777 -3.775 1.082 1 89.56 99 SER B C 1
ATOM 2857 O O . SER B 1 99 ? -6.344 -4.617 0.384 1 89.56 99 SER B O 1
ATOM 2859 N N . ASP B 1 100 ? -4.469 -3.441 0.999 1 90.19 100 ASP B N 1
ATOM 2860 C CA . ASP B 1 100 ? -3.629 -4.117 0.014 1 90.19 100 ASP B CA 1
ATOM 2861 C C . ASP B 1 100 ? -3.59 -5.621 0.266 1 90.19 100 ASP B C 1
ATOM 2863 O O . ASP B 1 100 ? -3.623 -6.414 -0.677 1 90.19 100 ASP B O 1
ATOM 2867 N N . VAL B 1 101 ? -3.592 -6.023 1.44 1 93.38 101 VAL B N 1
ATOM 2868 C CA . VAL B 1 101 ? -3.508 -7.426 1.823 1 93.38 101 VAL B CA 1
ATOM 2869 C C . VAL B 1 101 ? -4.793 -8.148 1.429 1 93.38 101 VAL B C 1
ATOM 2871 O O . VAL B 1 101 ? -4.758 -9.305 0.995 1 93.38 101 VAL B O 1
ATOM 2874 N N . LEU B 1 102 ? -5.918 -7.492 1.491 1 95.25 102 LEU B N 1
ATOM 2875 C CA . LEU B 1 102 ? -7.203 -8.156 1.306 1 95.25 102 LEU B CA 1
ATOM 2876 C C . LEU B 1 102 ? -7.672 -8.031 -0.14 1 95.25 102 LEU B C 1
ATOM 2878 O O . LEU B 1 102 ? -8.625 -8.703 -0.546 1 95.25 102 LEU B O 1
ATOM 2882 N N . ALA B 1 103 ? -7.039 -7.191 -0.921 1 95.12 103 ALA B N 1
ATOM 2883 C CA . ALA B 1 103 ? -7.477 -6.918 -2.287 1 95.12 103 ALA B CA 1
ATOM 2884 C C . ALA B 1 103 ? -7.547 -8.203 -3.109 1 95.12 103 ALA B C 1
ATOM 2886 O O . ALA B 1 103 ? -8.539 -8.445 -3.803 1 95.12 103 ALA B O 1
ATOM 2887 N N . PRO B 1 104 ? -6.543 -9.102 -3.027 1 94.69 104 PRO B N 1
ATOM 2888 C CA . PRO B 1 104 ? -6.641 -10.336 -3.805 1 94.69 104 PRO B CA 1
ATOM 2889 C C . PRO B 1 104 ? -7.887 -11.148 -3.463 1 94.69 104 PRO B C 1
ATOM 2891 O O . PRO B 1 104 ? -8.523 -11.711 -4.355 1 94.69 104 PRO B O 1
ATOM 2894 N N . LEU B 1 105 ? -8.234 -11.227 -2.242 1 95.81 105 LEU B N 1
ATOM 2895 C CA . LEU B 1 105 ? -9.422 -11.945 -1.802 1 95.81 105 LEU B CA 1
ATOM 2896 C C . LEU B 1 105 ? -10.688 -11.297 -2.365 1 95.81 105 LEU B C 1
ATOM 2898 O O . LEU B 1 105 ? -11.586 -12 -2.84 1 95.81 105 LEU B O 1
ATOM 2902 N N . LEU B 1 106 ? -10.734 -9.984 -2.312 1 96.25 106 LEU B N 1
ATOM 2903 C CA . LEU B 1 106 ? -11.875 -9.242 -2.852 1 96.25 106 LEU B CA 1
ATOM 2904 C C . LEU B 1 106 ? -12.016 -9.492 -4.352 1 96.25 106 LEU B C 1
ATOM 2906 O O . LEU B 1 106 ? -13.125 -9.742 -4.84 1 96.25 106 LEU B O 1
ATOM 2910 N N . PHE B 1 107 ? -10.945 -9.438 -5.074 1 95.19 107 PHE B N 1
ATOM 2911 C CA . PHE B 1 107 ? -11 -9.594 -6.52 1 95.19 107 PHE B CA 1
ATOM 2912 C C . PHE B 1 107 ? -11.398 -11.016 -6.898 1 95.19 107 PHE B C 1
ATOM 2914 O O . PHE B 1 107 ? -12.125 -11.227 -7.871 1 95.19 107 PHE B O 1
ATOM 2921 N N . LEU B 1 108 ? -10.938 -11.992 -6.148 1 93.62 108 LEU B N 1
ATOM 2922 C CA . LEU B 1 108 ? -11.375 -13.359 -6.383 1 93.62 108 LEU B CA 1
ATOM 2923 C C . LEU B 1 108 ? -12.891 -13.484 -6.223 1 93.62 108 LEU B C 1
ATOM 2925 O O . LEU B 1 108 ? -13.562 -14.078 -7.066 1 93.62 108 LEU B O 1
ATOM 2929 N N . ALA B 1 109 ? -13.375 -12.891 -5.184 1 95.38 109 ALA B N 1
ATOM 2930 C CA . ALA B 1 109 ? -14.812 -12.93 -4.938 1 95.38 109 ALA B CA 1
ATOM 2931 C C . ALA B 1 109 ? -15.578 -12.211 -6.051 1 95.38 109 ALA B C 1
ATOM 2933 O O . ALA B 1 109 ? -16.609 -12.703 -6.516 1 95.38 109 ALA B O 1
ATOM 2934 N N . LEU B 1 110 ? -15.086 -11.086 -6.461 1 94 110 LEU B N 1
ATOM 2935 C CA . LEU B 1 110 ? -15.734 -10.32 -7.52 1 94 110 LEU B CA 1
ATOM 2936 C C . LEU B 1 110 ? -15.75 -11.102 -8.828 1 94 110 LEU B C 1
ATOM 2938 O O . LEU B 1 110 ? -16.703 -11.023 -9.594 1 94 110 LEU B O 1
ATOM 2942 N N . SER B 1 111 ? -14.68 -11.789 -9.086 1 92 111 SER B N 1
ATOM 2943 C CA . SER B 1 111 ? -14.609 -12.578 -10.312 1 92 111 SER B CA 1
ATOM 2944 C C . SER B 1 111 ? -15.656 -13.695 -10.32 1 92 111 SER B C 1
ATOM 2946 O O . SER B 1 111 ? -16.141 -14.094 -11.383 1 92 111 SER B O 1
ATOM 2948 N N . THR B 1 112 ? -15.977 -14.156 -9.156 1 91.38 112 THR B N 1
ATOM 2949 C CA . THR B 1 112 ? -16.953 -15.234 -9.023 1 91.38 112 THR B CA 1
ATOM 2950 C C . THR B 1 112 ? -18.375 -14.719 -9.258 1 91.38 112 THR B C 1
ATOM 2952 O O . THR B 1 112 ? -19.203 -15.414 -9.844 1 91.38 112 THR B O 1
ATOM 2955 N N . ILE B 1 113 ? -18.641 -13.477 -8.859 1 89 113 ILE B N 1
ATOM 2956 C CA . ILE B 1 113 ? -20.016 -12.992 -8.914 1 89 113 ILE B CA 1
ATOM 2957 C C . ILE B 1 113 ? -20.234 -12.211 -10.211 1 89 113 ILE B C 1
ATOM 2959 O O . ILE B 1 113 ? -21.375 -11.953 -10.594 1 89 113 ILE B O 1
ATOM 2963 N N . SER B 1 114 ? -19.203 -11.836 -10.906 1 79.44 114 SER B N 1
ATOM 2964 C CA . SER B 1 114 ? -19.297 -11.086 -12.156 1 79.44 114 SER B CA 1
ATOM 2965 C C . SER B 1 114 ? -20.359 -10 -12.078 1 79.44 114 SER B C 1
ATOM 2967 O O . SER B 1 114 ? -21.359 -10.047 -12.805 1 79.44 114 SER B O 1
ATOM 2969 N N . PRO B 1 115 ? -20.047 -9 -11.328 1 71.38 115 PRO B N 1
ATOM 2970 C CA . PRO B 1 115 ? -21.094 -7.973 -11.148 1 71.38 115 PRO B CA 1
ATOM 2971 C C . PRO B 1 115 ? -21.453 -7.285 -12.461 1 71.38 115 PRO B C 1
ATOM 2973 O O . PRO B 1 115 ? -20.609 -7.117 -13.336 1 71.38 115 PRO B O 1
ATOM 2976 N N . THR B 1 116 ? -22.75 -6.934 -12.547 1 69.5 116 THR B N 1
ATOM 2977 C CA . THR B 1 116 ? -23.281 -6.266 -13.734 1 69.5 116 THR B CA 1
ATOM 2978 C C . THR B 1 116 ? -22.875 -4.793 -13.742 1 69.5 116 THR B C 1
ATOM 2980 O O . THR B 1 116 ? -22.781 -4.18 -14.812 1 69.5 116 THR B O 1
ATOM 2983 N N . GLN B 1 117 ? -22.688 -4.344 -12.586 1 74.44 117 GLN B N 1
ATOM 2984 C CA . GLN B 1 117 ? -22.297 -2.943 -12.453 1 74.44 117 GLN B CA 1
ATOM 2985 C C . GLN B 1 117 ? -20.766 -2.791 -12.453 1 74.44 117 GLN B C 1
ATOM 2987 O O . GLN B 1 117 ? -20.047 -3.732 -12.117 1 74.44 117 GLN B O 1
ATOM 2992 N N . SER B 1 118 ? -20.422 -1.646 -12.914 1 82 118 SER B N 1
ATOM 2993 C CA . SER B 1 118 ? -19 -1.311 -12.797 1 82 118 SER B CA 1
ATOM 2994 C C . SER B 1 118 ? -18.594 -1.17 -11.336 1 82 118 SER B C 1
ATOM 2996 O O . SER B 1 118 ? -19.359 -0.683 -10.516 1 82 118 SER B O 1
ATOM 2998 N N . VAL B 1 119 ? -17.438 -1.705 -11.078 1 89 119 VAL B N 1
ATOM 2999 C CA . VAL B 1 119 ? -16.953 -1.678 -9.703 1 89 119 VAL B CA 1
ATOM 3000 C C . VAL B 1 119 ? -15.688 -0.828 -9.625 1 89 119 VAL B C 1
ATOM 3002 O O . VAL B 1 119 ? -14.805 -0.924 -10.484 1 89 119 VAL B O 1
ATOM 3005 N N . GLU B 1 120 ? -15.664 0.019 -8.656 1 88.88 120 GLU B N 1
ATOM 3006 C CA . GLU B 1 120 ? -14.445 0.736 -8.289 1 88.88 120 GLU B CA 1
ATOM 3007 C C . GLU B 1 120 ? -13.891 0.235 -6.961 1 88.88 120 GLU B C 1
ATOM 3009 O O . GLU B 1 120 ? -14.609 0.196 -5.957 1 88.88 120 GLU B O 1
ATOM 3014 N N . VAL B 1 121 ? -12.656 -0.208 -7.031 1 91.31 121 VAL B N 1
ATOM 3015 C CA . VAL B 1 121 ? -12.008 -0.695 -5.816 1 91.31 121 VAL B CA 1
ATOM 3016 C C . VAL B 1 121 ? -10.945 0.302 -5.359 1 91.31 121 VAL B C 1
ATOM 3018 O O . VAL B 1 121 ? -10.016 0.612 -6.105 1 91.31 121 VAL B O 1
ATOM 3021 N N . LEU B 1 122 ? -11.117 0.757 -4.156 1 86.25 122 LEU B N 1
ATOM 3022 C CA . LEU B 1 122 ? -10.164 1.652 -3.516 1 86.25 122 LEU B CA 1
ATOM 3023 C C . LEU B 1 122 ? -9.32 0.901 -2.492 1 86.25 122 LEU B C 1
ATOM 3025 O O . LEU B 1 122 ? -9.836 0.428 -1.479 1 86.25 122 LEU B O 1
ATOM 3029 N N . VAL B 1 123 ? -8.008 0.85 -2.766 1 88 123 VAL B N 1
ATOM 3030 C CA . VAL B 1 123 ? -7.102 0.109 -1.898 1 88 123 VAL B CA 1
ATOM 3031 C C . VAL B 1 123 ? -6.371 1.077 -0.97 1 88 123 VAL B C 1
ATOM 3033 O O . VAL B 1 123 ? -5.598 1.924 -1.428 1 88 123 VAL B O 1
ATOM 3036 N N . SER B 1 124 ? -6.633 0.87 0.34 1 75.44 124 SER B N 1
ATOM 3037 C CA . SER B 1 124 ? -6.008 1.738 1.332 1 75.44 124 SER B CA 1
ATOM 3038 C C . SER B 1 124 ? -5.891 1.038 2.682 1 75.44 124 SER B C 1
ATOM 3040 O O . SER B 1 124 ? -6.809 0.334 3.105 1 75.44 124 SER B O 1
ATOM 3042 N N . ASP B 1 125 ? -4.781 1.123 3.307 1 65.88 125 ASP B N 1
ATOM 3043 C CA . ASP B 1 125 ? -4.613 0.553 4.641 1 65.88 125 ASP B CA 1
ATOM 3044 C C . ASP B 1 125 ? -5.246 1.447 5.703 1 65.88 125 ASP B C 1
ATOM 3046 O O . ASP B 1 125 ? -5.363 1.053 6.863 1 65.88 125 ASP B O 1
ATOM 3050 N N . GLN B 1 126 ? -5.641 2.482 5.258 1 54.69 126 GLN B N 1
ATOM 3051 C CA . GLN B 1 126 ? -6.262 3.385 6.223 1 54.69 126 GLN B CA 1
ATOM 3052 C C . GLN B 1 126 ? -7.715 2.994 6.48 1 54.69 126 GLN B C 1
ATOM 3054 O O . GLN B 1 126 ? -8.508 2.867 5.539 1 54.69 126 GLN B O 1
ATOM 3059 N N . GLU B 1 127 ? -7.996 2.264 7.637 1 50.06 127 GLU B N 1
ATOM 3060 C CA . GLU B 1 127 ? -9.297 1.734 8.047 1 50.06 127 GLU B CA 1
ATOM 3061 C C . GLU B 1 127 ? -10.391 2.779 7.879 1 50.06 127 GLU B C 1
ATOM 3063 O O . GLU B 1 127 ? -11.57 2.434 7.723 1 50.06 127 GLU B O 1
ATOM 3068 N N . MET B 1 128 ? -10.258 3.92 8.234 1 43.34 128 MET B N 1
ATOM 3069 C CA . MET B 1 128 ? -11.234 4.926 8.641 1 43.34 128 MET B CA 1
ATOM 3070 C C . MET B 1 128 ? -12.312 5.102 7.57 1 43.34 128 MET B C 1
ATOM 3072 O O . MET B 1 128 ? -13.375 5.652 7.844 1 43.34 128 MET B O 1
ATOM 3076 N N . ALA B 1 129 ? -12.141 5.055 6.203 1 43.94 129 ALA B N 1
ATOM 3077 C CA . ALA B 1 129 ? -12.945 5.965 5.391 1 43.94 129 ALA B CA 1
ATOM 3078 C C . ALA B 1 129 ? -14.336 5.387 5.137 1 43.94 129 ALA B C 1
ATOM 3080 O O . ALA B 1 129 ? -15.07 5.879 4.277 1 43.94 129 ALA B O 1
ATOM 3081 N N . LEU B 1 130 ? -14.836 4.395 5.91 1 47.06 130 LEU B N 1
ATOM 3082 C CA . LEU B 1 130 ? -16.125 4.039 5.328 1 47.06 130 LEU B CA 1
ATOM 3083 C C . LEU B 1 130 ? -17.094 5.211 5.406 1 47.06 130 LEU B C 1
ATOM 3085 O O . LEU B 1 130 ? -17.797 5.375 6.41 1 47.06 130 LEU B O 1
ATOM 3089 N N . VAL B 1 131 ? -16.594 6.398 4.918 1 42.59 131 VAL B N 1
ATOM 3090 C CA . VAL B 1 131 ? -17.484 7.551 4.898 1 42.59 131 VAL B CA 1
ATOM 3091 C C . VAL B 1 131 ? -18.766 7.207 4.137 1 42.59 131 VAL B C 1
ATOM 3093 O O . VAL B 1 131 ? -18.703 6.688 3.018 1 42.59 131 VAL B O 1
ATOM 3096 N N . PRO B 1 132 ? -19.812 7.379 4.746 1 45.69 132 PRO B N 1
ATOM 3097 C CA . PRO B 1 132 ? -21.078 7.293 4 1 45.69 132 PRO B CA 1
ATOM 3098 C C . PRO B 1 132 ? -21.047 8.102 2.705 1 45.69 132 PRO B C 1
ATOM 3100 O O . PRO B 1 132 ? -20.5 9.203 2.674 1 45.69 132 PRO B O 1
ATOM 3103 N N . GLY B 1 133 ? -21.359 7.531 1.522 1 51.38 133 GLY B N 1
ATOM 3104 C CA . GLY B 1 133 ? -21.609 8.141 0.228 1 51.38 133 GLY B CA 1
ATOM 3105 C C . GLY B 1 133 ? -20.516 7.852 -0.792 1 51.38 133 GLY B C 1
ATOM 3106 O O . GLY B 1 133 ? -20.766 7.934 -1.999 1 51.38 133 GLY B O 1
ATOM 3107 N N . ARG B 1 134 ? -19.391 7.562 -0.31 1 59.5 134 ARG B N 1
ATOM 3108 C CA . ARG B 1 134 ? -18.469 7.277 -1.402 1 59.5 134 ARG B CA 1
ATOM 3109 C C . ARG B 1 134 ? -18.203 5.781 -1.524 1 59.5 134 ARG B C 1
ATOM 3111 O O . ARG B 1 134 ? -17.969 5.273 -2.623 1 59.5 134 ARG B O 1
ATOM 3118 N N . VAL B 1 135 ? -18.25 5.188 -0.356 1 73 135 VAL B N 1
ATOM 3119 C CA . VAL B 1 135 ? -17.984 3.754 -0.361 1 73 135 VAL B CA 1
ATOM 3120 C C . VAL B 1 135 ? -19.281 2.986 -0.075 1 73 135 VAL B C 1
ATOM 3122 O O . VAL B 1 135 ? -20.016 3.336 0.841 1 73 135 VAL B O 1
ATOM 3125 N N . ASP B 1 136 ? -19.453 2.148 -0.956 1 80 136 ASP B N 1
ATOM 3126 C CA . ASP B 1 136 ? -20.656 1.334 -0.804 1 80 136 ASP B CA 1
ATOM 3127 C C . ASP B 1 136 ? -20.391 0.131 0.1 1 80 136 ASP B C 1
ATOM 3129 O O . ASP B 1 136 ? -21.281 -0.312 0.828 1 80 136 ASP B O 1
ATOM 3133 N N . LEU B 1 137 ? -19.203 -0.362 -0.018 1 86.06 137 LEU B N 1
ATOM 3134 C CA . LEU B 1 137 ? -18.828 -1.534 0.761 1 86.06 137 LEU B CA 1
ATOM 3135 C C . LEU B 1 137 ? -17.359 -1.438 1.205 1 86.06 137 LEU B C 1
ATOM 3137 O O . LEU B 1 137 ? -16.547 -0.822 0.523 1 86.06 137 LEU B O 1
ATOM 3141 N N . ALA B 1 138 ? -17.109 -2.062 2.404 1 86.19 138 ALA B N 1
ATOM 3142 C CA . ALA B 1 138 ? -15.742 -2.137 2.896 1 86.19 138 ALA B CA 1
ATOM 3143 C C . ALA B 1 138 ? -15.406 -3.547 3.379 1 86.19 138 ALA B C 1
ATOM 3145 O O . ALA B 1 138 ? -16.172 -4.152 4.129 1 86.19 138 ALA B O 1
ATOM 3146 N N . LEU B 1 139 ? -14.359 -4.078 2.865 1 91.69 139 LEU B N 1
ATOM 3147 C CA . LEU B 1 139 ? -13.797 -5.324 3.373 1 91.69 139 LEU B CA 1
ATOM 3148 C C . LEU B 1 139 ? -12.617 -5.047 4.297 1 91.69 139 LEU B C 1
ATOM 3150 O O . LEU B 1 139 ? -11.562 -4.598 3.844 1 91.69 139 LEU B O 1
ATOM 3154 N N . ARG B 1 140 ? -12.852 -5.332 5.621 1 88.31 140 ARG B N 1
ATOM 3155 C CA . ARG B 1 140 ? -11.852 -4.914 6.598 1 88.31 140 ARG B CA 1
ATOM 3156 C C . ARG B 1 140 ? -11.734 -5.93 7.73 1 88.31 140 ARG B C 1
ATOM 3158 O O . ARG B 1 140 ? -12.727 -6.559 8.109 1 88.31 140 ARG B O 1
ATOM 3165 N N . PRO B 1 141 ? -10.43 -5.984 8.227 1 86.44 141 PRO B N 1
ATOM 3166 C CA . PRO B 1 141 ? -10.336 -6.66 9.523 1 86.44 141 PRO B CA 1
ATOM 3167 C C . PRO B 1 141 ? -10.766 -5.773 10.688 1 86.44 141 PRO B C 1
ATOM 3169 O O . PRO B 1 141 ? -10.43 -4.586 10.727 1 86.44 141 PRO B O 1
ATOM 3172 N N . LYS B 1 142 ? -11.719 -6.129 11.383 1 74.31 142 LYS B N 1
ATOM 3173 C CA . LYS B 1 142 ? -12.156 -5.367 12.547 1 74.31 142 LYS B CA 1
ATOM 3174 C C . LYS B 1 142 ? -12.547 -6.297 13.695 1 74.31 142 LYS B C 1
ATOM 3176 O O . LYS B 1 142 ? -13.023 -7.41 13.469 1 74.31 142 LYS B O 1
ATOM 3181 N N . HIS B 1 143 ? -12.188 -5.895 14.852 1 60.91 143 HIS B N 1
ATOM 3182 C CA . HIS B 1 143 ? -12.688 -6.672 15.977 1 60.91 143 HIS B CA 1
ATOM 3183 C C . HIS B 1 143 ? -14.164 -6.395 16.234 1 60.91 143 HIS B C 1
ATOM 3185 O O . HIS B 1 143 ? -14.945 -7.324 16.422 1 60.91 143 HIS B O 1
ATOM 3191 N N . GLU B 1 144 ? -14.555 -5.074 16.422 1 58.66 144 GLU B N 1
ATOM 3192 C CA . GLU B 1 144 ? -15.969 -4.742 16.562 1 58.66 144 GLU B CA 1
ATOM 3193 C C . GLU B 1 144 ? -16.391 -3.68 15.562 1 58.66 144 GLU B C 1
ATOM 3195 O O . GLU B 1 144 ? -15.656 -2.732 15.297 1 58.66 144 GLU B O 1
ATOM 3200 N N . PRO B 1 145 ? -17.391 -4.145 14.664 1 55.09 145 PRO B N 1
ATOM 3201 C CA . PRO B 1 145 ? -17.891 -3.104 13.758 1 55.09 145 PRO B CA 1
ATOM 3202 C C . PRO B 1 145 ? -18.344 -1.846 14.5 1 55.09 145 PRO B C 1
ATOM 3204 O O . PRO B 1 145 ? -19.094 -1.932 15.469 1 55.09 145 PRO B O 1
ATOM 3207 N N . GLY B 1 146 ? -17.469 -1.116 15.016 1 52.62 146 GLY B N 1
ATOM 3208 C CA . GLY B 1 146 ? -18 0.069 15.68 1 52.62 146 GLY B CA 1
ATOM 3209 C C . GLY B 1 146 ? -18.438 1.153 14.711 1 52.62 146 GLY B C 1
ATOM 3210 O O . GLY B 1 146 ? -18.109 1.092 13.523 1 52.62 146 GLY B O 1
ATOM 3211 N N . GLY B 1 147 ? -19.578 1.923 15.031 1 49.16 147 GLY B N 1
ATOM 3212 C CA . GLY B 1 147 ? -20.062 3.17 14.469 1 49.16 147 GLY B CA 1
ATOM 3213 C C . GLY B 1 147 ? -21.172 2.973 13.438 1 49.16 147 GLY B C 1
ATOM 3214 O O . GLY B 1 147 ? -21.984 2.055 13.562 1 49.16 147 GLY B O 1
ATOM 3215 N N . ALA B 1 148 ? -21.109 3.906 12.43 1 48.25 148 ALA B N 1
ATOM 3216 C CA . ALA B 1 148 ? -22.141 4.066 11.406 1 48.25 148 ALA B CA 1
ATOM 3217 C C . ALA B 1 148 ? -22.062 2.945 10.375 1 48.25 148 ALA B C 1
ATOM 3219 O O . ALA B 1 148 ? -22.859 2.906 9.43 1 48.25 148 ALA B O 1
ATOM 3220 N N . LEU B 1 149 ? -21.188 2.029 10.531 1 56.22 149 LEU B N 1
ATOM 3221 C CA . LEU B 1 149 ? -21.109 0.943 9.562 1 56.22 149 LEU B CA 1
ATOM 3222 C C . LEU B 1 149 ? -21.844 -0.291 10.062 1 56.22 149 LEU B C 1
ATOM 3224 O O . LEU B 1 149 ? -21.734 -0.649 11.242 1 56.22 149 LEU B O 1
ATOM 3228 N N . ARG B 1 150 ? -22.891 -0.611 9.32 1 66.25 150 ARG B N 1
ATOM 3229 C CA . ARG B 1 150 ? -23.547 -1.9 9.531 1 66.25 150 ARG B CA 1
ATOM 3230 C C . ARG B 1 150 ? -22.828 -3.004 8.75 1 66.25 150 ARG B C 1
ATOM 3232 O O . ARG B 1 150 ? -22.422 -2.793 7.605 1 66.25 150 ARG B O 1
ATOM 3239 N N . GLY B 1 151 ? -22.172 -4.113 9.531 1 76.31 151 GLY B N 1
ATOM 3240 C CA . GLY B 1 151 ? -21.422 -5.082 8.742 1 76.31 151 GLY B CA 1
ATOM 3241 C C . GLY B 1 151 ? -21.656 -6.516 9.188 1 76.31 151 GLY B C 1
ATOM 3242 O O . GLY B 1 151 ? -22.328 -6.762 10.188 1 76.31 151 GLY B O 1
ATOM 3243 N N . ARG B 1 152 ? -21.453 -7.418 8.203 1 85.31 152 ARG B N 1
ATOM 3244 C CA . ARG B 1 152 ? -21.531 -8.859 8.414 1 85.31 152 ARG B CA 1
ATOM 3245 C C . ARG B 1 152 ? -20.141 -9.461 8.578 1 85.31 152 ARG B C 1
ATOM 3247 O O . ARG B 1 152 ? -19.234 -9.156 7.801 1 85.31 152 ARG B O 1
ATOM 3254 N N . ARG B 1 153 ? -20.094 -10.234 9.648 1 90.12 153 ARG B N 1
ATOM 3255 C CA . ARG B 1 153 ? -18.844 -10.938 9.891 1 90.12 153 ARG B CA 1
ATOM 3256 C C . ARG B 1 153 ? -18.672 -12.117 8.938 1 90.12 153 ARG B C 1
ATOM 3258 O O . ARG B 1 153 ? -19.594 -12.914 8.766 1 90.12 153 ARG B O 1
ATOM 3265 N N . LEU B 1 154 ? -17.547 -12.164 8.336 1 93.94 154 LEU B N 1
ATOM 3266 C CA . LEU B 1 154 ? -17.25 -13.234 7.395 1 93.94 154 LEU B CA 1
ATOM 3267 C C . LEU B 1 154 ? -16.609 -14.422 8.102 1 93.94 154 LEU B C 1
ATOM 3269 O O . LEU B 1 154 ? -16.844 -15.578 7.73 1 93.94 154 LEU B O 1
ATOM 3273 N N . GLY B 1 155 ? -15.789 -14.172 9.164 1 93 155 GLY B N 1
ATOM 3274 C CA . GLY B 1 155 ? -15.008 -15.164 9.891 1 93 155 GLY B CA 1
ATOM 3275 C C . GLY B 1 155 ? -13.602 -14.695 10.211 1 93 155 GLY B C 1
ATOM 3276 O O . GLY B 1 155 ? -13.258 -13.531 9.969 1 93 155 GLY B O 1
ATOM 3277 N N . ARG B 1 156 ? -12.883 -15.594 10.836 1 94.12 156 ARG B N 1
ATOM 3278 C CA . ARG B 1 156 ? -11.484 -15.305 11.133 1 94.12 156 ARG B CA 1
ATOM 3279 C C . ARG B 1 156 ? -10.57 -15.812 10.023 1 94.12 156 ARG B C 1
ATOM 3281 O O . ARG B 1 156 ? -10.703 -16.953 9.586 1 94.12 156 ARG B O 1
ATOM 3288 N N . LEU B 1 157 ? -9.719 -14.945 9.617 1 95.75 157 LEU B N 1
ATOM 3289 C CA . LEU B 1 157 ? -8.781 -15.336 8.562 1 95.75 157 LEU B CA 1
ATOM 3290 C C . LEU B 1 157 ? -7.867 -16.453 9.039 1 95.75 157 LEU B C 1
ATOM 3292 O O . LEU B 1 157 ? -7.414 -16.453 10.188 1 95.75 157 LEU B O 1
ATOM 3296 N N . ARG B 1 158 ? -7.613 -17.422 8.156 1 96.06 158 ARG B N 1
ATOM 3297 C CA . ARG B 1 158 ? -6.582 -18.422 8.398 1 96.06 158 ARG B CA 1
ATOM 3298 C C . ARG B 1 158 ? -5.188 -17.844 8.203 1 96.06 158 ARG B C 1
ATOM 3300 O O . ARG B 1 158 ? -4.926 -17.188 7.191 1 96.06 158 ARG B O 1
ATOM 3307 N N . ILE B 1 159 ? -4.359 -18.062 9.203 1 96.44 159 ILE B N 1
ATOM 3308 C CA . ILE B 1 159 ? -2.975 -17.609 9.141 1 96.44 159 ILE B CA 1
ATOM 3309 C C . ILE B 1 159 ? -2.039 -18.812 9.062 1 96.44 159 ILE B C 1
ATOM 3311 O O . ILE B 1 159 ? -2.211 -19.781 9.797 1 96.44 159 ILE B O 1
ATOM 3315 N N . GLY B 1 160 ? -1.054 -18.734 8.172 1 96.38 160 GLY B N 1
ATOM 3316 C CA . GLY B 1 160 ? -0.069 -19.797 8.047 1 96.38 160 GLY B CA 1
ATOM 3317 C C . GLY B 1 160 ? 1.36 -19.281 8.047 1 96.38 160 GLY B C 1
ATOM 3318 O O . GLY B 1 160 ? 1.615 -18.125 7.707 1 96.38 160 GLY B O 1
ATOM 3319 N N . VAL B 1 161 ? 2.229 -20.172 8.547 1 96 161 VAL B N 1
ATOM 3320 C CA . VAL B 1 161 ? 3.662 -19.969 8.359 1 96 161 VAL B CA 1
ATOM 3321 C C . VAL B 1 161 ? 4.113 -20.656 7.07 1 96 161 VAL B C 1
ATOM 3323 O O . VAL B 1 161 ? 3.883 -21.859 6.883 1 96 161 VAL B O 1
ATOM 3326 N N . TYR B 1 162 ? 4.742 -19.859 6.227 1 96.44 162 TYR B N 1
ATOM 3327 C CA . TYR B 1 162 ? 5.113 -20.359 4.906 1 96.44 162 TYR B CA 1
ATOM 3328 C C . TYR B 1 162 ? 6.605 -20.203 4.66 1 96.44 162 TYR B C 1
ATOM 3330 O O . TYR B 1 162 ? 7.254 -19.344 5.277 1 96.44 162 TYR B O 1
ATOM 3338 N N . ARG B 1 163 ? 7.09 -21.031 3.789 1 95.31 163 ARG B N 1
ATOM 3339 C CA . ARG B 1 163 ? 8.469 -20.984 3.322 1 95.31 163 ARG B CA 1
ATOM 3340 C C . ARG B 1 163 ? 8.578 -21.438 1.871 1 95.31 163 ARG B C 1
ATOM 3342 O O . ARG B 1 163 ? 7.824 -22.297 1.429 1 95.31 163 ARG B O 1
ATOM 3349 N N . ARG B 1 164 ? 9.461 -20.672 1.176 1 94.19 164 ARG B N 1
ATOM 3350 C CA . ARG B 1 164 ? 9.812 -21.25 -0.116 1 94.19 164 ARG B CA 1
ATOM 3351 C C . ARG B 1 164 ? 10.578 -22.562 0.062 1 94.19 164 ARG B C 1
ATOM 3353 O O . ARG B 1 164 ? 11.414 -22.672 0.96 1 94.19 164 ARG B O 1
ATOM 3360 N N . SER B 1 165 ? 10.328 -23.578 -0.773 1 87.69 165 SER B N 1
ATOM 3361 C CA . SER B 1 165 ? 10.906 -24.906 -0.64 1 87.69 165 SER B CA 1
ATOM 3362 C C . SER B 1 165 ? 12.422 -24.859 -0.53 1 87.69 165 SER B C 1
ATOM 3364 O O . SER B 1 165 ? 13.023 -25.578 0.268 1 87.69 165 SER B O 1
ATOM 3366 N N . SER B 1 166 ? 13.102 -24.016 -1.195 1 85.94 166 SER B N 1
ATOM 3367 C CA . SER B 1 166 ? 14.555 -23.906 -1.172 1 85.94 166 SER B CA 1
ATOM 3368 C C . SER B 1 166 ? 15.008 -22.734 -0.307 1 85.94 166 SER B C 1
ATOM 3370 O O . SER B 1 166 ? 16.172 -22.344 -0.343 1 85.94 166 SER B O 1
ATOM 3372 N N . GLY B 1 167 ? 14.109 -22.266 0.504 1 84.62 167 GLY B N 1
ATOM 3373 C CA . GLY B 1 167 ? 14.422 -21.031 1.224 1 84.62 167 GLY B CA 1
ATOM 3374 C C . GLY B 1 167 ? 15.094 -21.281 2.561 1 84.62 167 GLY B C 1
ATOM 3375 O O . GLY B 1 167 ? 15.188 -22.422 3.012 1 84.62 167 GLY B O 1
ATOM 3376 N N . THR B 1 168 ? 15.625 -20.219 3.137 1 83.88 168 THR B N 1
ATOM 3377 C CA . THR B 1 168 ? 16.297 -20.281 4.434 1 83.88 168 THR B CA 1
ATOM 3378 C C . THR B 1 168 ? 15.266 -20.359 5.562 1 83.88 168 THR B C 1
ATOM 3380 O O . THR B 1 168 ? 14.078 -20.125 5.344 1 83.88 168 THR B O 1
ATOM 3383 N N . ALA B 1 169 ? 15.797 -20.734 6.75 1 83.56 169 ALA B N 1
ATOM 3384 C CA . ALA B 1 169 ? 14.906 -20.906 7.895 1 83.56 169 ALA B CA 1
ATOM 3385 C C . ALA B 1 169 ? 14.859 -19.656 8.75 1 83.56 169 ALA B C 1
ATOM 3387 O O . ALA B 1 169 ? 14.133 -19.594 9.75 1 83.56 169 ALA B O 1
ATOM 3388 N N . ASN B 1 170 ? 15.562 -18.719 8.305 1 88 170 ASN B N 1
ATOM 3389 C CA . ASN B 1 170 ? 15.453 -17.438 9.016 1 88 170 ASN B CA 1
ATOM 3390 C C . ASN B 1 170 ? 14.086 -16.797 8.805 1 88 170 ASN B C 1
ATOM 3392 O O . ASN B 1 170 ? 13.375 -17.141 7.859 1 88 170 ASN B O 1
ATOM 3396 N N . TRP B 1 171 ? 13.773 -15.859 9.703 1 91.31 171 TRP B N 1
ATOM 3397 C CA . TRP B 1 171 ? 12.422 -15.305 9.656 1 91.31 171 TRP B CA 1
ATOM 3398 C C . TRP B 1 171 ? 12.43 -13.914 9.016 1 91.31 171 TRP B C 1
ATOM 3400 O O . TRP B 1 171 ? 13.344 -13.125 9.25 1 91.31 171 TRP B O 1
ATOM 3410 N N . ILE B 1 172 ? 11.469 -13.742 8.234 1 93 172 ILE B N 1
ATOM 3411 C CA . ILE B 1 172 ? 11.109 -12.383 7.84 1 93 172 ILE B CA 1
ATOM 3412 C C . ILE B 1 172 ? 10.18 -11.766 8.883 1 93 172 ILE B C 1
ATOM 3414 O O . ILE B 1 172 ? 9.055 -12.242 9.078 1 93 172 ILE B O 1
ATOM 3418 N N . LEU B 1 173 ? 10.617 -10.727 9.453 1 91.56 173 LEU B N 1
ATOM 3419 C CA . LEU B 1 173 ? 9.891 -10.18 10.586 1 91.56 173 LEU B CA 1
ATOM 3420 C C . LEU B 1 173 ? 9.195 -8.875 10.219 1 91.56 173 LEU B C 1
ATOM 3422 O O . LEU B 1 173 ? 9.75 -8.062 9.477 1 91.56 173 LEU B O 1
ATOM 3426 N N . PRO B 1 174 ? 7.957 -8.742 10.758 1 92.19 174 PRO B N 1
ATOM 3427 C CA . PRO B 1 174 ? 7.32 -7.434 10.609 1 92.19 174 PRO B CA 1
ATOM 3428 C C . PRO B 1 174 ? 7.961 -6.363 11.492 1 92.19 174 PRO B C 1
ATOM 3430 O O . PRO B 1 174 ? 8.469 -6.676 12.57 1 92.19 174 PRO B O 1
ATOM 3433 N N . SER B 1 175 ? 7.953 -5.18 10.969 1 85.12 175 SER B N 1
ATOM 3434 C CA . SER B 1 175 ? 8.398 -4.059 11.789 1 85.12 175 SER B CA 1
ATOM 3435 C C . SER B 1 175 ? 7.57 -3.934 13.062 1 85.12 175 SER B C 1
ATOM 3437 O O . SER B 1 175 ? 6.469 -4.484 13.148 1 85.12 175 SER B O 1
ATOM 3439 N N . SER B 1 176 ? 8.094 -3.225 13.977 1 80.56 176 SER B N 1
ATOM 3440 C CA . SER B 1 176 ? 7.379 -3.012 15.234 1 80.56 176 SER B CA 1
ATOM 3441 C C . SER B 1 176 ? 6.047 -2.309 14.992 1 80.56 176 SER B C 1
ATOM 3443 O O . SER B 1 176 ? 5.035 -2.656 15.609 1 80.56 176 SER B O 1
ATOM 3445 N N . ALA B 1 177 ? 6.059 -1.398 14.109 1 75.81 177 ALA B N 1
ATOM 3446 C CA . ALA B 1 177 ? 4.836 -0.665 13.797 1 75.81 177 ALA B CA 1
ATOM 3447 C C . ALA B 1 177 ? 3.775 -1.591 13.203 1 75.81 177 ALA B C 1
ATOM 3449 O O . ALA B 1 177 ? 2.594 -1.484 13.539 1 75.81 177 ALA B O 1
ATOM 3450 N N . LEU B 1 178 ? 4.191 -2.441 12.336 1 83.75 178 LEU B N 1
ATOM 3451 C CA . LEU B 1 178 ? 3.264 -3.389 11.734 1 83.75 178 LEU B CA 1
ATOM 3452 C C . LEU B 1 178 ? 2.713 -4.355 12.773 1 83.75 178 LEU B C 1
ATOM 3454 O O . LEU B 1 178 ? 1.512 -4.629 12.805 1 83.75 178 LEU B O 1
ATOM 3458 N N . ARG B 1 179 ? 3.516 -4.77 13.688 1 83.5 179 ARG B N 1
ATOM 3459 C CA . ARG B 1 179 ? 3.117 -5.734 14.703 1 83.5 179 ARG B CA 1
ATOM 3460 C C . ARG B 1 179 ? 2.117 -5.117 15.68 1 83.5 179 ARG B C 1
ATOM 3462 O O . ARG B 1 179 ? 1.333 -5.836 16.297 1 83.5 179 ARG B O 1
ATOM 3469 N N . ALA B 1 180 ? 2.17 -3.902 15.789 1 78.44 180 ALA B N 1
ATOM 3470 C CA . ALA B 1 180 ? 1.342 -3.211 16.781 1 78.44 180 ALA B CA 1
ATOM 3471 C C . ALA B 1 180 ? -0.089 -3.045 16.266 1 78.44 180 ALA B C 1
ATOM 3473 O O . ALA B 1 180 ? -0.985 -2.684 17.031 1 78.44 180 ALA B O 1
ATOM 3474 N N . LYS B 1 181 ? -0.294 -3.307 15.016 1 79.69 181 LYS B N 1
ATOM 3475 C CA . LYS B 1 181 ? -1.646 -3.184 14.477 1 79.69 181 LYS B CA 1
ATOM 3476 C C . LYS B 1 181 ? -2.584 -4.211 15.109 1 79.69 181 LYS B C 1
ATOM 3478 O O . LYS B 1 181 ? -2.188 -5.352 15.352 1 79.69 181 LYS B O 1
ATOM 3483 N N . THR B 1 182 ? -3.871 -3.857 15.242 1 78.75 182 THR B N 1
ATOM 3484 C CA . THR B 1 182 ? -4.867 -4.719 15.867 1 78.75 182 THR B CA 1
ATOM 3485 C C . THR B 1 182 ? -5.102 -5.973 15.031 1 78.75 182 THR B C 1
ATOM 3487 O O . THR B 1 182 ? -5.395 -7.043 15.57 1 78.75 182 THR B O 1
ATOM 3490 N N . SER B 1 183 ? -4.941 -5.848 13.727 1 86.88 183 SER B N 1
ATOM 3491 C CA . SER B 1 183 ? -5.172 -6.98 12.836 1 86.88 183 SER B CA 1
ATOM 3492 C C . SER B 1 183 ? -4.012 -7.969 12.883 1 86.88 183 SER B C 1
ATOM 3494 O O . SER B 1 183 ? -4.078 -9.039 12.273 1 86.88 183 SER B O 1
ATOM 3496 N N . MET B 1 184 ? -2.926 -7.613 13.656 1 87.69 184 MET B N 1
ATOM 3497 C CA . MET B 1 184 ? -1.719 -8.438 13.664 1 87.69 184 MET B CA 1
ATOM 3498 C C . MET B 1 184 ? -1.572 -9.18 14.984 1 87.69 184 MET B C 1
ATOM 3500 O O . MET B 1 184 ? -0.488 -9.664 15.32 1 87.69 184 MET B O 1
ATOM 3504 N N . GLN B 1 185 ? -2.607 -9.289 15.727 1 86.44 185 GLN B N 1
ATOM 3505 C CA . GLN B 1 185 ? -2.52 -9.875 17.062 1 86.44 185 GLN B CA 1
ATOM 3506 C C . GLN B 1 185 ? -2.047 -11.328 16.984 1 86.44 185 GLN B C 1
ATOM 3508 O O . GLN B 1 185 ? -1.441 -11.828 17.938 1 86.44 185 GLN B O 1
ATOM 3513 N N . TRP B 1 186 ? -2.242 -11.922 15.891 1 87.94 186 TRP B N 1
ATOM 3514 C CA . TRP B 1 186 ? -1.83 -13.312 15.711 1 87.94 186 TRP B CA 1
ATOM 3515 C C . TRP B 1 186 ? -0.309 -13.43 15.703 1 87.94 186 TRP B C 1
ATOM 3517 O O . TRP B 1 186 ? 0.234 -14.531 15.844 1 87.94 186 TRP B O 1
ATOM 3527 N N . TRP B 1 187 ? 0.411 -12.336 15.539 1 88.62 187 TRP B N 1
ATOM 3528 C CA . TRP B 1 187 ? 1.869 -12.352 15.508 1 88.62 187 TRP B CA 1
ATOM 3529 C C . TRP B 1 187 ? 2.432 -12.82 16.844 1 88.62 187 TRP B C 1
ATOM 3531 O O . TRP B 1 187 ? 3.564 -13.305 16.906 1 88.62 187 TRP B O 1
ATOM 3541 N N . ARG B 1 188 ? 1.689 -12.703 17.875 1 84.25 188 ARG B N 1
ATOM 3542 C CA . ARG B 1 188 ? 2.129 -13.148 19.203 1 84.25 188 ARG B CA 1
ATOM 3543 C C . ARG B 1 188 ? 2.445 -14.641 19.203 1 84.25 188 ARG B C 1
ATOM 3545 O O . ARG B 1 188 ? 3.164 -15.125 20.078 1 84.25 188 ARG B O 1
ATOM 3552 N N . PHE B 1 189 ? 1.957 -15.367 18.25 1 82.31 189 PHE B N 1
ATOM 3553 C CA . PHE B 1 189 ? 2.16 -16.812 18.188 1 82.31 189 PHE B CA 1
ATOM 3554 C C . PHE B 1 189 ? 3.416 -17.141 17.391 1 82.31 189 PHE B C 1
ATOM 3556 O O . PHE B 1 189 ? 3.783 -18.312 17.25 1 82.31 189 PHE B O 1
ATOM 3563 N N . VAL B 1 190 ? 4.125 -16.156 16.797 1 81.88 190 VAL B N 1
ATOM 3564 C CA . VAL B 1 190 ? 5.426 -16.328 16.156 1 81.88 190 VAL B CA 1
ATOM 3565 C C . VAL B 1 190 ? 6.531 -16.281 17.219 1 81.88 190 VAL B C 1
ATOM 3567 O O . VAL B 1 190 ? 6.492 -15.438 18.125 1 81.88 190 VAL B O 1
ATOM 3570 N N . PRO B 1 191 ? 7.496 -17.188 17.016 1 75.75 191 PRO B N 1
ATOM 3571 C CA . PRO B 1 191 ? 8.547 -17.234 18.047 1 75.75 191 PRO B CA 1
ATOM 3572 C C . PRO B 1 191 ? 9.289 -15.906 18.188 1 75.75 191 PRO B C 1
ATOM 3574 O O . PRO B 1 191 ? 9.656 -15.289 17.188 1 75.75 191 PRO B O 1
ATOM 3577 N N . LYS B 1 192 ? 9.5 -15.445 19.391 1 70.94 192 LYS B N 1
ATOM 3578 C CA . LYS B 1 192 ? 10.148 -14.18 19.703 1 70.94 192 LYS B CA 1
ATOM 3579 C C . LYS B 1 192 ? 11.625 -14.211 19.344 1 70.94 192 LYS B C 1
ATOM 3581 O O . LYS B 1 192 ? 12.219 -13.172 19.047 1 70.94 192 LYS B O 1
ATOM 3586 N N . ASP B 1 193 ? 12.242 -15.375 19.406 1 69.81 193 ASP B N 1
ATOM 3587 C CA . ASP B 1 193 ? 13.68 -15.508 19.188 1 69.81 193 ASP B CA 1
ATOM 3588 C C . ASP B 1 193 ? 13.977 -15.914 17.734 1 69.81 193 ASP B C 1
ATOM 3590 O O . ASP B 1 193 ? 15.031 -16.484 17.453 1 69.81 193 ASP B O 1
ATOM 3594 N N . ALA B 1 194 ? 13.117 -15.586 16.906 1 70.19 194 ALA B N 1
ATOM 3595 C CA . ALA B 1 194 ? 13.32 -15.969 15.516 1 70.19 194 ALA B CA 1
ATOM 3596 C C . ALA B 1 194 ? 14.453 -15.156 14.883 1 70.19 194 ALA B C 1
ATOM 3598 O O . ALA B 1 194 ? 14.461 -13.93 14.969 1 70.19 194 ALA B O 1
ATOM 3599 N N . PRO B 1 195 ? 15.516 -15.961 14.469 1 75.56 195 PRO B N 1
ATOM 3600 C CA . PRO B 1 195 ? 16.578 -15.219 13.781 1 75.56 195 PRO B CA 1
ATOM 3601 C C . PRO B 1 195 ? 16.047 -14.391 12.609 1 75.56 195 PRO B C 1
ATOM 3603 O O . PRO B 1 195 ? 15.242 -14.883 11.812 1 75.56 195 PRO B O 1
ATOM 3606 N N . GLU B 1 196 ? 16.469 -13.133 12.539 1 79 196 GLU B N 1
ATOM 3607 C CA . GLU B 1 196 ? 15.961 -12.18 11.555 1 79 196 GLU B CA 1
ATOM 3608 C C . GLU B 1 196 ? 16.781 -12.227 10.273 1 79 196 GLU B C 1
ATOM 3610 O O . GLU B 1 196 ? 18.016 -12.172 10.312 1 79 196 GLU B O 1
ATOM 3615 N N . ALA B 1 197 ? 16.141 -12.43 9.227 1 78.06 197 ALA B N 1
ATOM 3616 C CA . ALA B 1 197 ? 16.766 -12.25 7.922 1 78.06 197 ALA B CA 1
ATOM 3617 C C . ALA B 1 197 ? 16.453 -10.867 7.352 1 78.06 197 ALA B C 1
ATOM 3619 O O . ALA B 1 197 ? 17.359 -10.148 6.918 1 78.06 197 ALA B O 1
ATOM 3620 N N . VAL B 1 198 ? 15.203 -10.539 7.387 1 89.19 198 VAL B N 1
ATOM 3621 C CA . VAL B 1 198 ? 14.68 -9.297 6.816 1 89.19 198 VAL B CA 1
ATOM 3622 C C . VAL B 1 198 ? 13.586 -8.727 7.723 1 89.19 198 VAL B C 1
ATOM 3624 O O . VAL B 1 198 ? 12.766 -9.477 8.258 1 89.19 198 VAL B O 1
ATOM 3627 N N . LEU B 1 199 ? 13.75 -7.484 7.934 1 90.5 199 LEU B N 1
ATOM 3628 C CA . LEU B 1 199 ? 12.68 -6.734 8.586 1 90.5 199 LEU B CA 1
ATOM 3629 C C . LEU B 1 199 ? 11.883 -5.926 7.566 1 90.5 199 LEU B C 1
ATOM 3631 O O . LEU B 1 199 ? 12.469 -5.266 6.703 1 90.5 199 LEU B O 1
ATOM 3635 N N . CYS B 1 200 ? 10.555 -6.062 7.633 1 92.81 200 CYS B N 1
ATOM 3636 C CA . CYS B 1 200 ? 9.711 -5.418 6.633 1 92.81 200 CYS B CA 1
ATOM 3637 C C 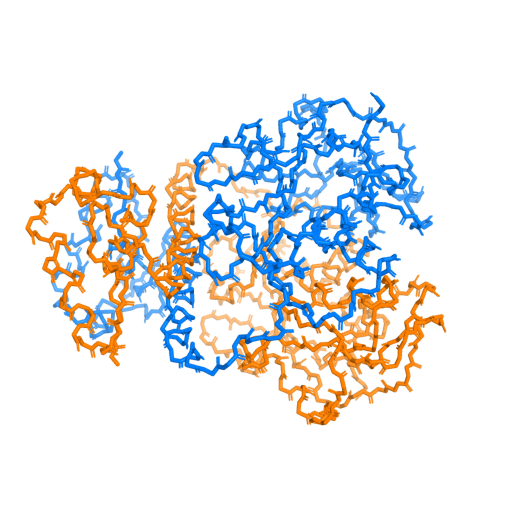. CYS B 1 200 ? 8.453 -4.844 7.266 1 92.81 200 CYS B C 1
ATOM 3639 O O . CYS B 1 200 ? 7.879 -5.449 8.172 1 92.81 200 CYS B O 1
ATOM 3641 N N . ASP B 1 201 ? 8 -3.705 6.742 1 88.56 201 ASP B N 1
ATOM 3642 C CA . ASP B 1 201 ? 6.852 -3.039 7.355 1 88.56 201 ASP B CA 1
ATOM 3643 C C . ASP B 1 201 ? 5.582 -3.273 6.543 1 88.56 201 ASP B C 1
ATOM 3645 O O . ASP B 1 201 ? 4.574 -2.598 6.75 1 88.56 201 ASP B O 1
ATOM 3649 N N . SER B 1 202 ? 5.574 -4.168 5.656 1 91.94 202 SER B N 1
ATOM 3650 C CA . SER B 1 202 ? 4.449 -4.508 4.793 1 91.94 202 SER B CA 1
ATOM 3651 C C . SER B 1 202 ? 4.184 -6.012 4.797 1 91.94 202 SER B C 1
ATOM 3653 O O . SER B 1 202 ? 5.082 -6.805 4.504 1 91.94 202 SER B O 1
ATOM 3655 N N . LEU B 1 203 ? 2.947 -6.359 5.113 1 93.62 203 LEU B N 1
ATOM 3656 C CA . LEU B 1 203 ? 2.621 -7.781 5.113 1 93.62 203 LEU B CA 1
ATOM 3657 C C . LEU B 1 203 ? 2.752 -8.367 3.715 1 93.62 203 LEU B C 1
ATOM 3659 O O . LEU B 1 203 ? 3.199 -9.508 3.553 1 93.62 203 LEU B O 1
ATOM 3663 N N . LEU B 1 204 ? 2.361 -7.633 2.732 1 94.12 204 LEU B N 1
ATOM 3664 C CA . LEU B 1 204 ? 2.568 -8.094 1.364 1 94.12 204 LEU B CA 1
ATOM 3665 C C . LEU B 1 204 ? 4.055 -8.195 1.043 1 94.12 204 LEU B C 1
ATOM 3667 O O . LEU B 1 204 ? 4.48 -9.109 0.335 1 94.12 204 LEU B O 1
ATOM 3671 N N . GLY B 1 205 ? 4.781 -7.195 1.529 1 95.12 205 GLY B N 1
ATOM 3672 C CA . GLY B 1 205 ? 6.227 -7.289 1.387 1 95.12 205 GLY B CA 1
ATOM 3673 C C . GLY B 1 205 ? 6.809 -8.539 2.02 1 95.12 205 GLY B C 1
ATOM 3674 O O . GLY B 1 205 ? 7.688 -9.18 1.443 1 95.12 205 GLY B O 1
ATOM 3675 N N . ILE B 1 206 ? 6.348 -8.875 3.127 1 95.88 206 ILE B N 1
ATOM 3676 C CA . ILE B 1 206 ? 6.789 -10.062 3.84 1 95.88 206 ILE B CA 1
ATOM 3677 C C . ILE B 1 206 ? 6.48 -11.305 3.006 1 95.88 206 ILE B C 1
ATOM 3679 O O . ILE B 1 206 ? 7.336 -12.188 2.854 1 95.88 206 ILE B O 1
ATOM 3683 N N . ARG B 1 207 ? 5.277 -11.383 2.471 1 95.62 207 ARG B N 1
ATOM 3684 C CA . ARG B 1 207 ? 4.93 -12.477 1.571 1 95.62 207 ARG B CA 1
ATOM 3685 C C . ARG B 1 207 ? 5.867 -12.516 0.368 1 95.62 207 ARG B C 1
ATOM 3687 O O . ARG B 1 207 ? 6.348 -13.586 -0.019 1 95.62 207 ARG B O 1
ATOM 3694 N N . ASP B 1 208 ? 6.176 -11.383 -0.209 1 94.31 208 ASP B N 1
ATOM 3695 C CA . ASP B 1 208 ? 7.047 -11.312 -1.377 1 94.31 208 ASP B CA 1
ATOM 3696 C C . ASP B 1 208 ? 8.461 -11.766 -1.034 1 94.31 208 ASP B C 1
ATOM 3698 O O . ASP B 1 208 ? 9.102 -12.461 -1.821 1 94.31 208 ASP B O 1
ATOM 3702 N N . ALA B 1 209 ? 8.93 -11.336 0.094 1 95.06 209 ALA B N 1
ATOM 3703 C CA . ALA B 1 209 ? 10.25 -11.766 0.55 1 95.06 209 ALA B CA 1
ATOM 3704 C C . ALA B 1 209 ? 10.305 -13.281 0.726 1 95.06 209 ALA B C 1
ATOM 3706 O O . ALA B 1 209 ? 11.297 -13.914 0.371 1 95.06 209 ALA B O 1
ATOM 3707 N N . CYS B 1 210 ? 9.258 -13.836 1.243 1 95.19 210 CYS B N 1
ATOM 3708 C CA . CYS B 1 210 ? 9.156 -15.281 1.409 1 95.19 210 CYS B CA 1
ATOM 3709 C C . CYS B 1 210 ? 9.195 -15.984 0.06 1 95.19 210 CYS B C 1
ATOM 3711 O O . CYS B 1 210 ? 9.93 -16.969 -0.113 1 95.19 210 CYS B O 1
ATOM 3713 N N . CYS B 1 211 ? 8.461 -15.453 -0.86 1 93.12 211 CYS B N 1
ATOM 3714 C CA . CYS B 1 211 ? 8.43 -16.031 -2.201 1 93.12 211 CYS B CA 1
ATOM 3715 C C . CYS B 1 211 ? 9.812 -16 -2.844 1 93.12 211 CYS B C 1
ATOM 3717 O O . CYS B 1 211 ? 10.156 -16.891 -3.623 1 93.12 211 CYS B O 1
ATOM 3719 N N . ALA B 1 212 ? 10.594 -14.969 -2.496 1 92.31 212 ALA B N 1
ATOM 3720 C CA . ALA B 1 212 ? 11.938 -14.828 -3.055 1 92.31 212 ALA B CA 1
ATOM 3721 C C . ALA B 1 212 ? 12.914 -15.781 -2.379 1 92.31 212 ALA B C 1
ATOM 3723 O O . ALA B 1 212 ? 14.055 -15.93 -2.824 1 92.31 212 ALA B O 1
ATOM 3724 N N . GLY B 1 213 ? 12.484 -16.375 -1.242 1 92.94 213 GLY B N 1
ATOM 3725 C CA . GLY B 1 213 ? 13.312 -17.375 -0.571 1 92.94 213 GLY B CA 1
ATOM 3726 C C . GLY B 1 213 ? 14.148 -16.797 0.551 1 92.94 213 GLY B C 1
ATOM 3727 O O . GLY B 1 213 ? 15.148 -17.391 0.963 1 92.94 213 GLY B O 1
ATOM 3728 N N . LEU B 1 214 ? 13.727 -15.633 1.063 1 93.38 214 LEU B N 1
ATOM 3729 C CA . LEU B 1 214 ? 14.562 -14.93 2.033 1 93.38 214 LEU B CA 1
ATOM 3730 C C . LEU B 1 214 ? 14.289 -15.438 3.447 1 93.38 214 LEU B C 1
ATOM 3732 O O . LEU B 1 214 ? 15.008 -15.078 4.383 1 93.38 214 LEU B O 1
ATOM 3736 N N . GLY B 1 215 ? 13.25 -16.219 3.59 1 92.81 215 GLY B N 1
ATOM 3737 C CA . GLY B 1 215 ? 13.016 -16.75 4.922 1 92.81 215 GLY B CA 1
ATOM 3738 C C . GLY B 1 215 ? 11.586 -17.219 5.133 1 92.81 215 GLY B C 1
ATOM 3739 O O . GLY B 1 215 ? 10.781 -17.203 4.203 1 92.81 215 GLY B O 1
ATOM 3740 N N . LEU B 1 216 ? 11.336 -17.625 6.391 1 93.69 216 LEU B N 1
ATOM 3741 C CA . LEU B 1 216 ? 10.008 -17.984 6.871 1 93.69 216 LEU B CA 1
ATOM 3742 C C . LEU B 1 216 ? 9.172 -16.734 7.133 1 93.69 216 LEU B C 1
ATOM 3744 O O . LEU B 1 216 ? 9.68 -15.734 7.625 1 93.69 216 LEU B O 1
ATOM 3748 N N . ALA B 1 217 ? 7.926 -16.844 6.824 1 95.25 217 ALA B N 1
ATOM 3749 C CA . ALA B 1 217 ? 7.027 -15.711 7.062 1 95.25 217 ALA B CA 1
ATOM 3750 C C . ALA B 1 217 ? 5.637 -16.203 7.465 1 95.25 217 ALA B C 1
ATOM 3752 O O . ALA B 1 217 ? 5.203 -17.266 7.051 1 95.25 217 ALA B O 1
ATOM 3753 N N . ALA B 1 218 ? 4.977 -15.398 8.297 1 95.88 218 ALA B N 1
ATOM 3754 C CA . ALA B 1 218 ? 3.586 -15.648 8.664 1 95.88 218 ALA B CA 1
ATOM 3755 C C . ALA B 1 218 ? 2.662 -14.609 8.039 1 95.88 218 ALA B C 1
ATOM 3757 O O . ALA B 1 218 ? 2.916 -13.406 8.141 1 95.88 218 ALA B O 1
ATOM 3758 N N . PHE B 1 219 ? 1.631 -15.047 7.371 1 96.25 219 PHE B N 1
ATOM 3759 C CA . PHE B 1 219 ? 0.646 -14.156 6.766 1 96.25 219 PHE B CA 1
ATOM 3760 C C . PHE B 1 219 ? -0.639 -14.914 6.445 1 96.25 219 PHE B C 1
ATOM 3762 O O . PHE B 1 219 ? -0.691 -16.141 6.566 1 96.25 219 PHE B O 1
ATOM 3769 N N . PRO B 1 220 ? -1.79 -14.211 6.094 1 96.31 220 PRO B N 1
ATOM 3770 C CA . PRO B 1 220 ? -3.043 -14.883 5.738 1 96.31 220 PRO B CA 1
ATOM 3771 C C . PRO B 1 220 ? -2.867 -15.914 4.625 1 96.31 220 PRO B C 1
ATOM 3773 O O . PRO B 1 220 ? -2.244 -15.617 3.604 1 96.31 220 PRO B O 1
ATOM 3776 N N . SER B 1 221 ? -3.484 -17.078 4.789 1 95.69 221 SER B N 1
ATOM 3777 C CA . SER B 1 221 ? -3.246 -18.25 3.957 1 95.69 221 SER B CA 1
ATOM 3778 C C . SER B 1 221 ? -3.717 -18.016 2.525 1 95.69 221 SER B C 1
ATOM 3780 O O . SER B 1 221 ? -3.148 -18.562 1.581 1 95.69 221 SER B O 1
ATOM 3782 N N . PHE B 1 222 ? -4.727 -17.188 2.355 1 93.88 222 PHE B N 1
ATOM 3783 C CA . PHE B 1 222 ? -5.246 -16.984 1.008 1 93.88 222 PHE B CA 1
ATOM 3784 C C . PHE B 1 222 ? -4.199 -16.312 0.126 1 93.88 222 PHE B C 1
ATOM 3786 O O . PHE B 1 222 ? -4.273 -16.391 -1.103 1 93.88 222 PHE B O 1
ATOM 3793 N N . LEU B 1 223 ? -3.232 -15.633 0.698 1 94.31 223 LEU B N 1
ATOM 3794 C CA . LEU B 1 223 ? -2.174 -14.977 -0.063 1 94.31 223 LEU B CA 1
ATOM 3795 C C . LEU B 1 223 ? -1.203 -16 -0.638 1 94.31 223 LEU B C 1
ATOM 3797 O O . LEU B 1 223 ? -0.408 -15.68 -1.524 1 94.31 223 LEU B O 1
ATOM 3801 N N . ALA B 1 224 ? -1.177 -17.156 -0.126 1 92.88 224 ALA B N 1
ATOM 3802 C CA . ALA B 1 224 ? -0.314 -18.234 -0.606 1 92.88 224 ALA B CA 1
ATOM 3803 C C . ALA B 1 224 ? -1.071 -19.156 -1.55 1 92.88 224 ALA B C 1
ATOM 3805 O O . ALA B 1 224 ? -0.476 -20.047 -2.168 1 92.88 224 ALA B O 1
ATOM 3806 N N . HIS B 1 225 ? -2.361 -18.922 -1.604 1 83 225 HIS B N 1
ATOM 3807 C CA . HIS B 1 225 ? -3.191 -19.859 -2.344 1 83 225 HIS B CA 1
ATOM 3808 C C . HIS B 1 225 ? -2.766 -19.938 -3.807 1 83 225 HIS B C 1
ATOM 3810 O O . HIS B 1 225 ? -2.676 -18.922 -4.488 1 83 225 HIS B O 1
ATOM 3816 N N . GLY B 1 226 ? -2.436 -21.172 -4.25 1 78.38 226 GLY B N 1
ATOM 3817 C CA . GLY B 1 226 ? -2.117 -21.422 -5.648 1 78.38 226 GLY B CA 1
ATOM 3818 C C . GLY B 1 226 ? -0.682 -21.094 -6 1 78.38 226 GLY B C 1
ATOM 3819 O O . GLY B 1 226 ? -0.295 -21.156 -7.172 1 78.38 226 GLY B O 1
ATOM 3820 N N . ASP B 1 227 ? 0.086 -20.609 -5.102 1 85.75 227 ASP B N 1
ATOM 3821 C CA . ASP B 1 227 ? 1.483 -20.297 -5.387 1 85.75 227 ASP B CA 1
ATOM 3822 C C . ASP B 1 227 ? 2.381 -21.5 -5.102 1 85.75 227 ASP B C 1
ATOM 3824 O O . ASP B 1 227 ? 2.678 -21.797 -3.945 1 85.75 227 ASP B O 1
ATOM 3828 N N . PRO B 1 228 ? 2.871 -22.109 -6.117 1 86.88 228 PRO B N 1
ATOM 3829 C CA . PRO B 1 228 ? 3.652 -23.344 -5.938 1 86.88 228 PRO B CA 1
ATOM 3830 C C . PRO B 1 228 ? 5.008 -23.078 -5.285 1 86.88 228 PRO B C 1
ATOM 3832 O O . PRO B 1 228 ? 5.684 -24.031 -4.867 1 86.88 228 PRO B O 1
ATOM 3835 N N . ARG B 1 229 ? 5.402 -22 -5.25 1 89.5 229 ARG B N 1
ATOM 3836 C CA . ARG B 1 229 ? 6.691 -21.688 -4.645 1 89.5 229 ARG B CA 1
ATOM 3837 C C . ARG B 1 229 ? 6.637 -21.828 -3.129 1 89.5 229 ARG B C 1
ATOM 3839 O O . ARG B 1 229 ? 7.672 -21.953 -2.473 1 89.5 229 ARG B O 1
ATOM 3846 N N . LEU B 1 230 ? 5.422 -21.703 -2.52 1 93.69 230 LEU B N 1
ATOM 3847 C CA . LEU B 1 230 ? 5.281 -21.625 -1.071 1 93.69 230 LEU B CA 1
ATOM 3848 C C . LEU B 1 230 ? 4.785 -22.938 -0.489 1 93.69 230 LEU B C 1
ATOM 3850 O O . LEU B 1 230 ? 3.908 -23.578 -1.068 1 93.69 230 LEU B O 1
ATOM 3854 N N . ARG B 1 231 ? 5.375 -23.281 0.602 1 94.62 231 ARG B N 1
ATOM 3855 C CA . ARG B 1 231 ? 4.973 -24.453 1.376 1 94.62 231 ARG B CA 1
ATOM 3856 C C . ARG B 1 231 ? 4.496 -24.047 2.768 1 94.62 231 ARG B C 1
ATOM 3858 O O . ARG B 1 231 ? 5.129 -23.234 3.434 1 94.62 231 ARG B O 1
ATOM 3865 N N . LEU B 1 232 ? 3.4 -24.688 3.172 1 95.44 232 LEU B N 1
ATOM 3866 C CA . LEU B 1 232 ? 2.877 -24.438 4.512 1 95.44 232 LEU B CA 1
ATOM 3867 C C . LEU B 1 232 ? 3.672 -25.219 5.555 1 95.44 232 LEU B C 1
ATOM 3869 O O . LEU B 1 232 ? 3.775 -26.453 5.477 1 95.44 232 LEU B O 1
ATOM 3873 N N . GLU B 1 233 ? 4.246 -24.469 6.473 1 94.44 233 GLU B N 1
ATOM 3874 C CA . GLU B 1 233 ? 4.977 -25.109 7.562 1 94.44 233 GLU B CA 1
ATOM 3875 C C . GLU B 1 233 ? 4.047 -25.453 8.727 1 94.44 233 GLU B C 1
ATOM 3877 O O . GLU B 1 233 ? 4.121 -26.547 9.289 1 94.44 233 GLU B O 1
ATOM 3882 N N . ARG B 1 234 ? 3.244 -24.531 9.07 1 93.81 234 ARG B N 1
ATOM 3883 C CA . ARG B 1 234 ? 2.26 -24.734 10.125 1 93.81 234 ARG B CA 1
ATOM 3884 C C . ARG B 1 234 ? 1.203 -23.625 10.102 1 93.81 234 ARG B C 1
ATOM 3886 O O . ARG B 1 234 ? 1.447 -22.547 9.578 1 93.81 234 ARG B O 1
ATOM 3893 N N . GLU B 1 235 ? 0.085 -23.969 10.672 1 94.12 235 GLU B N 1
ATOM 3894 C CA . GLU B 1 235 ? -0.987 -22.984 10.82 1 94.12 235 GLU B CA 1
ATOM 3895 C C . GLU B 1 235 ? -0.88 -22.25 12.156 1 94.12 235 GLU B C 1
ATOM 3897 O O . GLU B 1 235 ? -0.431 -22.828 13.156 1 94.12 235 GLU B O 1
ATOM 3902 N N . LEU B 1 236 ? -1.169 -21 12.117 1 92.75 236 LEU B N 1
ATOM 3903 C CA . LEU B 1 236 ? -1.233 -20.219 13.344 1 92.75 236 LEU B CA 1
ATOM 3904 C C . LEU B 1 236 ? -2.68 -19.938 13.742 1 92.75 236 LEU B C 1
ATOM 3906 O O . LEU B 1 236 ? -3.537 -19.75 12.875 1 92.75 236 LEU B O 1
ATOM 3910 N N . GLU B 1 237 ? -2.934 -19.859 14.977 1 85.69 237 GLU B N 1
ATOM 3911 C CA . GLU B 1 237 ? -4.258 -19.5 15.477 1 85.69 237 GLU B CA 1
ATOM 3912 C C . GLU B 1 237 ? -4.402 -17.984 15.617 1 85.69 237 GLU B C 1
ATOM 3914 O O . GLU B 1 237 ? -3.412 -17.266 15.57 1 85.69 237 GLU B O 1
ATOM 3919 N N . GLY B 1 238 ? -5.707 -17.562 15.633 1 85.5 238 GLY B N 1
ATOM 3920 C CA . GLY B 1 238 ? -6 -16.203 16.062 1 85.5 238 GLY B CA 1
ATOM 3921 C C . GLY B 1 238 ? -6.008 -15.211 14.914 1 85.5 238 GLY B C 1
ATOM 3922 O O . GLY B 1 238 ? -5.648 -14.047 15.094 1 85.5 238 GLY B O 1
ATOM 3923 N N . GLY B 1 239 ? -6.23 -15.641 13.758 1 92.19 239 GLY B N 1
ATOM 3924 C CA . GLY B 1 239 ? -6.391 -14.68 12.688 1 92.19 239 GLY B CA 1
ATOM 3925 C C . GLY B 1 239 ? -7.473 -13.648 12.953 1 92.19 239 GLY B C 1
ATOM 3926 O O . GLY B 1 239 ? -8.398 -13.906 13.727 1 92.19 239 GLY B O 1
ATOM 3927 N N . PRO B 1 240 ? -7.285 -12.461 12.438 1 91.44 240 PRO B N 1
ATOM 3928 C CA . PRO B 1 240 ? -8.281 -11.414 12.711 1 91.44 240 PRO B CA 1
ATOM 3929 C C . PRO B 1 240 ? -9.633 -11.703 12.062 1 91.44 240 PRO B C 1
ATOM 3931 O O . PRO B 1 240 ? -9.688 -12.305 10.984 1 91.44 240 PRO B O 1
ATOM 3934 N N . PRO B 1 241 ? -10.688 -11.258 12.766 1 91.81 241 PRO B N 1
ATOM 3935 C CA . PRO B 1 241 ? -11.992 -11.305 12.094 1 91.81 241 PRO B CA 1
ATOM 3936 C C . PRO B 1 241 ? -12.07 -10.352 10.906 1 91.81 241 PRO B C 1
ATOM 3938 O O . PRO B 1 241 ? -11.539 -9.242 10.961 1 91.81 241 PRO B O 1
ATOM 3941 N N . LEU B 1 242 ? -12.672 -10.875 9.867 1 93.19 242 LEU B N 1
ATOM 3942 C CA . LEU B 1 242 ? -12.914 -10.078 8.68 1 93.19 242 LEU B CA 1
ATOM 3943 C C . LEU B 1 242 ? -14.391 -9.719 8.547 1 93.19 242 LEU B C 1
ATOM 3945 O O . LEU B 1 242 ? -15.258 -10.547 8.82 1 93.19 242 LEU B O 1
ATOM 3949 N N . TRP B 1 243 ? -14.633 -8.453 8.07 1 90.06 243 TRP B N 1
ATOM 3950 C CA . TRP B 1 243 ? -16 -7.957 7.953 1 90.06 243 TRP B CA 1
ATOM 3951 C C . TRP B 1 243 ? -16.234 -7.348 6.578 1 90.06 243 TRP B C 1
ATOM 3953 O O . TRP B 1 243 ? -15.344 -6.723 6 1 90.06 243 TRP B O 1
ATOM 3963 N N . LEU B 1 244 ? -17.359 -7.645 6.074 1 91.19 244 LEU B N 1
ATOM 3964 C CA . LEU B 1 244 ? -17.922 -6.852 4.98 1 91.19 244 LEU B CA 1
ATOM 3965 C C . LEU B 1 244 ? -18.891 -5.797 5.504 1 91.19 244 LEU B C 1
ATOM 3967 O O . LEU B 1 244 ? -19.969 -6.133 6.004 1 91.19 244 LEU B O 1
ATOM 3971 N N . LEU B 1 245 ? -18.5 -4.539 5.34 1 84.06 245 LEU B N 1
ATOM 3972 C CA . LEU B 1 245 ? -19.219 -3.438 5.977 1 84.06 245 LEU B CA 1
ATOM 3973 C C . LEU B 1 245 ? -19.906 -2.559 4.934 1 84.06 245 LEU B C 1
ATOM 3975 O O . LEU B 1 245 ? -19.453 -2.486 3.785 1 84.06 245 LEU B O 1
ATOM 3979 N N . ALA B 1 246 ? -21.016 -2.055 5.312 1 79.81 246 ALA B N 1
ATOM 3980 C CA . ALA B 1 246 ? -21.734 -1.049 4.531 1 79.81 246 ALA B CA 1
ATOM 3981 C C . ALA B 1 246 ? -22.188 0.116 5.41 1 79.81 246 ALA B C 1
ATOM 3983 O O . ALA B 1 246 ? -22.406 -0.056 6.609 1 79.81 246 ALA B O 1
ATOM 3984 N N . PRO B 1 247 ? -22.188 1.273 4.762 1 66.81 247 PRO B N 1
ATOM 3985 C CA . PRO B 1 247 ? -22.719 2.383 5.555 1 66.81 247 PRO B CA 1
ATOM 3986 C C . PRO B 1 247 ? -24.141 2.119 6.047 1 66.81 247 PRO B C 1
ATOM 3988 O O . PRO B 1 247 ? -24.906 1.425 5.383 1 66.81 247 PRO B O 1
ATOM 3991 N N . ALA B 1 248 ? -24.469 2.498 7.234 1 60.41 248 ALA B N 1
ATOM 3992 C CA . ALA B 1 248 ? -25.781 2.291 7.867 1 60.41 248 ALA B CA 1
ATOM 3993 C C . ALA B 1 248 ? -26.891 2.902 7.031 1 60.41 248 ALA B C 1
ATOM 3995 O O . ALA B 1 248 ? -28 2.371 6.988 1 60.41 248 ALA B O 1
ATOM 3996 N N . VAL B 1 249 ? -26.75 4.086 6.621 1 51.34 249 VAL B N 1
ATOM 3997 C CA . VAL B 1 249 ? -27.859 4.867 6.09 1 51.34 249 VAL B CA 1
ATOM 3998 C C . VAL B 1 249 ? -28.25 4.34 4.711 1 51.34 249 VAL B C 1
ATOM 4000 O O . VAL B 1 249 ? -29.234 4.789 4.125 1 51.34 249 VAL B O 1
ATOM 4003 N N . ARG B 1 250 ? -27.531 3.486 4.074 1 49.69 250 ARG B N 1
ATOM 4004 C CA . ARG B 1 250 ? -27.906 3.438 2.666 1 49.69 250 ARG B CA 1
ATOM 4005 C C . ARG B 1 250 ? -29.016 2.422 2.43 1 49.69 250 ARG B C 1
ATOM 4007 O O . ARG B 1 250 ? -28.75 1.227 2.287 1 49.69 250 ARG B O 1
ATOM 4014 N N . GLU B 1 251 ? -30.156 2.635 2.961 1 43.03 251 GLU B N 1
ATOM 4015 C CA . GLU B 1 251 ? -31.391 1.93 2.59 1 43.03 251 GLU B CA 1
ATOM 4016 C C . GLU B 1 251 ? -31.406 1.591 1.102 1 43.03 251 GLU B C 1
ATOM 4018 O O . GLU B 1 251 ? -32.031 0.627 0.685 1 43.03 251 GLU B O 1
ATOM 4023 N N . GLY B 1 252 ? -31.234 2.605 0.194 1 45.09 252 GLY B N 1
ATOM 4024 C CA . GLY B 1 252 ? -32.031 2.783 -1.01 1 45.09 252 GLY B CA 1
ATOM 4025 C C . GLY B 1 252 ? -31.641 1.839 -2.129 1 45.09 252 GLY B C 1
ATOM 4026 O O . GLY B 1 252 ? -32.406 1.64 -3.078 1 45.09 252 GLY B O 1
ATOM 4027 N N . ALA B 1 253 ? -30.344 1.731 -2.744 1 52.59 253 ALA B N 1
ATOM 4028 C CA . ALA B 1 253 ? -30.422 1.28 -4.133 1 52.59 253 ALA B CA 1
ATOM 4029 C C . ALA B 1 253 ? -30.453 -0.243 -4.211 1 52.59 253 ALA B C 1
ATOM 4031 O O . ALA B 1 253 ? -29.547 -0.911 -3.713 1 52.59 253 ALA B O 1
ATOM 4032 N N . ARG B 1 254 ? -31.641 -0.918 -4.402 1 53.16 254 ARG B N 1
ATOM 4033 C CA . ARG B 1 254 ? -31.906 -2.332 -4.652 1 53.16 254 ARG B CA 1
ATOM 4034 C C . ARG B 1 254 ? -30.688 -3.018 -5.258 1 53.16 254 ARG B C 1
ATOM 4036 O O . ARG B 1 254 ? -30.375 -4.156 -4.906 1 53.16 254 ARG B O 1
ATOM 4043 N N . GLY B 1 255 ? -29.922 -2.303 -6.102 1 62.28 255 GLY B N 1
ATOM 4044 C CA . GLY B 1 255 ? -28.781 -2.902 -6.789 1 62.28 255 GLY B CA 1
ATOM 4045 C C . GLY B 1 255 ? -27.594 -3.121 -5.887 1 62.28 255 GLY B C 1
ATOM 4046 O O . GLY B 1 255 ? -26.875 -4.117 -6.02 1 62.28 255 GLY B O 1
ATOM 4047 N N . LEU B 1 256 ? -27.484 -2.504 -4.789 1 74 256 LEU B N 1
ATOM 4048 C CA . LEU B 1 256 ? -26.344 -2.629 -3.889 1 74 256 LEU B CA 1
ATOM 4049 C C . LEU B 1 256 ? -26.531 -3.803 -2.934 1 74 256 LEU B C 1
ATOM 4051 O O . LEU B 1 256 ? -25.578 -4.512 -2.621 1 74 256 LEU B O 1
ATOM 4055 N N . LYS B 1 257 ? -27.812 -4.031 -2.59 1 77.06 257 LYS B N 1
ATOM 4056 C CA . LYS B 1 257 ? -28.078 -5.148 -1.688 1 77.06 257 LYS B CA 1
ATOM 4057 C C . LYS B 1 257 ? -27.734 -6.48 -2.346 1 77.06 257 LYS B C 1
ATOM 4059 O O . LYS B 1 257 ? -27.141 -7.359 -1.711 1 77.06 257 LYS B O 1
ATOM 4064 N N . GLY B 1 258 ? -28.125 -6.605 -3.586 1 81.75 258 GLY B N 1
ATOM 4065 C CA . GLY B 1 258 ? -27.781 -7.812 -4.32 1 81.75 258 GLY B CA 1
ATOM 4066 C C . GLY B 1 258 ? -26.281 -8.031 -4.438 1 81.75 258 GLY B C 1
ATOM 4067 O O . GLY B 1 258 ? -25.797 -9.141 -4.219 1 81.75 258 GLY B O 1
ATOM 4068 N N . THR B 1 259 ? -25.609 -6.973 -4.719 1 84 259 THR B N 1
ATOM 4069 C CA . THR B 1 259 ? -24.156 -7.051 -4.832 1 84 259 THR B CA 1
ATOM 4070 C C . THR B 1 259 ? -23.531 -7.367 -3.477 1 84 259 THR B C 1
ATOM 4072 O O . THR B 1 259 ? -22.594 -8.18 -3.391 1 84 259 THR B O 1
ATOM 4075 N N . HIS B 1 260 ? -24.047 -6.793 -2.479 1 87.12 260 HIS B N 1
ATOM 4076 C CA . HIS B 1 260 ? -23.562 -7.039 -1.126 1 87.12 260 HIS B CA 1
ATOM 4077 C C . HIS B 1 260 ? -23.703 -8.508 -0.745 1 87.12 260 HIS B C 1
ATOM 4079 O O . HIS B 1 260 ? -22.75 -9.133 -0.294 1 87.12 260 HIS B O 1
ATOM 4085 N N . ASP B 1 261 ? -24.875 -9.07 -0.949 1 89.69 261 ASP B N 1
ATOM 4086 C CA . ASP B 1 261 ? -25.156 -10.453 -0.583 1 89.69 261 ASP B CA 1
ATOM 4087 C C . ASP B 1 261 ? -24.297 -11.414 -1.405 1 89.69 261 ASP B C 1
ATOM 4089 O O . ASP B 1 261 ? -23.75 -12.383 -0.868 1 89.69 261 ASP B O 1
ATOM 4093 N N . ALA B 1 262 ? -24.25 -11.133 -2.652 1 92.94 262 ALA B N 1
ATOM 4094 C CA . ALA B 1 262 ? -23.453 -11.992 -3.525 1 92.94 262 ALA B CA 1
ATOM 4095 C C . ALA B 1 262 ? -21.984 -11.969 -3.127 1 92.94 262 ALA B C 1
ATOM 4097 O O . ALA B 1 262 ? -21.328 -13.016 -3.086 1 92.94 262 ALA B O 1
ATOM 4098 N N . LEU B 1 263 ? -21.484 -10.82 -2.809 1 94.12 263 LEU B N 1
ATOM 4099 C CA . LEU B 1 263 ? -20.078 -10.672 -2.42 1 94.12 263 LEU B CA 1
ATOM 4100 C C . LEU B 1 263 ? -19.812 -11.367 -1.092 1 94.12 263 LEU B C 1
ATOM 4102 O O . LEU B 1 263 ? -18.781 -12.023 -0.931 1 94.12 263 LEU B O 1
ATOM 4106 N N . PHE B 1 264 ? -20.781 -11.266 -0.222 1 93.94 264 PHE B N 1
ATOM 4107 C CA . PHE B 1 264 ? -20.656 -11.938 1.066 1 93.94 264 PHE B CA 1
ATOM 4108 C C . PHE B 1 264 ? -20.531 -13.44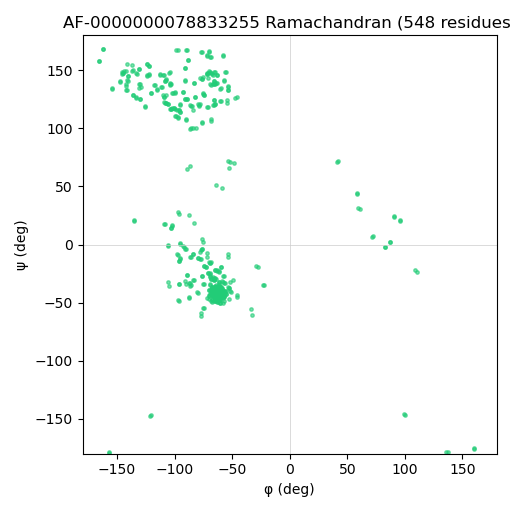5 0.884 1 93.94 264 PHE B C 1
ATOM 4110 O O . PHE B 1 264 ? -19.641 -14.078 1.446 1 93.94 264 PHE B O 1
ATOM 4117 N N . ARG B 1 265 ? -21.328 -13.961 0.085 1 94.81 265 ARG B N 1
ATOM 4118 C CA . ARG B 1 265 ? -21.344 -15.398 -0.149 1 94.81 265 ARG B CA 1
ATOM 4119 C C . ARG B 1 265 ? -20.062 -15.852 -0.854 1 94.81 265 ARG B C 1
ATOM 4121 O O . ARG B 1 265 ? -19.484 -16.875 -0.493 1 94.81 265 ARG B O 1
ATOM 4128 N N . ALA B 1 266 ? -19.656 -15.133 -1.794 1 96.12 266 ALA B N 1
ATOM 4129 C CA . ALA B 1 266 ? -18.453 -15.477 -2.547 1 96.12 266 ALA B CA 1
ATOM 4130 C C . ALA B 1 266 ? -17.219 -15.445 -1.65 1 96.12 266 ALA B C 1
ATOM 4132 O O . ALA B 1 266 ? -16.359 -16.328 -1.737 1 96.12 266 ALA B O 1
ATOM 4133 N N . LEU B 1 267 ? -17.141 -14.453 -0.823 1 96.31 267 LEU B N 1
ATOM 4134 C CA . LEU B 1 267 ? -16 -14.32 0.092 1 96.31 267 LEU B CA 1
ATOM 4135 C C . LEU B 1 267 ? -15.961 -15.492 1.069 1 96.31 267 LEU B C 1
ATOM 4137 O O . LEU B 1 267 ? -14.906 -16.078 1.288 1 96.31 267 LEU B O 1
ATOM 4141 N N . ARG B 1 268 ? -17.094 -15.812 1.573 1 93.62 268 ARG B N 1
ATOM 4142 C CA . ARG B 1 268 ? -17.172 -16.906 2.543 1 93.62 268 ARG B CA 1
ATOM 4143 C C . ARG B 1 268 ? -16.828 -18.234 1.895 1 93.62 268 ARG B C 1
ATOM 4145 O O . ARG B 1 268 ? -16.297 -19.125 2.553 1 93.62 268 ARG B O 1
ATOM 4152 N N . ALA B 1 269 ? -17.078 -18.328 0.685 1 93 269 ALA B N 1
ATOM 4153 C CA . ALA B 1 269 ? -16.891 -19.594 -0.03 1 93 269 ALA B CA 1
ATOM 4154 C C . ALA B 1 269 ? -15.453 -19.766 -0.481 1 93 269 ALA B C 1
ATOM 4156 O O . ALA B 1 269 ? -15.07 -20.828 -0.985 1 93 269 ALA B O 1
ATOM 4157 N N . THR B 1 270 ? -14.656 -18.719 -0.317 1 91.19 270 THR B N 1
ATOM 4158 C CA . THR B 1 270 ? -13.273 -18.812 -0.781 1 91.19 270 THR B CA 1
ATOM 4159 C C . THR B 1 270 ? -12.508 -19.859 0.015 1 91.19 270 THR B C 1
ATOM 4161 O O . THR B 1 270 ? -12.352 -19.734 1.231 1 91.19 270 THR B O 1
ATOM 4164 N N . GLU B 1 271 ? -12.016 -20.812 -0.648 1 86.38 271 GLU B N 1
ATOM 4165 C CA . GLU B 1 271 ? -11.344 -21.938 -0.015 1 86.38 271 GLU B CA 1
ATOM 4166 C C . GLU B 1 271 ? -10.062 -21.5 0.684 1 86.38 271 GLU B C 1
ATOM 4168 O O . GLU B 1 271 ? -9.234 -20.797 0.094 1 86.38 271 GLU B O 1
ATOM 4173 N N . GLY B 1 272 ? -10 -21.812 1.969 1 88.06 272 GLY B N 1
ATOM 4174 C CA . GLY B 1 272 ? -8.758 -21.656 2.713 1 88.06 272 GLY B CA 1
ATOM 4175 C C . GLY B 1 272 ? -8.586 -20.266 3.289 1 88.06 272 GLY B C 1
ATOM 4176 O O . GLY B 1 272 ? -7.562 -19.969 3.912 1 88.06 272 GLY B O 1
ATOM 4177 N N . ALA B 1 273 ? -9.594 -19.438 3.062 1 93.19 273 ALA B N 1
ATOM 4178 C CA . ALA B 1 273 ? -9.445 -18.047 3.516 1 93.19 273 ALA B CA 1
ATOM 4179 C C . ALA B 1 273 ? -9.797 -17.922 4.992 1 93.19 273 ALA B C 1
ATOM 4181 O O . ALA B 1 273 ? -9.203 -17.109 5.711 1 93.19 273 ALA B O 1
ATOM 4182 N N . PHE B 1 274 ? -10.727 -18.781 5.473 1 94.06 274 PHE B N 1
ATOM 4183 C CA . PHE B 1 274 ? -11.242 -18.594 6.824 1 94.06 274 PHE B CA 1
ATOM 4184 C C . PHE B 1 274 ? -11.047 -19.859 7.656 1 94.06 274 PHE B C 1
ATOM 4186 O O . PHE B 1 274 ? -11.102 -20.969 7.133 1 94.06 274 PHE B O 1
ATOM 4193 N N . ALA B 1 275 ? -10.789 -19.562 8.922 1 88.19 275 ALA B N 1
ATOM 4194 C CA . ALA B 1 275 ? -10.648 -20.656 9.875 1 88.19 275 ALA B CA 1
ATOM 4195 C C . ALA B 1 275 ? -11.992 -21.344 10.125 1 88.19 275 ALA B C 1
ATOM 4197 O O . ALA B 1 275 ? -13.047 -20.719 10.008 1 88.19 275 ALA B O 1
ATOM 4198 N N . LYS B 1 276 ? -11.898 -22.641 10.391 1 73.56 276 LYS B N 1
ATOM 4199 C CA . LYS B 1 276 ? -13.102 -23.422 10.688 1 73.56 276 LYS B CA 1
ATOM 4200 C C . LYS B 1 276 ? -13.648 -23.078 12.07 1 73.56 276 LYS B C 1
ATOM 4202 O O . LYS B 1 276 ? -12.891 -22.766 12.984 1 73.56 276 LYS B O 1
#

Nearest PDB structures (foldseek):
  5y2v-assembly1_C  TM=5.330E-01  e=4.406E-16  Synechocystis sp. PCC 6803 substr. Kazusa
  6xtv-assembly1_B  TM=4.923E-01  e=9.226E-17  Corynebacterium glutamicum MB001
  6xtu-assembly1_B  TM=4.822E-01  e=2.892E-16  Corynebacterium glutamicum MB001
  3t1b-assembly1_D  TM=4.722E-01  e=2.373E-15  Vibrio cholerae
  5ydw-assembly1_A-2  TM=4.676E-01  e=3.870E-12  Salmonella enterica subsp. enterica serovar Typhimurium